Protein AF-A0A945ZVW5-F1 (afdb_monomer)

Mean predicted aligned error: 17.13 Å

Solvent-accessible surface area (backbone atoms only — not comparable to full-atom values): 20771 Å² total; per-residue (Å²): 112,49,81,42,56,35,65,80,87,50,100,85,59,76,54,34,31,29,66,42,74,70,56,63,60,74,37,79,44,47,60,67,38,66,34,36,33,28,43,47,102,85,53,77,44,82,42,55,32,89,52,58,23,28,32,40,56,88,79,50,74,70,38,76,47,37,61,72,39,80,54,38,33,39,20,84,60,88,68,72,94,78,59,63,71,77,76,65,68,86,79,74,95,82,82,81,87,65,72,79,81,42,80,86,48,48,64,34,72,62,22,56,54,48,36,64,74,72,65,56,65,65,69,66,57,41,72,79,42,78,88,56,62,59,45,44,42,67,56,53,51,48,50,64,72,71,51,86,73,96,75,85,88,62,91,90,55,86,76,61,41,28,33,30,31,39,26,70,53,73,42,24,58,58,50,47,59,53,38,73,73,37,94,46,42,39,84,51,37,25,23,24,77,87,52,64,60,78,38,66,57,96,87,33,39,22,78,23,46,80,46,69,69,59,54,50,50,40,43,75,72,59,67,29,67,27,36,35,74,27,46,76,85,47,51,66,62,35,45,52,50,50,52,52,42,46,75,69,70,47,50,53,42,64,49,65,30,90,62,42,46,74,42,57,74,63,44,72,51,48,33,25,38,36,34,47,57,22,39,39,32,34,51,22,37,37,37,32,41,28,37,41,30,34,52,17,34,39,31,36,49,20,36,37,40,30,33,24,37,40,22,43,36,27,36,36,35,43,39,24,36,38,34,39,44,26,37,41,27,39,43,25,38,32,41,61,64,29,39,38,27,32,54,17,38,39,36,48,66,32,76,43,84,61,67,41,60,55,69,34,74,50,79,67,85,78,94,80,83,86,76,88,78,76,78,79,84,129

Foldseek 3Di:
DDWDFAACPDPPWFKWFFADAPDDAQDWDAAFQFGTWTDTPPDIDTDGDNHTAGKHADDDHGDIGGHGATGIDGDNDRDDNPPCVVRDDDPDDDDQDDCVVPVQAAEDPLLVVVCSVLVPDPVVLCVVVVPHSYHYNVSVVVCVVPDPDPDPPDPPDLQAFEEEEEDLDPLVVQLVVLQVVDPRYDDQAYADAVDDAQDDRPNHG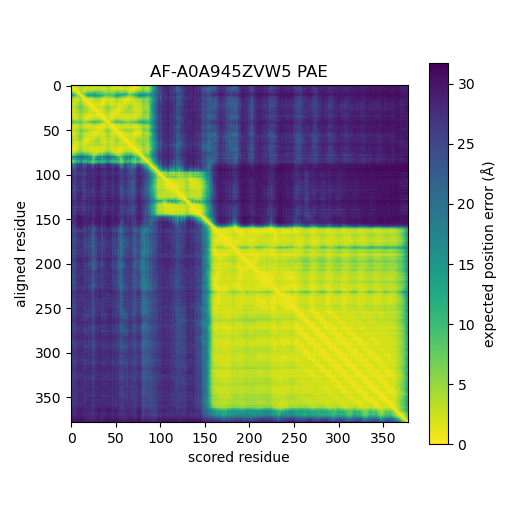HNYHLDLVVVLVCCVVCSGQAYAYSPQPDLVVSVVSVVSNVVSVRFHAARARPQEAEEPPEAAEGREYHDHQEYAEPLEYAEYNEYHDHLEYHYEQEYHYHSEYEAYNHYEDYNEYEDENEYEHANEYEYHNEYEAYNEYEYHNHYHDHHHYHVYYHDDDDPDDDDDDDDDDD

Radius of gyration: 26.74 Å; Cα contacts (8 Å, |Δi|>4): 803; chains: 1; bounding box: 68×68×66 Å

pLDDT: mean 82.96, std 17.01, range [29.33, 98.88]

Nearest PDB structures (foldseek):
  4eaa-assembly1_A  TM=9.383E-01  e=4.155E-13  Caulobacter vibrioides
  4eab-assembly1_A  TM=9.384E-01  e=1.188E-12  Caulobacter vibrioides
  4ea7-assembly1_A  TM=9.305E-01  e=1.451E-11  Caulobacter vibrioides
  4m99-assembly1_B  TM=9.074E-01  e=4.821E-11  Neisseria gonorrhoeae FA 1090
  4m98-assembly1_A  TM=9.008E-01  e=5.889E-11  Neisseria gonorrhoeae FA 1090

Secondary structure (DSSP, 8-state):
-EEEE-----TT-S-EEEEEESS-TT-EE-TT-EEEEEE-SS-EEEEE-SSSEEEE----TT-EE-TTSEEEEEESSPPPTT-GGGT--------PPPGGG-TTSEEPHHHHHHHHHHT--HHHHHHT-TT-SEE-HHHHHHHHHHSS-S--S-SSS--PEEEEEE--SHHHHHHHHHHHT-TTEEEEEEE-TTS-TT-EETTEEEEES--HHHHHHHHHTTS-SEEEE---S-HHHHHHHHHHHHHTTPPB--EE-TT-EE-SS-EE-SS-EE-TT-EE-TT-EE-SS-EE-TT-EE-TT-EE-SS-EE-TT-EE-TT-EE-TT-EE-SS-EE-TT-EE-TT-EE-TT-EE-SPBPTT-EE-----------PPPP-

Structure (mmCIF, N/CA/C/O backbone):
data_AF-A0A945ZVW5-F1
#
_entry.id   AF-A0A945ZVW5-F1
#
loop_
_atom_site.group_PDB
_atom_site.id
_atom_site.type_symbol
_atom_site.label_atom_id
_atom_site.label_alt_id
_atom_site.label_comp_id
_atom_site.label_asym_id
_atom_site.label_entity_id
_atom_site.label_seq_id
_atom_site.pdbx_PDB_ins_code
_atom_site.Cartn_x
_atom_site.Cartn_y
_atom_site.Cartn_z
_atom_site.occupancy
_atom_site.B_iso_or_equiv
_atom_site.auth_seq_id
_atom_site.auth_comp_id
_atom_site.auth_asym_id
_atom_site.auth_atom_id
_atom_site.pdbx_PDB_model_num
ATOM 1 N N . MET A 1 1 ? -30.347 12.608 23.889 1.00 75.56 1 MET A N 1
ATOM 2 C CA . MET A 1 1 ? -30.147 11.738 22.713 1.00 75.56 1 MET A CA 1
ATOM 3 C C . MET A 1 1 ? -31.119 10.576 22.804 1.00 75.56 1 MET A C 1
ATOM 5 O O . MET A 1 1 ? -31.282 10.041 23.896 1.00 75.56 1 MET A O 1
ATOM 9 N N . LYS A 1 2 ? -31.770 10.218 21.699 1.00 79.88 2 LYS A N 1
ATOM 10 C CA . LYS A 1 2 ? -32.742 9.122 21.603 1.00 79.88 2 LYS A CA 1
ATOM 11 C C . LYS A 1 2 ? -32.372 8.214 20.432 1.00 79.88 2 LYS A C 1
ATOM 13 O O . LYS A 1 2 ? -31.973 8.726 19.392 1.00 79.88 2 LYS A O 1
ATOM 18 N N . LYS A 1 3 ? -32.484 6.899 20.623 1.00 80.69 3 LYS A N 1
ATOM 19 C CA . LYS A 1 3 ? -32.223 5.867 19.610 1.00 80.69 3 LYS A CA 1
ATOM 20 C C . LYS A 1 3 ? -33.556 5.312 19.113 1.00 80.69 3 LYS A C 1
ATOM 22 O O . LYS A 1 3 ? -34.359 4.919 19.956 1.00 80.69 3 LYS A O 1
ATOM 27 N N . ILE A 1 4 ? -33.760 5.267 17.800 1.00 84.94 4 ILE A N 1
ATOM 28 C CA . ILE A 1 4 ? -34.985 4.762 17.173 1.00 84.94 4 ILE A CA 1
ATOM 29 C C . ILE A 1 4 ? -34.671 3.478 16.418 1.00 84.94 4 ILE A C 1
ATOM 31 O O . ILE A 1 4 ? -33.774 3.449 15.576 1.00 84.94 4 ILE A O 1
ATOM 35 N N . TYR A 1 5 ? -35.396 2.413 16.743 1.00 82.00 5 TYR A N 1
ATOM 36 C CA . TYR A 1 5 ? -35.213 1.091 16.155 1.00 82.00 5 TYR A CA 1
ATOM 37 C C . TYR A 1 5 ? -36.326 0.798 15.159 1.00 82.00 5 TYR A C 1
ATOM 39 O O . TYR A 1 5 ? -37.433 1.314 15.277 1.00 82.00 5 TYR A O 1
ATOM 47 N N . CYS A 1 6 ? -36.027 -0.053 14.189 1.00 81.81 6 CYS A N 1
ATOM 48 C CA . CYS A 1 6 ? -36.972 -0.499 13.192 1.00 81.81 6 CYS A CA 1
ATOM 49 C C . CYS A 1 6 ? -38.044 -1.354 13.865 1.00 81.81 6 CYS A C 1
ATOM 51 O O . CYS A 1 6 ? -37.748 -2.410 14.423 1.00 81.81 6 CYS A O 1
ATOM 53 N N . GLU A 1 7 ? -39.293 -0.906 13.849 1.00 81.00 7 GLU A N 1
ATOM 54 C CA . GLU A 1 7 ? -40.394 -1.705 14.374 1.00 81.00 7 GLU A CA 1
ATOM 55 C C . GLU A 1 7 ? -40.810 -2.797 13.381 1.00 81.00 7 GLU A C 1
ATOM 57 O O . GLU A 1 7 ? -40.471 -2.785 12.194 1.00 81.00 7 GLU A O 1
ATOM 62 N N . LYS A 1 8 ? -41.564 -3.790 13.864 1.00 81.00 8 LYS A N 1
ATOM 63 C CA . LYS A 1 8 ? -42.198 -4.751 12.963 1.00 81.00 8 LYS A CA 1
ATOM 64 C C . LYS A 1 8 ? -43.438 -4.103 12.345 1.00 81.00 8 LYS A C 1
ATOM 66 O O . LYS A 1 8 ? -44.497 -4.076 12.962 1.00 81.00 8 LYS A O 1
ATOM 71 N N . LEU A 1 9 ? -43.283 -3.598 11.128 1.00 72.19 9 LEU A N 1
ATOM 72 C CA . LEU A 1 9 ? -44.285 -2.851 10.376 1.00 72.19 9 LEU A CA 1
ATOM 73 C C . LEU A 1 9 ? -45.318 -3.772 9.701 1.00 72.19 9 LEU A C 1
ATOM 75 O O . LEU A 1 9 ? -46.475 -3.388 9.563 1.00 72.19 9 LEU A O 1
ATOM 79 N N . ASN A 1 10 ? -44.938 -5.010 9.351 1.00 68.25 10 ASN A N 1
ATOM 80 C CA . ASN A 1 10 ? -45.827 -6.018 8.759 1.00 68.25 10 ASN A CA 1
ATOM 81 C C . ASN A 1 10 ? -45.592 -7.422 9.339 1.00 68.25 10 ASN A C 1
ATOM 83 O O . ASN A 1 10 ? -44.478 -7.801 9.688 1.00 68.25 10 ASN A O 1
ATOM 87 N N . SER A 1 11 ? -46.641 -8.254 9.397 1.00 62.75 11 SER A N 1
ATOM 88 C CA . SER A 1 11 ? -46.545 -9.626 9.930 1.00 62.75 11 SER A CA 1
ATOM 89 C C . SER A 1 11 ? -45.658 -10.557 9.095 1.00 62.75 11 SER A C 1
ATOM 91 O O . SER A 1 11 ? -45.115 -11.512 9.652 1.00 62.75 11 SER A O 1
ATOM 93 N N . ASN A 1 12 ? -45.528 -10.276 7.793 1.00 64.38 12 ASN A N 1
ATOM 94 C CA . ASN A 1 12 ? -44.919 -11.162 6.796 1.00 64.38 12 ASN A CA 1
ATOM 95 C C . ASN A 1 12 ? -43.546 -10.691 6.296 1.00 64.38 12 ASN A C 1
ATOM 97 O O . ASN A 1 12 ? -42.942 -11.417 5.515 1.00 64.38 12 ASN A O 1
ATOM 101 N N . ASP A 1 13 ? -43.095 -9.498 6.686 1.00 68.31 13 ASP A N 1
ATOM 102 C CA . ASP A 1 13 ? -41.820 -8.947 6.227 1.00 68.31 13 ASP A CA 1
ATOM 103 C C . ASP A 1 13 ? -40.762 -9.163 7.314 1.00 68.31 13 ASP A C 1
ATOM 105 O O . ASP A 1 13 ? -40.946 -8.763 8.469 1.00 68.31 13 ASP A O 1
ATOM 109 N N . ASP A 1 14 ? -39.673 -9.834 6.938 1.00 75.62 14 ASP A N 1
ATOM 110 C CA . ASP A 1 14 ? -38.538 -10.124 7.822 1.00 75.62 14 ASP A CA 1
ATOM 111 C C . ASP A 1 14 ? -37.375 -9.129 7.626 1.00 75.62 14 ASP A C 1
ATOM 113 O O . ASP A 1 14 ? -36.463 -9.077 8.455 1.00 75.62 14 ASP A O 1
ATOM 117 N N . SER A 1 15 ? -37.429 -8.315 6.567 1.00 81.69 15 SER A N 1
ATOM 118 C CA . SER A 1 15 ? -36.554 -7.168 6.305 1.00 81.69 15 SER A CA 1
ATOM 119 C C . SER A 1 15 ? -37.261 -6.124 5.429 1.00 81.69 15 SER A C 1
ATOM 121 O O . SER A 1 15 ? -38.273 -6.414 4.786 1.00 81.69 15 SER A O 1
ATOM 123 N N . TYR A 1 16 ? -36.731 -4.903 5.430 1.00 84.06 16 TYR A N 1
ATOM 124 C CA . TYR A 1 16 ? -37.178 -3.771 4.617 1.00 84.06 16 TYR A CA 1
ATOM 125 C C . TYR A 1 16 ? -35.971 -3.155 3.911 1.00 84.06 16 TYR A C 1
ATOM 127 O O . TYR A 1 16 ? -34.902 -3.056 4.515 1.00 84.06 16 TYR A O 1
ATOM 135 N N . THR A 1 17 ? -36.120 -2.722 2.663 1.00 83.75 17 THR A N 1
ATOM 136 C CA . THR A 1 17 ? -35.013 -2.137 1.893 1.00 83.75 17 THR A CA 1
ATOM 137 C C . THR A 1 17 ? -35.116 -0.619 1.893 1.00 83.75 17 THR A C 1
ATOM 139 O O . THR A 1 17 ? -36.178 -0.074 1.620 1.00 83.75 17 THR A O 1
ATOM 142 N N . VAL A 1 18 ? -34.023 0.087 2.182 1.00 80.75 18 VAL A N 1
ATOM 143 C CA . VAL A 1 18 ? -33.994 1.558 2.135 1.00 80.75 18 VAL A CA 1
ATOM 144 C C . VAL A 1 18 ? -34.076 2.018 0.679 1.00 80.75 18 VAL A C 1
ATOM 146 O O . VAL A 1 18 ? -33.122 1.839 -0.073 1.00 80.75 18 VAL A O 1
ATOM 149 N N . GLU A 1 19 ? -35.182 2.628 0.272 1.00 78.06 19 GLU A N 1
ATOM 150 C CA . GLU A 1 19 ? -35.367 3.140 -1.089 1.00 78.06 19 GLU A CA 1
ATOM 151 C C . GLU A 1 19 ? -34.832 4.571 -1.211 1.00 78.06 19 GLU A C 1
ATOM 153 O O . GLU A 1 19 ? -34.075 4.885 -2.132 1.00 78.06 19 GLU A O 1
ATOM 158 N N . LEU A 1 20 ? -35.169 5.431 -0.244 1.00 70.12 20 LEU A N 1
ATOM 159 C CA . LEU A 1 20 ? -34.752 6.833 -0.225 1.00 70.12 20 LEU A CA 1
ATOM 160 C C . LEU A 1 20 ? -34.321 7.288 1.169 1.00 70.12 20 LEU A C 1
ATOM 162 O O . LEU A 1 20 ? -34.845 6.849 2.195 1.00 70.12 20 LEU A O 1
ATOM 166 N N . ILE A 1 21 ? -33.365 8.218 1.175 1.00 81.94 21 ILE A N 1
ATOM 167 C CA . ILE A 1 21 ? -32.909 8.964 2.349 1.00 81.94 21 ILE A CA 1
ATOM 168 C C . ILE A 1 21 ? -33.206 10.436 2.068 1.00 81.94 21 ILE A C 1
ATOM 170 O O . ILE A 1 21 ? -32.601 11.036 1.182 1.00 81.94 21 ILE A O 1
ATOM 174 N N . ASN A 1 22 ? -34.175 10.995 2.789 1.00 71.88 22 ASN A N 1
ATOM 175 C CA . ASN A 1 22 ? -34.639 12.370 2.608 1.00 71.88 22 ASN A CA 1
ATOM 176 C C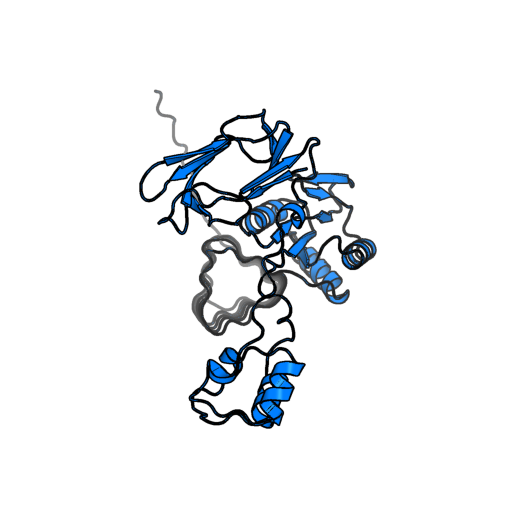 . ASN A 1 22 ? -33.823 13.376 3.437 1.00 71.88 22 ASN A C 1
ATOM 178 O O . ASN A 1 22 ? -33.742 14.550 3.073 1.00 71.88 22 ASN A O 1
ATOM 182 N N . VAL A 1 23 ? -33.192 12.924 4.526 1.00 71.81 23 VAL A N 1
ATOM 183 C CA . VAL A 1 23 ? -32.305 13.749 5.353 1.00 71.81 23 VAL A CA 1
ATOM 184 C C . VAL A 1 23 ? -31.039 12.976 5.698 1.00 71.81 23 VAL A C 1
ATOM 186 O O . VAL A 1 23 ? -31.107 11.924 6.328 1.00 71.81 23 VAL A O 1
ATOM 189 N N . ASP A 1 24 ? -29.891 13.529 5.310 1.00 73.31 24 ASP A N 1
ATOM 190 C CA . ASP A 1 24 ? -28.582 12.952 5.606 1.00 73.31 24 ASP A CA 1
ATOM 191 C C . ASP A 1 24 ? -28.216 13.061 7.097 1.00 73.31 24 ASP A C 1
ATOM 193 O O . ASP A 1 24 ? -28.657 13.951 7.836 1.00 73.31 24 ASP A O 1
ATOM 197 N N . SER A 1 25 ? -27.326 12.172 7.532 1.00 75.94 25 SER A N 1
ATOM 198 C CA . SER A 1 25 ? -26.699 12.210 8.854 1.00 75.94 25 SER A CA 1
ATOM 199 C C . SER A 1 25 ? -26.026 13.571 9.123 1.00 75.94 25 SER A C 1
ATOM 201 O O . SER A 1 25 ? -25.505 14.225 8.224 1.00 75.94 25 SER A O 1
ATOM 203 N N . GLU A 1 26 ? -26.026 13.994 10.386 1.00 76.31 26 GLU A N 1
ATOM 204 C CA . GLU A 1 26 ? -25.593 15.292 10.927 1.00 76.31 26 GLU A CA 1
ATOM 205 C C . GLU A 1 26 ? -26.469 16.519 10.632 1.00 76.31 26 GLU A C 1
ATOM 207 O O . GLU A 1 26 ? -26.180 17.605 11.160 1.00 76.31 26 GLU A O 1
ATOM 212 N N . PHE A 1 27 ? -27.526 16.387 9.831 1.00 73.62 27 PHE A N 1
ATOM 213 C CA . PHE A 1 27 ? -28.447 17.491 9.572 1.00 73.62 27 PHE A CA 1
ATOM 214 C C . PHE A 1 27 ? -29.504 17.624 10.671 1.00 73.62 27 PHE A C 1
ATOM 216 O O . PHE A 1 27 ? -29.813 16.686 11.409 1.00 73.62 27 PHE A O 1
ATOM 223 N N . ALA A 1 28 ? -30.025 18.841 10.823 1.00 74.44 28 ALA A N 1
ATOM 224 C CA . ALA A 1 28 ? -31.111 19.106 11.752 1.00 74.44 28 ALA A CA 1
ATOM 225 C C . ALA A 1 28 ? -32.445 18.650 11.146 1.00 74.44 28 ALA A C 1
ATOM 227 O O . ALA A 1 28 ? -32.732 18.966 9.995 1.00 74.44 28 ALA A O 1
ATOM 228 N N . VAL A 1 29 ? -33.253 17.970 11.952 1.00 82.12 29 VAL A N 1
ATOM 229 C CA . VAL A 1 29 ? -34.628 17.560 11.655 1.00 82.12 29 VAL A CA 1
ATOM 230 C C . VAL A 1 29 ? -35.584 18.180 12.668 1.00 82.12 29 VAL A C 1
ATOM 232 O O . VAL A 1 29 ? -35.227 18.408 13.830 1.00 82.12 29 VAL A O 1
ATOM 235 N N . SER A 1 30 ? -36.802 18.458 12.228 1.00 82.00 30 SER A N 1
ATOM 236 C CA . SER A 1 30 ? -37.950 18.796 13.063 1.00 82.00 30 SER A CA 1
ATOM 237 C C . SER A 1 30 ? -38.782 17.551 13.356 1.00 82.00 30 SER A C 1
ATOM 239 O O . SER A 1 30 ? -38.721 16.560 12.634 1.00 82.00 30 SER A O 1
ATOM 241 N N . ASP A 1 31 ? -39.568 17.605 14.429 1.00 87.62 31 ASP A N 1
ATOM 242 C CA . ASP A 1 31 ? -40.606 16.614 14.700 1.00 87.62 31 ASP A CA 1
ATOM 243 C C . ASP A 1 31 ? -41.483 16.383 13.457 1.00 87.62 31 ASP A C 1
ATOM 245 O O . ASP A 1 31 ? -41.950 17.339 12.833 1.00 87.62 31 ASP A O 1
ATOM 249 N N . ASN A 1 32 ? -41.683 15.110 13.121 1.00 89.12 32 ASN A N 1
ATOM 250 C CA . ASN A 1 32 ? -42.426 14.601 11.973 1.00 89.12 32 ASN A CA 1
ATOM 251 C C . ASN A 1 32 ? -41.802 14.838 10.575 1.00 89.12 32 ASN A C 1
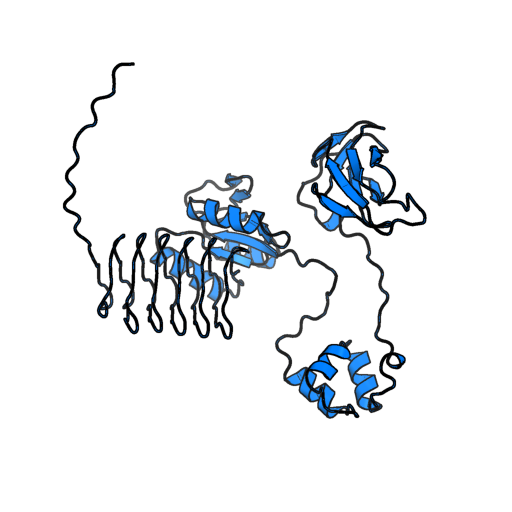ATOM 253 O O . ASN A 1 32 ? -42.447 14.537 9.565 1.00 89.12 32 ASN A O 1
ATOM 257 N N . ASP A 1 33 ? -40.556 15.317 10.478 1.00 84.50 33 ASP A N 1
ATOM 258 C CA . ASP A 1 33 ? -39.838 15.372 9.194 1.00 84.50 33 ASP A CA 1
ATOM 259 C C . ASP A 1 33 ? -39.641 13.957 8.624 1.00 84.50 33 ASP A C 1
ATOM 261 O O . ASP A 1 33 ? -39.276 13.033 9.348 1.00 84.50 33 ASP A O 1
ATOM 265 N N . LEU A 1 34 ? -39.872 13.774 7.322 1.00 88.44 34 LEU A N 1
ATOM 266 C CA . LEU A 1 34 ? -39.642 12.499 6.640 1.00 88.44 34 LEU A CA 1
ATOM 267 C C . LEU A 1 34 ? -38.135 12.221 6.540 1.00 88.44 34 LEU A C 1
ATOM 269 O O . LEU A 1 34 ? -37.401 13.019 5.960 1.00 88.44 34 LEU A O 1
ATOM 273 N N . ILE A 1 35 ? -37.678 11.091 7.083 1.00 88.12 35 ILE A N 1
ATOM 274 C CA . ILE A 1 35 ? -36.260 10.707 7.100 1.00 88.12 35 ILE A CA 1
ATOM 275 C C . ILE A 1 35 ? -35.963 9.659 6.026 1.00 88.12 35 ILE A C 1
ATOM 277 O O . ILE A 1 35 ? -35.049 9.850 5.223 1.00 88.12 35 ILE A O 1
ATOM 281 N N . PHE A 1 36 ? -36.722 8.561 6.001 1.00 86.25 36 PHE A N 1
ATOM 282 C CA . PHE A 1 36 ? -36.498 7.445 5.078 1.00 86.25 36 PHE A CA 1
ATOM 283 C C . PHE A 1 36 ? -37.786 7.000 4.399 1.00 86.25 36 PHE A C 1
ATOM 285 O O . PHE A 1 36 ? -38.866 7.111 4.976 1.00 86.25 36 PHE A O 1
ATOM 292 N N . GLU A 1 37 ? -37.644 6.412 3.216 1.00 86.56 37 GLU A N 1
ATOM 293 C CA . GLU A 1 37 ? -38.694 5.628 2.566 1.00 86.56 37 GLU A CA 1
ATOM 294 C C . GLU A 1 37 ? -38.166 4.217 2.345 1.00 86.56 37 GLU A C 1
ATOM 296 O O . GLU A 1 37 ? -37.074 4.031 1.801 1.00 86.56 37 GLU A O 1
ATOM 301 N N . PHE A 1 38 ? -38.901 3.227 2.838 1.00 86.38 38 PHE A N 1
ATOM 302 C CA . PHE A 1 38 ? -38.536 1.819 2.772 1.00 86.38 38 PHE A CA 1
ATOM 303 C C . PHE A 1 38 ? -39.442 1.084 1.795 1.00 86.38 38 PHE A C 1
ATOM 305 O O . PHE A 1 38 ? -40.664 1.181 1.894 1.00 86.38 38 PHE A O 1
ATOM 312 N N . GLU A 1 39 ? -38.854 0.281 0.919 1.00 83.56 39 GLU A N 1
ATOM 313 C CA . GLU A 1 39 ? -39.572 -0.678 0.093 1.00 83.56 39 GLU A CA 1
ATOM 314 C C . GLU A 1 39 ? -39.837 -1.956 0.907 1.00 83.56 39 GLU A C 1
ATOM 316 O O . GLU A 1 39 ? -38.952 -2.499 1.580 1.00 83.56 39 GLU A O 1
ATOM 321 N N . THR A 1 40 ? -41.077 -2.447 0.852 1.00 79.19 40 THR A N 1
ATOM 322 C CA . THR A 1 40 ? -41.482 -3.736 1.439 1.00 79.19 40 THR A CA 1
ATOM 323 C C . THR A 1 40 ? -42.143 -4.619 0.388 1.00 79.19 40 THR A C 1
ATOM 325 O O . THR A 1 40 ? -42.471 -4.161 -0.705 1.00 79.19 40 THR A O 1
ATOM 328 N N . SER A 1 41 ? -42.443 -5.879 0.726 1.00 73.44 41 SER A N 1
ATOM 329 C CA . SER A 1 41 ? -43.101 -6.803 -0.211 1.00 73.44 41 SER A CA 1
ATOM 330 C C . SER A 1 41 ? -44.505 -6.366 -0.666 1.00 73.44 41 SER A C 1
ATOM 332 O O . SER A 1 41 ? -45.064 -6.963 -1.590 1.00 73.44 41 SER A O 1
ATOM 334 N N . LYS A 1 42 ? -45.110 -5.361 -0.013 1.00 70.19 42 LYS A N 1
ATOM 335 C CA . LYS A 1 42 ? -46.507 -4.951 -0.243 1.00 70.19 42 LYS A CA 1
ATOM 336 C C . LYS A 1 42 ? -46.708 -3.460 -0.497 1.00 70.19 42 LYS A C 1
ATOM 338 O O . LYS A 1 42 ? -47.699 -3.115 -1.140 1.00 70.19 42 LYS A O 1
ATOM 343 N N . ALA A 1 43 ? -45.852 -2.596 0.042 1.00 76.62 43 ALA A N 1
ATOM 344 C CA . ALA A 1 43 ? -45.986 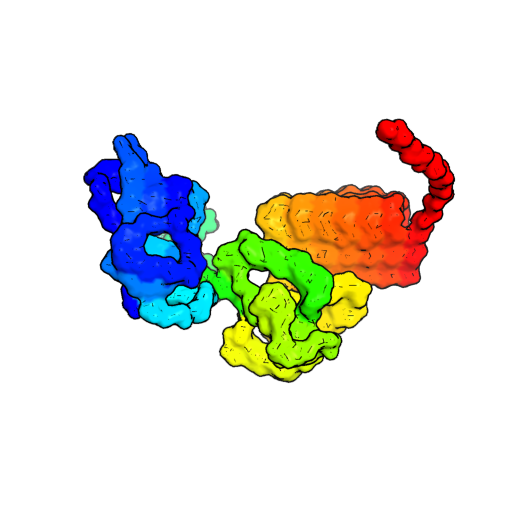-1.143 -0.056 1.00 76.62 43 ALA A CA 1
ATOM 345 C C . ALA A 1 43 ? -44.685 -0.424 0.325 1.00 76.62 43 ALA A C 1
ATOM 347 O O . ALA A 1 43 ? -43.837 -0.999 1.008 1.00 76.62 43 ALA A O 1
ATOM 348 N N . ASN A 1 44 ? -44.588 0.854 -0.028 1.00 83.62 44 ASN A N 1
ATOM 349 C CA . ASN A 1 44 ? -43.555 1.737 0.502 1.00 83.62 44 ASN A CA 1
ATOM 350 C C . ASN A 1 44 ? -43.986 2.268 1.873 1.00 83.62 44 ASN A C 1
ATOM 352 O O . ASN A 1 44 ? -45.163 2.576 2.080 1.00 83.62 44 ASN A O 1
ATOM 356 N N . ILE A 1 45 ? -43.045 2.340 2.812 1.00 85.38 45 ILE A N 1
ATOM 357 C CA . ILE A 1 45 ? -43.274 2.817 4.175 1.00 85.38 45 ILE A CA 1
ATOM 358 C C . ILE A 1 45 ? -42.401 4.035 4.442 1.00 85.38 45 ILE A C 1
ATOM 360 O O . ILE A 1 45 ? -41.189 4.000 4.255 1.00 85.38 45 ILE A O 1
ATOM 364 N N . GLU A 1 46 ? -43.029 5.095 4.930 1.00 89.81 46 GLU A N 1
ATOM 365 C CA . GLU A 1 46 ? -42.375 6.337 5.323 1.00 89.81 46 GLU A CA 1
ATOM 366 C C . GLU A 1 46 ? -41.958 6.285 6.800 1.00 89.81 46 GLU A C 1
ATOM 368 O O . GLU A 1 46 ? -42.751 5.935 7.678 1.00 89.81 46 GLU A O 1
ATOM 373 N N . ILE A 1 47 ? -40.704 6.642 7.081 1.00 90.00 47 ILE A N 1
ATOM 374 C CA . ILE A 1 47 ? -40.151 6.744 8.433 1.00 90.00 47 ILE A CA 1
ATOM 375 C C . ILE A 1 47 ? -39.900 8.215 8.749 1.00 90.00 47 ILE A C 1
ATOM 377 O O . ILE A 1 47 ? -39.073 8.864 8.105 1.00 90.00 47 ILE A O 1
ATOM 381 N N . HIS A 1 48 ? -40.583 8.725 9.773 1.00 89.94 48 HIS A N 1
ATOM 382 C CA . HIS A 1 48 ? -40.511 10.123 10.197 1.00 89.94 48 HIS A CA 1
ATOM 383 C C . HIS A 1 48 ? -39.700 10.302 11.480 1.00 89.94 48 HIS A C 1
ATOM 385 O O . HIS A 1 48 ? -39.669 9.427 12.343 1.00 89.94 48 HIS A O 1
ATOM 391 N N . ALA A 1 49 ? -39.095 11.477 11.637 1.00 84.56 49 ALA A N 1
ATOM 392 C CA . ALA A 1 49 ? -38.469 11.911 12.872 1.00 84.56 49 ALA A CA 1
ATOM 393 C C . ALA A 1 49 ? -39.510 11.985 13.997 1.00 84.56 49 ALA A C 1
ATOM 395 O O . ALA A 1 49 ? -40.498 12.699 13.885 1.00 84.56 49 ALA A O 1
ATOM 396 N N . GLU A 1 50 ? -39.267 11.306 15.118 1.00 83.81 50 GLU A N 1
ATOM 397 C CA . GLU A 1 50 ? -40.177 11.365 16.274 1.00 83.81 50 GLU A CA 1
ATOM 398 C C . GLU A 1 50 ? -39.993 12.627 17.135 1.00 83.81 50 GLU A C 1
ATOM 400 O O . GLU A 1 50 ? -40.797 12.893 18.024 1.00 83.81 50 GLU A O 1
ATOM 405 N N . PHE A 1 51 ? -38.877 13.350 16.966 1.00 84.00 51 PHE A N 1
ATOM 406 C CA . PHE A 1 51 ? -38.539 14.551 17.736 1.00 84.00 51 PHE A CA 1
ATOM 407 C C . PHE A 1 51 ? -37.573 15.442 16.947 1.00 84.00 51 PHE A C 1
ATOM 409 O O . PHE A 1 51 ? -36.769 14.939 16.165 1.00 84.00 51 PHE A O 1
ATOM 416 N N . SER A 1 52 ? -37.549 16.746 17.235 1.00 82.31 52 SER A N 1
ATOM 417 C CA . SER A 1 52 ? -36.559 17.660 16.651 1.00 82.31 52 SER A CA 1
ATOM 418 C C . SER A 1 52 ? -35.146 17.466 17.226 1.00 82.31 52 SER A C 1
ATOM 420 O O . SER A 1 52 ? -34.974 17.260 18.431 1.00 82.31 52 SER A O 1
ATOM 422 N N . GLY A 1 53 ? -34.115 17.614 16.391 1.00 84.38 53 GLY A N 1
ATOM 423 C CA . GLY A 1 53 ? -32.705 17.562 16.797 1.00 84.38 53 GLY A CA 1
ATOM 424 C C . GLY A 1 53 ? -31.750 17.338 15.622 1.00 84.38 53 GLY A C 1
ATOM 425 O O . GLY A 1 53 ? -32.125 17.522 14.475 1.00 84.38 53 GLY A O 1
ATOM 426 N N . PHE A 1 54 ? -30.508 16.947 15.899 1.00 78.62 54 PHE A N 1
ATOM 427 C CA . PHE A 1 54 ? -29.533 16.508 14.898 1.00 78.62 54 PHE A CA 1
ATOM 428 C C . PHE A 1 54 ? -29.672 15.003 14.670 1.00 78.62 54 PHE A C 1
ATOM 430 O O . PHE A 1 54 ? -29.592 14.233 15.635 1.00 78.62 54 PHE A O 1
ATOM 437 N N . LEU A 1 55 ? -29.895 14.614 13.416 1.00 80.69 55 LEU A N 1
ATOM 438 C CA . LEU A 1 55 ? -30.081 13.238 12.973 1.00 80.69 55 LEU A CA 1
ATOM 439 C C . LEU A 1 55 ? -28.733 12.540 12.782 1.00 80.69 55 LEU A C 1
ATOM 441 O O . LEU A 1 55 ? -27.801 13.132 12.253 1.00 80.69 55 LEU A O 1
ATOM 445 N N . TYR A 1 56 ? -28.639 11.270 13.163 1.00 80.06 56 TYR A N 1
ATOM 446 C CA . TYR A 1 56 ? -27.494 10.413 12.871 1.00 80.06 56 TYR A CA 1
ATOM 447 C C . TYR A 1 56 ? -27.971 9.024 12.453 1.00 80.06 56 TYR A C 1
ATOM 449 O O . TYR A 1 56 ? -28.691 8.372 13.206 1.00 80.06 56 TYR A O 1
ATOM 457 N N . HIS A 1 57 ? -27.541 8.541 11.292 1.00 81.00 57 HIS A N 1
ATOM 458 C CA . HIS A 1 57 ? -27.801 7.180 10.813 1.00 81.00 57 HIS A CA 1
ATOM 459 C C . HIS A 1 57 ? -26.582 6.634 10.064 1.00 81.00 57 HIS A C 1
ATOM 461 O O . HIS A 1 57 ? -25.710 7.399 9.657 1.00 81.00 57 HIS A O 1
ATOM 467 N N . ASN A 1 58 ? -26.540 5.313 9.874 1.00 71.38 58 ASN A N 1
ATOM 468 C CA . ASN A 1 58 ? -25.517 4.632 9.066 1.00 71.38 58 ASN A CA 1
ATOM 469 C C . ASN A 1 58 ? -26.135 3.805 7.919 1.00 71.38 58 ASN A C 1
ATOM 471 O O . ASN A 1 58 ? -25.548 2.844 7.428 1.00 71.38 58 ASN A O 1
ATOM 475 N N . LEU A 1 59 ? -27.372 4.140 7.546 1.00 72.81 59 LEU A N 1
ATOM 476 C CA . LEU A 1 59 ? -28.098 3.506 6.448 1.00 72.81 59 LEU A CA 1
ATOM 477 C C . LEU A 1 59 ? -27.696 4.109 5.100 1.00 72.81 59 LEU A C 1
ATOM 479 O O . LEU A 1 59 ? -27.541 5.324 4.997 1.00 72.81 59 LEU A O 1
ATOM 483 N N . ASN A 1 60 ? -27.596 3.256 4.080 1.00 68.12 60 ASN A N 1
ATOM 484 C CA . ASN A 1 60 ? -27.426 3.640 2.677 1.00 68.12 60 ASN A CA 1
ATOM 485 C C . ASN A 1 60 ? -28.644 3.196 1.862 1.00 68.12 60 ASN A C 1
ATOM 487 O O . ASN A 1 60 ? -29.259 2.179 2.195 1.00 68.12 60 ASN A O 1
ATOM 491 N N . ILE A 1 61 ? -28.936 3.886 0.758 1.00 66.19 61 ILE A N 1
ATOM 492 C CA . ILE A 1 61 ? -29.932 3.426 -0.222 1.00 66.19 61 ILE A CA 1
ATOM 493 C C . ILE A 1 61 ? -29.561 2.007 -0.684 1.00 66.19 61 ILE A C 1
ATOM 495 O O . ILE A 1 61 ? -28.402 1.727 -0.996 1.00 66.19 61 ILE A O 1
ATOM 499 N N . GLY A 1 62 ? -30.540 1.106 -0.684 1.00 64.88 62 GLY A N 1
ATOM 500 C CA . GLY A 1 62 ? -30.394 -0.319 -0.975 1.00 64.88 62 GLY A CA 1
ATOM 501 C C . GLY A 1 62 ? -30.001 -1.195 0.220 1.00 64.88 62 GLY A C 1
ATOM 502 O O . GLY A 1 62 ? -29.929 -2.411 0.061 1.00 64.88 62 GLY A O 1
ATOM 503 N N . SER A 1 63 ? -29.750 -0.629 1.408 1.00 74.06 63 SER A N 1
ATOM 504 C CA . SER A 1 63 ? -29.490 -1.440 2.611 1.00 74.06 63 SER A CA 1
ATOM 505 C C . SER A 1 63 ? -30.756 -2.178 3.038 1.00 74.06 63 SER A C 1
ATOM 507 O O . SER A 1 63 ? -31.840 -1.600 3.008 1.00 74.06 63 SER A O 1
ATOM 509 N N . GLU A 1 64 ? -30.624 -3.426 3.485 1.00 80.19 64 GLU A N 1
ATOM 510 C CA . GLU A 1 64 ? -31.706 -4.126 4.180 1.00 80.19 64 GLU A CA 1
ATOM 511 C C . GLU A 1 64 ? -31.645 -3.849 5.683 1.00 80.19 64 GLU A C 1
ATOM 513 O O . GLU A 1 64 ? -30.574 -3.915 6.286 1.00 80.19 64 GLU A O 1
ATOM 518 N N . VAL A 1 65 ? -32.802 -3.582 6.283 1.00 76.50 65 VAL A N 1
ATOM 519 C CA . VAL A 1 65 ? -32.981 -3.361 7.719 1.00 76.50 65 VAL A CA 1
ATOM 520 C C . VAL A 1 65 ? -34.008 -4.343 8.264 1.00 76.50 65 VAL A C 1
ATOM 522 O O . VAL A 1 65 ? -35.074 -4.525 7.677 1.00 76.50 65 VAL A O 1
ATOM 525 N N . LYS A 1 66 ? -33.724 -4.956 9.413 1.00 82.69 66 LYS A N 1
ATOM 526 C CA . LYS A 1 66 ? -34.632 -5.900 10.079 1.00 82.69 66 LYS A CA 1
ATOM 527 C C . LYS A 1 66 ? -35.346 -5.276 11.279 1.00 82.69 66 LYS A C 1
ATOM 529 O O . LYS A 1 66 ? -34.776 -4.416 11.956 1.00 82.69 66 LYS A O 1
ATOM 534 N N . PRO A 1 67 ? -36.560 -5.748 11.625 1.00 81.31 67 PRO A N 1
ATOM 535 C CA . PRO A 1 67 ? -37.201 -5.372 12.879 1.00 81.31 67 PRO A CA 1
ATOM 536 C C . PRO A 1 67 ? -36.271 -5.592 14.084 1.00 81.31 67 PRO A C 1
ATOM 538 O O . PRO A 1 67 ? -35.728 -6.680 14.276 1.00 81.31 67 PRO A O 1
ATOM 541 N N . GLY A 1 68 ? -36.108 -4.562 14.911 1.00 75.50 68 GLY A N 1
ATOM 542 C CA . GLY A 1 68 ? -35.218 -4.528 16.071 1.00 75.50 68 GLY A CA 1
ATOM 543 C C . GLY A 1 68 ? -33.845 -3.902 15.812 1.00 75.50 68 GLY A C 1
ATOM 544 O O . GLY A 1 68 ? -33.126 -3.638 16.776 1.00 75.50 68 GLY A O 1
ATOM 545 N N . GLU A 1 69 ? -33.474 -3.622 14.559 1.00 75.12 69 GLU A N 1
ATOM 546 C CA . GLU A 1 69 ? -32.219 -2.935 14.232 1.00 75.12 69 GLU A CA 1
ATOM 547 C C . GLU A 1 69 ? -32.325 -1.420 14.421 1.00 75.12 69 GLU A C 1
ATOM 549 O O . GLU A 1 69 ? -33.393 -0.827 14.300 1.00 75.12 69 GLU A O 1
ATOM 554 N N . LEU A 1 70 ? -31.211 -0.774 14.760 1.00 76.69 70 LEU A N 1
ATOM 555 C CA . LEU A 1 70 ? -31.167 0.668 14.990 1.00 76.69 70 LEU A CA 1
ATOM 556 C C . LEU A 1 70 ? -31.248 1.420 13.655 1.00 76.69 70 LEU A C 1
ATOM 558 O O . LEU A 1 70 ? -30.362 1.273 12.819 1.00 76.69 70 LEU A O 1
ATOM 562 N N . LEU A 1 71 ? -32.269 2.260 13.487 1.00 82.31 71 LEU A N 1
ATOM 563 C CA . LEU A 1 71 ? -32.455 3.072 12.285 1.00 82.31 71 LEU A CA 1
ATOM 564 C C . LEU A 1 71 ? -31.640 4.358 12.344 1.00 82.31 71 LEU A C 1
ATOM 566 O O . LEU A 1 71 ? -30.817 4.636 11.473 1.00 82.31 71 LEU A O 1
ATOM 570 N N . TYR A 1 72 ? -31.884 5.153 13.383 1.00 83.94 72 TYR A N 1
ATOM 571 C CA . TYR A 1 72 ? -31.263 6.458 13.546 1.00 83.94 72 TYR A CA 1
ATOM 572 C C . TYR A 1 72 ? -31.261 6.908 15.007 1.00 83.94 72 TYR A C 1
ATOM 574 O O . TYR A 1 72 ? -31.899 6.331 15.893 1.00 83.94 72 TYR A O 1
ATOM 582 N N . ILE A 1 73 ? -30.512 7.971 15.261 1.00 84.69 73 ILE A N 1
ATOM 583 C CA . ILE A 1 73 ? -30.346 8.608 16.557 1.00 84.69 73 ILE A CA 1
ATOM 584 C C . ILE A 1 73 ? -30.640 10.094 16.386 1.00 84.69 73 ILE A C 1
ATOM 586 O O . ILE A 1 73 ? -30.137 10.716 15.457 1.00 84.69 73 ILE A O 1
ATOM 590 N N . ILE A 1 74 ? -31.416 10.678 17.298 1.00 81.56 74 ILE A N 1
ATOM 591 C CA . ILE A 1 74 ? -31.642 12.129 17.346 1.00 81.56 74 ILE A CA 1
ATOM 592 C C . ILE A 1 74 ? -31.045 12.701 18.627 1.00 81.56 74 ILE A C 1
ATOM 594 O O . ILE A 1 74 ? -31.261 12.194 19.737 1.00 81.56 74 ILE A O 1
ATOM 598 N N . SER A 1 75 ? -30.283 13.783 18.488 1.00 81.00 75 SER A N 1
ATOM 599 C CA . SER A 1 75 ? -29.674 14.495 19.609 1.00 81.00 75 SER A CA 1
ATOM 600 C C . SER A 1 75 ? -30.006 15.978 19.616 1.00 81.00 75 SER A C 1
ATOM 602 O O . SER A 1 75 ? -29.945 16.646 18.596 1.00 81.00 75 SER A O 1
ATOM 604 N N . GLU A 1 76 ? -30.262 16.529 20.799 1.00 78.31 76 GLU A N 1
ATOM 605 C CA . GLU A 1 76 ? -30.503 17.966 20.993 1.00 78.31 76 GLU A CA 1
ATOM 606 C C . GLU A 1 76 ? -29.256 18.829 20.726 1.00 78.31 76 GLU A C 1
ATOM 608 O O . GLU A 1 76 ? -29.365 20.024 20.466 1.00 78.31 76 GLU A O 1
ATOM 613 N N . LYS A 1 77 ? -28.057 18.238 20.798 1.00 76.12 77 LYS A N 1
ATOM 614 C CA . LYS A 1 77 ? -26.779 18.901 20.506 1.00 76.12 77 LYS A CA 1
ATOM 615 C C . LYS A 1 77 ? -26.019 18.116 19.448 1.00 76.12 77 LYS A C 1
ATOM 617 O O . LYS A 1 77 ? -26.041 16.884 19.486 1.00 76.12 77 LYS A O 1
ATOM 622 N N . LYS A 1 78 ? -25.309 18.825 18.566 1.00 67.81 78 LYS A N 1
ATOM 623 C CA . LYS A 1 78 ? -24.404 18.204 17.597 1.00 67.81 78 LYS A CA 1
ATOM 624 C C . LYS A 1 78 ? -23.299 17.458 18.357 1.00 67.81 78 LYS A C 1
ATOM 626 O O . LYS A 1 78 ? -22.611 18.048 19.189 1.00 67.81 78 LYS A O 1
ATOM 631 N N . ILE A 1 79 ? -23.204 16.159 18.121 1.00 63.84 79 ILE A N 1
ATOM 632 C CA . ILE A 1 79 ? -22.173 15.260 18.644 1.00 63.84 79 ILE A CA 1
ATOM 633 C C . ILE A 1 79 ? -21.078 15.107 17.594 1.00 63.84 79 ILE A C 1
ATOM 635 O O . ILE A 1 79 ? -21.309 15.365 16.409 1.00 63.84 79 ILE A O 1
ATOM 639 N N . ASP A 1 80 ? -19.900 14.700 18.055 1.00 52.97 80 ASP A N 1
ATOM 640 C CA . ASP A 1 80 ? -18.811 14.258 17.196 1.00 52.97 80 ASP A CA 1
ATOM 641 C C . ASP A 1 80 ? -19.304 13.122 16.271 1.00 52.97 80 ASP A C 1
ATOM 643 O O . ASP A 1 80 ? -19.771 12.094 16.774 1.00 52.97 80 ASP A O 1
ATOM 647 N N . PRO A 1 81 ? -19.253 13.294 14.939 1.00 44.00 81 PRO A N 1
ATOM 648 C CA . PRO A 1 81 ? -19.774 12.318 13.983 1.00 44.00 81 PRO A CA 1
ATOM 649 C C . PRO A 1 81 ? -19.072 10.950 14.007 1.00 44.00 81 PRO A C 1
ATOM 651 O O . PRO A 1 81 ? -19.547 10.019 13.361 1.00 44.00 81 PRO A O 1
ATOM 654 N N . PHE A 1 82 ? -17.989 10.793 14.778 1.00 43.53 82 PHE A N 1
ATOM 655 C CA . PHE A 1 82 ? -17.217 9.550 14.882 1.00 43.53 82 PHE A CA 1
ATOM 656 C C . PHE A 1 82 ? -17.438 8.751 16.179 1.00 43.53 82 PHE A C 1
ATOM 658 O O . PHE A 1 82 ? -16.697 7.802 16.450 1.00 43.53 82 PHE A O 1
ATOM 665 N N . ASP A 1 83 ? -18.449 9.080 16.990 1.00 52.38 83 ASP A N 1
ATOM 666 C CA . ASP A 1 83 ? -18.800 8.274 18.166 1.00 52.38 83 ASP A CA 1
ATOM 667 C C . ASP A 1 83 ? -19.619 7.025 17.772 1.00 52.38 83 ASP A C 1
ATOM 669 O O . ASP A 1 83 ? -20.843 6.964 17.882 1.00 52.38 83 ASP A O 1
ATOM 673 N N . TYR A 1 84 ? -18.931 5.984 17.298 1.00 44.12 84 TYR A N 1
ATOM 674 C CA . TYR A 1 84 ? -19.547 4.707 16.906 1.00 44.12 84 TYR A CA 1
ATOM 675 C C . TYR A 1 84 ? -20.189 3.940 18.078 1.00 44.12 84 TYR A C 1
ATOM 677 O O . TYR A 1 84 ? -21.003 3.040 17.848 1.00 44.12 84 TYR A O 1
ATOM 685 N N . SER A 1 85 ? -19.898 4.312 19.335 1.00 50.94 85 SER A N 1
ATOM 686 C CA . SER A 1 85 ? -20.565 3.727 20.512 1.00 50.94 85 SER A CA 1
ATOM 687 C C . SER A 1 85 ? -22.075 4.016 20.532 1.00 50.94 85 SER A C 1
ATOM 689 O O . SER A 1 85 ? -22.872 3.311 21.162 1.00 50.94 85 SER A O 1
ATOM 691 N N . LEU A 1 86 ? -22.493 5.030 19.772 1.00 52.28 86 LEU A N 1
ATOM 692 C CA . LEU A 1 86 ? -23.882 5.423 19.621 1.00 52.28 86 LEU A CA 1
ATOM 693 C C . LEU A 1 86 ? -24.701 4.379 18.856 1.00 52.28 86 LEU A C 1
ATOM 695 O O . LEU A 1 86 ? -25.872 4.186 19.186 1.00 52.28 86 LEU A O 1
ATOM 699 N N . PHE A 1 87 ? -24.093 3.635 17.928 1.00 53.09 87 PHE A N 1
ATOM 700 C CA . PHE A 1 87 ? -24.775 2.597 17.146 1.00 53.09 87 PHE A CA 1
ATOM 701 C C . PHE A 1 87 ? -24.582 1.177 17.691 1.00 53.09 87 PHE A C 1
ATOM 703 O O . PHE A 1 87 ? -25.302 0.260 17.302 1.00 53.09 87 PHE A O 1
ATOM 710 N N . SER A 1 88 ? -23.683 0.984 18.660 1.00 45.91 88 SER A N 1
ATOM 711 C CA . SER A 1 88 ? -23.555 -0.283 19.379 1.00 45.91 88 SER A CA 1
ATOM 712 C C . SER A 1 88 ? -24.638 -0.398 20.459 1.00 45.91 88 SER A C 1
ATOM 714 O O . SER A 1 88 ? -24.452 0.030 21.599 1.00 45.91 88 SER A O 1
ATOM 716 N N . SER A 1 89 ? -25.798 -0.950 20.116 1.00 35.44 89 SER A N 1
ATOM 717 C CA . SER A 1 89 ? -26.784 -1.403 21.104 1.00 35.44 89 SER A CA 1
ATOM 718 C C . SER A 1 89 ? -26.814 -2.926 21.127 1.00 35.44 89 SER A C 1
ATOM 720 O O . SER A 1 89 ? -27.239 -3.528 20.152 1.00 35.44 89 SER A O 1
ATOM 722 N N . ASN A 1 90 ? -26.367 -3.522 22.237 1.00 35.25 90 ASN A N 1
ATOM 723 C CA . ASN A 1 90 ? -26.716 -4.854 22.755 1.00 35.25 90 ASN A CA 1
ATOM 724 C C . ASN A 1 90 ? -27.465 -5.797 21.787 1.00 35.25 90 ASN A C 1
ATOM 726 O O . ASN A 1 90 ? -28.662 -6.037 21.953 1.00 35.25 90 ASN A O 1
ATOM 730 N N . LEU A 1 91 ? -26.745 -6.404 20.839 1.00 31.48 91 LEU A N 1
ATOM 731 C CA . LEU A 1 91 ? -27.174 -7.671 20.251 1.00 31.48 91 LEU A CA 1
ATOM 732 C C . LEU A 1 91 ? -26.937 -8.754 21.307 1.00 31.48 91 LEU A C 1
ATOM 734 O O . LEU A 1 91 ? -25.822 -8.986 21.765 1.00 31.48 91 LEU A O 1
ATOM 738 N N . SER A 1 92 ? -28.046 -9.324 21.755 1.00 29.33 92 SER A N 1
ATOM 739 C CA . SER A 1 92 ? -28.197 -10.250 22.870 1.00 29.33 92 SER A CA 1
ATOM 740 C C . SER A 1 92 ? -27.105 -11.318 23.003 1.00 29.33 92 SER A C 1
ATOM 742 O O . SER A 1 92 ? -26.871 -12.110 22.091 1.00 29.33 92 SER A O 1
ATOM 744 N N . GLU A 1 93 ? -26.567 -11.434 24.218 1.00 31.61 93 GLU A N 1
ATOM 745 C CA . GLU A 1 93 ? -25.986 -12.657 24.770 1.00 31.61 93 GLU A CA 1
ATOM 746 C C . GLU A 1 93 ? -27.001 -13.814 24.672 1.00 31.61 93 GLU A C 1
ATOM 748 O O . GLU A 1 93 ? -27.870 -13.946 25.533 1.00 31.61 93 GLU A O 1
ATOM 753 N N . LYS A 1 94 ? -26.936 -14.651 23.628 1.00 32.28 94 LYS A N 1
ATOM 754 C CA . LYS A 1 94 ? -27.595 -15.973 23.603 1.00 32.28 94 LYS A CA 1
ATOM 755 C C . LYS A 1 94 ? -27.058 -16.861 22.473 1.00 32.28 94 LYS A C 1
ATOM 757 O O . LYS A 1 94 ? -27.669 -16.977 21.422 1.00 32.28 94 LYS A O 1
ATOM 762 N N . ALA A 1 95 ? -25.923 -17.507 22.728 1.00 32.09 95 ALA A N 1
ATOM 763 C CA . ALA A 1 95 ? -25.591 -18.853 22.248 1.00 32.09 95 ALA A CA 1
ATOM 764 C C . ALA A 1 95 ? -24.285 -19.289 22.933 1.00 32.09 95 ALA A C 1
ATOM 766 O O . ALA A 1 95 ? -23.191 -18.904 22.536 1.00 32.09 95 ALA A O 1
ATOM 767 N N . VAL A 1 96 ? -24.405 -20.041 24.025 1.00 36.91 96 VAL A N 1
ATOM 768 C CA . VAL A 1 96 ? -23.333 -20.933 24.478 1.00 36.91 96 VAL A CA 1
ATOM 769 C C . VAL A 1 96 ? -23.724 -22.294 23.918 1.00 36.91 96 VAL A C 1
ATOM 771 O O . VAL A 1 96 ? -24.818 -22.759 24.230 1.00 36.91 96 VAL A O 1
ATOM 774 N N . ASP A 1 97 ? -22.877 -22.858 23.055 1.00 46.22 97 ASP A N 1
ATOM 775 C CA . ASP A 1 97 ? -23.158 -24.045 22.240 1.00 46.22 97 ASP A CA 1
ATOM 776 C C . ASP A 1 97 ? -23.780 -25.203 23.043 1.00 46.22 97 ASP A C 1
ATOM 778 O O . ASP A 1 97 ? -23.239 -25.662 24.058 1.00 46.22 97 ASP A O 1
ATOM 782 N N . ASP A 1 98 ? -24.928 -25.680 22.558 1.00 55.44 98 ASP A N 1
ATOM 783 C CA . ASP A 1 98 ? -25.604 -26.876 23.045 1.00 55.44 98 ASP A CA 1
ATOM 784 C C . ASP A 1 98 ? -25.007 -28.114 22.361 1.00 55.44 98 ASP A C 1
ATOM 786 O O . ASP A 1 98 ? -25.040 -28.248 21.138 1.00 55.44 98 ASP A O 1
ATOM 790 N N . PHE A 1 99 ? -24.449 -29.037 23.148 1.00 61.94 99 PHE A N 1
ATOM 791 C CA . PHE A 1 99 ? -23.879 -30.281 22.620 1.00 61.94 99 PHE A CA 1
ATOM 792 C C . PHE A 1 99 ? -24.953 -31.209 22.036 1.00 61.94 99 PHE A C 1
ATOM 794 O O . PHE A 1 99 ? -24.599 -32.122 21.297 1.00 61.94 99 PHE A O 1
ATOM 801 N N . SER A 1 100 ? -26.237 -30.998 22.353 1.00 57.59 100 SER A N 1
ATOM 802 C CA . SER A 1 100 ? -27.340 -31.774 21.771 1.00 57.59 100 SER A CA 1
ATOM 803 C C . SER A 1 100 ? -27.608 -31.447 20.300 1.00 57.59 100 SER A C 1
ATOM 805 O O . SER A 1 100 ? -28.427 -32.101 19.674 1.00 57.59 100 SER A O 1
ATOM 807 N N . ALA A 1 101 ? -26.961 -30.425 19.734 1.00 55.66 101 ALA A N 1
ATOM 808 C CA . ALA A 1 101 ? -27.013 -30.169 18.295 1.00 55.66 101 ALA A CA 1
ATOM 809 C C . ALA A 1 101 ? -26.114 -31.130 17.485 1.00 55.66 101 ALA A C 1
ATOM 811 O O . ALA A 1 101 ? -26.155 -31.109 16.258 1.00 55.66 101 ALA A O 1
ATOM 812 N N . TYR A 1 102 ? -25.310 -31.964 18.159 1.00 67.75 102 TYR A N 1
ATOM 813 C CA . TYR A 1 102 ? -24.297 -32.842 17.564 1.00 67.75 102 TYR A CA 1
ATOM 814 C C . TYR A 1 102 ? -24.511 -34.307 17.981 1.00 67.75 102 TYR A C 1
ATOM 816 O O . TYR A 1 102 ? -23.584 -34.969 18.447 1.00 67.75 102 TYR A O 1
ATOM 824 N N . ASP A 1 103 ? -25.743 -34.806 17.849 1.00 63.12 103 ASP A N 1
ATOM 825 C CA . ASP A 1 103 ? -26.152 -36.137 18.331 1.00 63.12 103 ASP A CA 1
ATOM 826 C C . ASP A 1 103 ? -25.373 -37.309 17.698 1.00 63.12 103 ASP A C 1
ATOM 828 O O . ASP A 1 103 ? -25.276 -38.380 18.298 1.00 63.12 103 ASP A O 1
ATOM 832 N N . GLU A 1 104 ? -24.778 -37.111 16.519 1.00 70.00 104 GLU A N 1
ATOM 833 C CA . GLU A 1 104 ? -23.988 -38.129 15.808 1.00 70.00 104 GLU A CA 1
ATOM 834 C C . GLU A 1 104 ? -22.522 -38.209 16.275 1.00 70.00 104 GLU A C 1
ATOM 836 O O . GLU A 1 104 ? -21.811 -39.140 15.908 1.00 70.00 104 GLU A O 1
ATOM 841 N N . ILE A 1 105 ? -22.064 -37.276 17.123 1.00 75.56 105 ILE A N 1
ATOM 842 C CA . ILE A 1 105 ? -20.654 -37.153 17.517 1.00 75.56 105 ILE A CA 1
ATOM 843 C C . ILE A 1 105 ? -20.508 -37.324 19.026 1.00 75.56 105 ILE A C 1
ATOM 845 O O . ILE A 1 105 ? -21.079 -36.594 19.842 1.00 75.56 105 ILE A O 1
ATOM 849 N N . THR A 1 106 ? -19.675 -38.279 19.437 1.00 81.25 106 THR A N 1
ATOM 850 C CA . THR A 1 106 ? -19.478 -38.559 20.861 1.00 81.25 106 THR A CA 1
ATOM 851 C C . THR A 1 106 ? -18.297 -37.768 21.421 1.00 81.25 106 THR A C 1
ATOM 853 O O . THR A 1 106 ? -17.144 -38.005 21.080 1.00 81.25 106 THR A O 1
ATOM 856 N N . PHE A 1 107 ? -18.554 -36.865 22.370 1.00 81.88 107 PHE A N 1
ATOM 857 C CA . PHE A 1 107 ? -17.493 -36.127 23.069 1.00 81.88 107 PHE A CA 1
ATOM 858 C C . PHE A 1 107 ? -17.159 -36.767 24.418 1.00 81.88 107 PHE A C 1
ATOM 860 O O . PHE A 1 107 ? -18.044 -36.987 25.255 1.00 81.88 107 PHE A O 1
ATOM 867 N N . SER A 1 108 ? -15.868 -36.972 24.686 1.00 86.06 108 SER A N 1
ATOM 868 C CA . SER A 1 108 ? -15.397 -37.375 26.016 1.00 86.06 108 SER A CA 1
ATOM 869 C C . SER A 1 108 ? -15.757 -36.329 27.085 1.00 86.06 108 SER A C 1
ATOM 871 O O . SER A 1 108 ? -15.847 -35.131 26.807 1.00 86.06 108 SER A O 1
ATOM 873 N N . LYS A 1 109 ? -15.911 -36.753 28.348 1.00 82.50 109 LYS A N 1
ATOM 874 C CA . LYS A 1 109 ? -16.207 -35.833 29.465 1.00 82.50 109 LYS A CA 1
ATOM 875 C C . LYS A 1 109 ? -15.168 -34.706 29.577 1.00 82.50 109 LYS A C 1
ATOM 877 O O . LYS A 1 109 ? -15.539 -33.547 29.735 1.00 82.50 109 LYS A O 1
ATOM 882 N N . GLY A 1 110 ? -13.886 -35.044 29.417 1.00 78.25 110 GLY A N 1
ATOM 883 C C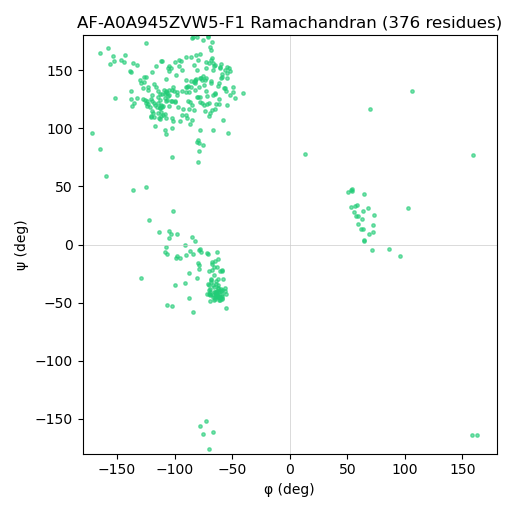A . GLY A 1 110 ? -12.786 -34.079 29.441 1.00 78.25 110 GLY A CA 1
ATOM 884 C C . GLY A 1 110 ? -12.801 -33.096 28.266 1.00 78.25 110 GLY A C 1
ATOM 885 O O . GLY A 1 110 ? -12.489 -31.927 28.466 1.00 78.25 110 GLY A O 1
ATOM 886 N N . ALA A 1 111 ? -13.221 -33.530 27.071 1.00 80.50 111 ALA A N 1
ATOM 887 C CA . ALA A 1 111 ? -13.416 -32.640 25.925 1.00 80.50 111 ALA A CA 1
ATOM 888 C C . ALA A 1 111 ? -14.562 -31.649 26.173 1.00 80.50 111 ALA A C 1
ATOM 890 O O . ALA A 1 111 ? -14.371 -30.448 26.005 1.00 80.50 111 ALA A O 1
ATOM 891 N N . LYS A 1 112 ? -15.724 -32.122 26.654 1.00 77.62 112 LYS A N 1
ATOM 892 C CA . LYS A 1 112 ? -16.878 -31.255 26.968 1.00 77.62 112 LYS A CA 1
ATOM 893 C C . LYS A 1 112 ? -16.532 -30.191 28.011 1.00 77.62 112 LYS A C 1
ATOM 895 O O . LYS A 1 112 ? -16.908 -29.031 27.859 1.00 77.62 112 LYS A O 1
ATOM 900 N N . GLU A 1 113 ? -15.822 -30.577 29.071 1.00 78.38 113 GLU A N 1
ATOM 901 C CA . GLU A 1 113 ? -15.375 -29.648 30.116 1.00 78.38 113 GLU A CA 1
ATOM 902 C C . GLU A 1 113 ? -14.386 -28.611 29.570 1.00 78.38 113 GLU A C 1
ATOM 904 O O . GLU A 1 113 ? -14.517 -27.426 29.875 1.00 78.38 113 GLU A O 1
ATOM 909 N N . LEU A 1 114 ? -13.436 -29.031 28.730 1.00 75.50 114 LEU A N 1
ATOM 910 C CA . LEU A 1 114 ? -12.422 -28.146 28.160 1.00 75.50 114 LEU A CA 1
ATOM 911 C C . LEU A 1 114 ? -13.009 -27.162 27.136 1.00 75.50 114 LEU A C 1
ATOM 913 O O . LEU A 1 114 ? -12.711 -25.973 27.210 1.00 75.50 114 LEU A O 1
ATOM 917 N N . ILE A 1 115 ? -13.902 -27.623 26.254 1.00 72.00 115 ILE A N 1
ATOM 918 C CA . ILE A 1 115 ? -14.626 -26.784 25.282 1.00 72.00 115 ILE A CA 1
ATOM 919 C C . ILE A 1 115 ? -15.442 -25.707 26.005 1.00 72.00 115 ILE A C 1
ATOM 921 O O . ILE A 1 115 ? -15.349 -24.530 25.663 1.00 72.00 115 ILE A O 1
ATOM 925 N N . LYS A 1 116 ? -16.183 -26.083 27.061 1.00 72.00 116 LYS A N 1
ATOM 926 C CA . LYS A 1 116 ? -16.949 -25.126 27.878 1.00 72.00 116 LYS A CA 1
ATOM 927 C C . LYS A 1 116 ? -16.048 -24.131 28.604 1.00 72.00 116 LYS A C 1
ATOM 929 O O . LYS A 1 116 ? -16.370 -22.947 28.663 1.00 72.00 116 LYS A O 1
ATOM 934 N N . LYS A 1 117 ? -14.933 -24.605 29.169 1.00 73.38 117 LYS A N 1
ATOM 935 C CA . LYS A 1 117 ? -13.984 -23.776 29.922 1.00 73.38 117 LYS A CA 1
ATOM 936 C C . LYS A 1 117 ? -13.310 -22.729 29.034 1.00 73.38 117 LYS A C 1
ATOM 938 O O . LYS A 1 117 ? -13.212 -21.573 29.437 1.00 73.38 117 LYS A O 1
ATOM 943 N N . GLU A 1 118 ? -12.864 -23.129 27.847 1.00 66.94 118 GLU A N 1
ATOM 944 C CA . GLU A 1 118 ? -12.137 -22.264 26.910 1.00 66.94 118 GLU A CA 1
ATOM 945 C C . GLU A 1 118 ? -13.069 -21.537 25.916 1.00 66.94 118 GLU A C 1
ATOM 947 O O . GLU A 1 118 ? -12.595 -20.727 25.126 1.00 66.94 118 GLU A O 1
ATOM 952 N N . LYS A 1 119 ? -14.393 -21.768 25.993 1.00 61.66 119 LYS A N 1
ATOM 953 C CA . LYS A 1 119 ? -15.434 -21.204 25.108 1.00 61.66 119 LYS A CA 1
ATOM 954 C C . LYS A 1 119 ? -15.161 -21.449 23.614 1.00 61.66 119 LYS A C 1
ATOM 956 O O . LYS A 1 119 ? -15.251 -20.528 22.809 1.00 61.66 119 LYS A O 1
ATOM 961 N N . LEU A 1 120 ? -14.797 -22.679 23.258 1.00 64.62 120 LEU A N 1
ATOM 962 C CA . LEU A 1 120 ? -14.451 -23.047 21.879 1.00 64.62 120 LEU A CA 1
ATOM 963 C C . LEU A 1 120 ? -15.703 -23.322 21.038 1.00 64.62 120 LEU A C 1
ATOM 965 O O . LEU A 1 120 ? -16.637 -23.949 21.532 1.00 64.62 120 LEU A O 1
ATOM 969 N N . ASN A 1 121 ? -15.682 -22.921 19.765 1.00 65.38 121 ASN A N 1
ATOM 970 C CA . ASN A 1 121 ? -16.728 -23.249 18.795 1.00 65.38 121 ASN A CA 1
ATOM 971 C C . ASN A 1 121 ? -16.591 -24.710 18.330 1.00 65.38 121 ASN A C 1
ATOM 973 O O . ASN A 1 121 ? -15.550 -25.096 17.792 1.00 65.38 121 ASN A O 1
ATOM 977 N N . ILE A 1 122 ? -17.641 -25.513 18.524 1.00 68.88 122 ILE A N 1
ATOM 978 C CA . ILE A 1 122 ? -17.619 -26.952 18.217 1.00 68.88 122 ILE A CA 1
ATOM 979 C C . ILE A 1 122 ? -17.434 -27.211 16.713 1.00 68.88 122 ILE A C 1
ATOM 981 O O . ILE A 1 122 ? -16.615 -28.055 16.354 1.00 68.88 122 ILE A O 1
ATOM 985 N N . ASN A 1 123 ? -18.094 -26.452 15.830 1.00 67.44 123 ASN A N 1
ATOM 986 C CA . ASN A 1 123 ? -18.005 -26.651 14.376 1.00 67.44 123 ASN A CA 1
ATOM 987 C C . ASN A 1 123 ? -16.566 -26.535 13.856 1.00 67.44 123 ASN A C 1
ATOM 989 O O . ASN A 1 123 ? -16.140 -27.349 13.045 1.00 67.44 123 ASN A O 1
ATOM 993 N N . LYS A 1 124 ? -15.775 -25.595 14.387 1.00 65.94 124 LYS A N 1
ATOM 994 C CA . LYS A 1 124 ? -14.368 -25.417 13.978 1.00 65.94 124 LYS A CA 1
ATOM 995 C C . LYS A 1 124 ? -13.457 -26.569 14.398 1.00 65.94 124 LYS A C 1
ATOM 997 O O . LYS A 1 124 ? -12.455 -26.841 13.736 1.00 65.94 124 LYS A O 1
ATOM 1002 N N . ILE A 1 125 ? -13.783 -27.235 15.507 1.00 70.31 125 ILE A N 1
ATOM 1003 C CA . ILE A 1 125 ? -13.069 -28.440 15.943 1.00 70.31 125 ILE A CA 1
ATOM 1004 C C . ILE A 1 125 ? -13.383 -29.581 14.970 1.00 70.31 125 ILE A C 1
ATOM 1006 O O . ILE A 1 125 ? -12.471 -30.286 14.547 1.00 70.31 125 ILE A O 1
ATOM 1010 N N . LEU A 1 126 ? -14.649 -29.714 14.567 1.00 71.75 126 LEU A N 1
ATOM 1011 C CA . LEU A 1 126 ? -15.109 -30.754 13.645 1.00 71.75 126 LEU A CA 1
ATOM 1012 C C . LEU A 1 126 ? -14.595 -30.550 12.211 1.00 71.75 126 LEU A C 1
ATOM 1014 O O . LEU A 1 126 ? -14.171 -31.511 11.585 1.00 71.75 126 LEU A O 1
ATOM 1018 N N . GLU A 1 127 ? -14.519 -29.313 11.709 1.00 67.38 127 GLU A N 1
ATOM 1019 C CA . GLU A 1 127 ? -13.960 -28.993 10.380 1.00 67.38 127 GLU A CA 1
ATOM 1020 C C . GLU A 1 127 ? -12.507 -29.458 10.191 1.00 67.38 127 GLU A C 1
ATOM 1022 O O . GLU A 1 127 ? -12.086 -29.756 9.075 1.00 67.38 127 GLU A O 1
ATOM 1027 N N . LYS A 1 128 ? -11.716 -29.515 11.269 1.00 62.56 128 LYS A N 1
ATOM 1028 C CA . LYS A 1 128 ? -10.329 -30.013 11.226 1.00 62.56 128 LYS A CA 1
ATOM 1029 C C . LYS A 1 128 ? -10.212 -31.517 11.476 1.00 62.56 128 LYS A C 1
ATOM 1031 O O . LYS A 1 128 ? -9.129 -32.068 11.295 1.00 62.56 128 LYS A O 1
ATOM 1036 N N . HIS A 1 129 ? -11.305 -32.157 11.880 1.00 65.50 129 HIS A N 1
ATOM 1037 C CA . HIS A 1 129 ? -11.389 -33.565 12.265 1.00 65.50 129 HIS A CA 1
ATOM 1038 C C . HIS A 1 129 ? -12.643 -34.205 11.650 1.00 65.50 129 HIS A C 1
ATOM 1040 O O . HIS A 1 129 ? -13.409 -34.877 12.334 1.00 65.50 129 HIS A O 1
ATOM 1046 N N . VAL A 1 130 ? -12.851 -33.962 10.349 1.00 54.72 130 VAL A N 1
ATOM 1047 C CA . VAL A 1 130 ? -14.079 -34.298 9.597 1.00 54.72 130 VAL A CA 1
ATOM 1048 C C . VAL A 1 130 ? -14.409 -35.798 9.624 1.00 54.72 130 VAL A C 1
ATOM 1050 O O . VAL A 1 130 ? -15.567 -36.166 9.469 1.00 54.72 130 VAL A O 1
ATOM 1053 N N . ASP A 1 131 ? -13.411 -36.649 9.877 1.00 59.78 131 ASP A N 1
ATOM 1054 C CA . ASP A 1 131 ? -13.531 -38.111 9.836 1.00 59.78 131 ASP A CA 1
ATOM 1055 C C . ASP A 1 131 ? -13.613 -38.777 11.230 1.00 59.78 131 ASP A C 1
ATOM 1057 O O . ASP A 1 131 ? -13.501 -40.000 11.332 1.00 59.78 131 ASP A O 1
ATOM 1061 N N . GLU A 1 132 ? -13.749 -38.011 12.321 1.00 66.75 132 GLU A N 1
ATOM 1062 C CA . GLU A 1 132 ? -13.758 -38.564 13.684 1.00 66.75 132 GLU A CA 1
ATOM 1063 C C . GLU A 1 132 ? -15.147 -38.539 14.346 1.00 66.75 132 GLU A C 1
ATOM 1065 O O . GLU A 1 132 ? -15.614 -37.507 14.824 1.00 66.75 132 GLU A O 1
ATOM 1070 N N . ASP A 1 133 ? -15.753 -39.719 14.511 1.00 74.81 133 ASP A N 1
ATOM 1071 C CA . ASP A 1 133 ? -17.029 -39.906 15.231 1.00 74.81 133 ASP A CA 1
ATOM 1072 C C . ASP A 1 133 ? -16.898 -39.714 16.765 1.00 74.81 133 ASP A C 1
ATOM 1074 O O . ASP A 1 133 ? -17.884 -39.721 17.516 1.00 74.81 133 ASP A O 1
ATOM 1078 N N . PHE A 1 134 ? -15.663 -39.569 17.265 1.00 82.44 134 PHE A N 1
ATOM 1079 C CA . PHE A 1 134 ? -15.354 -39.422 18.686 1.00 82.44 134 PHE A CA 1
ATOM 1080 C C . PHE A 1 134 ? -14.305 -38.340 18.961 1.00 82.44 134 PHE A C 1
ATOM 1082 O O . PHE A 1 134 ? -13.139 -38.477 18.608 1.00 82.44 134 PHE A O 1
ATOM 1089 N N . ILE A 1 135 ? -14.685 -37.317 19.731 1.00 83.00 135 ILE A N 1
ATOM 1090 C CA . ILE A 1 135 ? -13.795 -36.213 20.110 1.00 83.00 135 ILE A CA 1
ATOM 1091 C C . ILE A 1 135 ? -13.280 -36.398 21.547 1.00 83.00 135 ILE A C 1
ATOM 1093 O O . ILE A 1 135 ? -13.980 -36.205 22.555 1.00 83.00 135 ILE A O 1
ATOM 1097 N N . SER A 1 136 ? -12.006 -36.773 21.649 1.00 86.88 136 SER A N 1
ATOM 1098 C CA . SER A 1 136 ? -11.255 -36.911 22.899 1.00 86.88 136 SER A CA 1
ATOM 1099 C C . SER A 1 136 ? -10.718 -35.566 23.419 1.00 86.88 136 SER A C 1
ATOM 1101 O O . SER A 1 136 ? -10.650 -34.571 22.700 1.00 86.88 136 SER A O 1
ATOM 1103 N N . LYS A 1 137 ? -10.322 -35.521 24.699 1.00 86.00 137 LYS A N 1
ATOM 1104 C CA . LYS A 1 137 ? -9.694 -34.333 25.307 1.00 86.00 137 LYS A CA 1
ATOM 1105 C C . LYS A 1 137 ? -8.400 -33.937 24.583 1.00 86.00 137 LYS A C 1
ATOM 1107 O O . LYS A 1 137 ? -8.169 -32.749 24.388 1.00 86.00 137 LYS A O 1
ATOM 1112 N N . ASP A 1 138 ? -7.612 -34.917 24.146 1.00 83.69 138 ASP A N 1
ATOM 1113 C CA . ASP A 1 138 ? -6.315 -34.697 23.497 1.00 83.69 138 ASP A CA 1
ATOM 1114 C C . ASP A 1 138 ? -6.467 -34.042 22.115 1.00 83.69 138 ASP A C 1
ATOM 1116 O O . ASP A 1 138 ? -5.642 -33.219 21.724 1.00 83.69 138 ASP A O 1
ATOM 1120 N N . ILE A 1 139 ? -7.559 -34.339 21.400 1.00 79.62 139 ILE A N 1
ATOM 1121 C CA . ILE A 1 139 ? -7.909 -33.679 20.131 1.00 79.62 139 ILE A CA 1
ATOM 1122 C C . ILE A 1 139 ? -8.200 -32.199 20.367 1.00 79.62 139 ILE A C 1
ATOM 1124 O O . ILE A 1 139 ? -7.649 -31.340 19.681 1.00 79.62 139 ILE A O 1
ATOM 1128 N N . VAL A 1 140 ? -8.998 -31.888 21.391 1.00 76.69 140 VAL A N 1
ATOM 1129 C CA . VAL A 1 140 ? -9.291 -30.498 21.770 1.00 76.69 140 VAL A CA 1
ATOM 1130 C C . VAL A 1 140 ? -8.011 -29.773 22.206 1.00 76.69 140 VAL A C 1
ATOM 1132 O O . VAL A 1 140 ? -7.794 -28.625 21.828 1.00 76.69 140 VAL A O 1
ATOM 1135 N N . GLU A 1 141 ? -7.115 -30.432 22.944 1.00 82.25 141 GLU A N 1
ATOM 1136 C CA . GLU A 1 141 ? -5.815 -29.859 23.325 1.00 82.25 141 GLU A CA 1
ATOM 1137 C C . GLU A 1 141 ? -4.895 -29.620 22.117 1.00 82.25 141 GLU A C 1
ATOM 1139 O O . GLU A 1 141 ? -4.253 -28.571 22.030 1.00 82.25 141 GLU A O 1
ATOM 1144 N N . SER A 1 142 ? -4.863 -30.550 21.160 1.00 76.31 142 SER A N 1
ATOM 1145 C CA . SER A 1 142 ? -4.136 -30.400 19.895 1.00 76.31 142 SER A CA 1
ATOM 1146 C C . SER A 1 142 ? -4.690 -29.240 19.064 1.00 76.31 142 SER A C 1
ATOM 1148 O O . SER A 1 142 ? -3.920 -28.416 18.564 1.00 76.31 142 SER A O 1
ATOM 1150 N N . TYR A 1 143 ? -6.019 -29.108 18.988 1.00 73.56 143 TYR A N 1
ATOM 1151 C CA . TYR A 1 143 ? -6.693 -27.989 18.332 1.00 73.56 143 TYR A CA 1
ATOM 1152 C C . TYR A 1 143 ? -6.306 -26.647 18.963 1.00 73.56 143 TYR A C 1
ATOM 1154 O O . TYR A 1 143 ? -5.928 -25.718 18.249 1.00 73.56 143 TYR A O 1
ATOM 1162 N N . ILE A 1 144 ? -6.325 -26.547 20.297 1.00 70.12 144 ILE A N 1
ATOM 1163 C CA . ILE A 1 144 ? -5.908 -25.333 21.016 1.00 70.12 144 ILE A CA 1
ATOM 1164 C C . ILE A 1 144 ? -4.430 -25.016 20.737 1.00 70.12 144 ILE A C 1
ATOM 1166 O O . ILE A 1 144 ? -4.073 -23.854 20.549 1.00 70.12 144 ILE A O 1
ATOM 1170 N N . LYS A 1 145 ? -3.562 -26.034 20.703 1.00 72.50 145 LYS A N 1
ATOM 1171 C CA . LYS A 1 145 ? -2.112 -25.869 20.521 1.00 72.50 145 LYS A CA 1
ATOM 1172 C C . LYS A 1 145 ? -1.724 -25.444 19.101 1.00 72.50 145 LYS A C 1
ATOM 1174 O O . LYS A 1 145 ? -0.757 -24.705 18.943 1.00 72.50 145 LYS A O 1
ATOM 1179 N N . ASN A 1 146 ? -2.466 -25.907 18.097 1.00 57.94 146 ASN A N 1
ATOM 1180 C CA . ASN A 1 146 ? -2.167 -25.703 16.677 1.00 57.94 146 ASN A CA 1
ATOM 1181 C C . ASN A 1 146 ? -3.067 -24.650 16.004 1.00 57.94 146 ASN A C 1
ATOM 1183 O O . ASN A 1 146 ? -3.001 -24.472 14.787 1.00 57.94 146 ASN A O 1
ATOM 1187 N N . SER A 1 147 ? -3.925 -23.958 16.759 1.00 53.03 147 SER A N 1
ATOM 1188 C CA . SER A 1 147 ? -4.732 -22.863 16.214 1.00 53.03 147 SER A CA 1
ATOM 1189 C C . SER A 1 147 ? -3.905 -21.576 16.107 1.00 53.03 147 SER A C 1
ATOM 1191 O O . SER A 1 147 ? -3.304 -21.154 17.101 1.00 53.03 147 SER A O 1
ATOM 1193 N N . PRO A 1 148 ? -3.853 -20.932 14.926 1.00 37.66 148 PRO A N 1
ATOM 1194 C CA . PRO A 1 148 ? -3.193 -19.648 14.776 1.00 37.66 148 PRO A CA 1
ATOM 1195 C C . PRO A 1 148 ? -4.013 -18.584 15.515 1.00 37.66 148 PRO A C 1
ATOM 1197 O O . PRO A 1 148 ? -5.122 -18.262 15.114 1.00 37.66 148 PRO A O 1
ATOM 1200 N N . ILE A 1 149 ? -3.420 -18.040 16.580 1.00 36.56 149 ILE A N 1
ATOM 1201 C CA . ILE A 1 149 ? -3.831 -16.824 17.300 1.00 36.56 149 ILE A CA 1
ATOM 1202 C C . ILE A 1 149 ? -5.139 -16.953 18.112 1.00 36.56 149 ILE A C 1
ATOM 1204 O O . ILE A 1 149 ? -6.245 -17.106 17.606 1.00 36.56 149 ILE A O 1
ATOM 1208 N N . LYS A 1 150 ? -4.981 -16.806 19.435 1.00 37.44 150 LYS A N 1
ATOM 1209 C CA . LYS A 1 150 ? -6.048 -16.508 20.394 1.00 37.44 150 LYS A CA 1
ATOM 1210 C C . LYS A 1 150 ? -6.580 -15.098 20.129 1.00 37.44 150 LYS A C 1
ATOM 1212 O O . LYS A 1 150 ? -5.978 -14.156 20.618 1.00 37.44 150 LYS A O 1
ATOM 1217 N N . ASP A 1 151 ? -7.687 -14.974 19.410 1.00 35.31 151 ASP A N 1
ATOM 1218 C CA . ASP A 1 151 ? -8.580 -13.808 19.487 1.00 35.31 151 ASP A CA 1
ATOM 1219 C C . ASP A 1 151 ? -9.983 -14.178 18.960 1.00 35.31 151 ASP A C 1
ATOM 1221 O O . ASP A 1 151 ? -10.512 -13.591 18.027 1.00 35.31 151 ASP A O 1
ATOM 1225 N N . GLU A 1 152 ? -10.620 -15.178 19.580 1.00 35.53 152 GLU A N 1
ATOM 1226 C CA . GLU A 1 152 ? -12.052 -15.485 19.375 1.00 35.53 152 GLU A CA 1
ATOM 1227 C C . GLU A 1 152 ? -12.935 -14.964 20.522 1.00 35.53 152 GLU A C 1
ATOM 1229 O O . GLU A 1 152 ? -14.004 -15.494 20.817 1.00 35.53 152 GLU A O 1
ATOM 1234 N N . LYS A 1 153 ? -12.516 -13.881 21.184 1.00 32.88 153 LYS A N 1
ATOM 1235 C CA . LYS A 1 153 ? -13.415 -13.074 22.019 1.00 32.88 153 LYS A CA 1
ATOM 1236 C C . LYS A 1 153 ? -13.793 -11.808 21.262 1.00 32.88 153 LYS A C 1
ATOM 1238 O O . LYS A 1 153 ? -13.226 -10.762 21.546 1.00 32.88 153 LYS A O 1
ATOM 1243 N N . ASN A 1 154 ? -14.688 -11.946 20.283 1.00 30.77 154 ASN A N 1
ATOM 1244 C CA . ASN A 1 154 ? -15.623 -10.932 19.760 1.00 30.77 154 ASN A CA 1
ATOM 1245 C C . ASN A 1 154 ? -16.068 -11.344 18.351 1.00 30.77 154 ASN A C 1
ATOM 1247 O O . ASN A 1 154 ? -15.605 -10.803 17.354 1.00 30.77 154 ASN A O 1
ATOM 1251 N N . ILE A 1 155 ? -16.984 -12.305 18.264 1.00 33.72 155 ILE A N 1
ATOM 1252 C CA . ILE A 1 155 ? -17.843 -12.406 17.084 1.00 33.72 155 ILE A CA 1
ATOM 1253 C C . ILE A 1 155 ? -19.095 -11.609 17.465 1.00 33.72 155 ILE A C 1
ATOM 1255 O O . ILE A 1 155 ? -19.801 -12.000 18.393 1.00 33.72 155 ILE A O 1
ATOM 1259 N N . ASN A 1 156 ? -19.278 -10.460 16.803 1.00 30.47 156 ASN A N 1
ATOM 1260 C CA . ASN A 1 156 ? -20.328 -9.431 16.958 1.00 30.47 156 ASN A CA 1
ATOM 1261 C C . ASN A 1 156 ? -19.974 -8.129 17.705 1.00 30.47 156 ASN A C 1
ATOM 1263 O O . ASN A 1 156 ? -20.850 -7.450 18.236 1.00 30.47 156 ASN A O 1
ATOM 1267 N N . SER A 1 157 ? -18.721 -7.685 17.617 1.00 33.78 157 SER A N 1
ATOM 1268 C CA . SER A 1 157 ? -18.440 -6.254 17.460 1.00 33.78 157 SER A CA 1
ATOM 1269 C C . SER A 1 157 ? -17.586 -6.093 16.207 1.00 33.78 157 SER A C 1
ATOM 1271 O O . SER A 1 157 ? -16.551 -6.744 16.085 1.00 33.78 157 SER A O 1
ATOM 1273 N N . PHE A 1 158 ? -18.019 -5.285 15.236 1.00 37.72 158 PHE A N 1
ATOM 1274 C CA . PHE A 1 158 ? -17.111 -4.861 14.171 1.00 37.72 158 PHE A CA 1
ATOM 1275 C C . PHE A 1 158 ? -15.939 -4.160 14.866 1.00 37.72 158 PHE A C 1
ATOM 1277 O O . PHE A 1 158 ? -16.116 -3.089 15.450 1.00 37.72 158 PHE A O 1
ATOM 1284 N N . LYS A 1 159 ? -14.764 -4.800 14.916 1.00 49.56 159 LYS A N 1
ATOM 1285 C CA . LYS A 1 159 ? -13.574 -4.205 15.528 1.00 49.56 159 LYS A CA 1
ATOM 1286 C C . LYS A 1 159 ? -13.038 -3.169 14.555 1.00 49.56 159 LYS A C 1
ATOM 1288 O O . LYS A 1 159 ? -12.169 -3.453 13.737 1.00 49.56 159 LYS A O 1
ATOM 1293 N N . VAL A 1 160 ? -13.593 -1.969 14.645 1.00 63.41 160 VAL A N 1
ATOM 1294 C CA . VAL A 1 160 ? -13.112 -0.844 13.861 1.00 63.41 160 VAL A CA 1
ATOM 1295 C C . VAL A 1 160 ? -11.702 -0.495 14.333 1.00 63.41 160 VAL A C 1
ATOM 1297 O O . VAL A 1 160 ? -11.455 -0.362 15.531 1.00 63.41 160 VAL A O 1
ATOM 1300 N N . SER A 1 161 ? -10.769 -0.401 13.395 1.00 80.19 161 SER A N 1
ATOM 1301 C CA . SER A 1 161 ? -9.356 -0.151 13.652 1.00 80.19 161 SER A CA 1
ATOM 1302 C C . SER A 1 161 ? -9.019 1.303 13.352 1.00 80.19 161 SER A C 1
ATOM 1304 O O . SER A 1 161 ? -9.227 1.795 12.243 1.00 80.19 161 SER A O 1
ATOM 1306 N N . LYS A 1 162 ? -8.479 2.006 14.344 1.00 87.50 162 LYS A N 1
ATOM 1307 C CA . LYS A 1 162 ? -8.051 3.401 14.216 1.00 87.50 162 LYS A CA 1
ATOM 1308 C C . LYS A 1 162 ? -6.682 3.486 13.554 1.00 87.50 162 LYS A C 1
ATOM 1310 O O . LYS A 1 162 ? -5.718 2.886 14.031 1.00 87.50 162 LYS A O 1
ATOM 1315 N N . ILE A 1 163 ? -6.588 4.273 12.492 1.00 95.12 163 ILE A N 1
ATOM 1316 C CA . ILE A 1 163 ? -5.416 4.384 11.630 1.00 95.12 163 ILE A CA 1
ATOM 1317 C C . ILE A 1 163 ? -4.786 5.769 11.770 1.00 95.12 163 ILE A C 1
ATOM 1319 O O . ILE A 1 163 ? -5.388 6.782 11.407 1.00 95.12 163 ILE A O 1
ATOM 1323 N N . ALA A 1 164 ? -3.538 5.797 12.238 1.00 97.94 164 ALA A N 1
ATOM 1324 C CA . ALA A 1 164 ? -2.678 6.970 12.154 1.00 97.94 164 ALA A CA 1
ATOM 1325 C C . ALA A 1 164 ? -1.868 6.974 10.852 1.00 97.94 164 ALA A C 1
ATOM 1327 O O . ALA A 1 164 ? -1.339 5.948 10.415 1.00 97.94 164 ALA A O 1
ATOM 1328 N N . PHE A 1 165 ? -1.706 8.156 10.265 1.00 98.31 165 PHE A N 1
ATOM 1329 C CA . PHE A 1 165 ? -0.938 8.360 9.043 1.00 98.31 165 PHE A CA 1
ATOM 1330 C C . PHE A 1 165 ? 0.365 9.092 9.340 1.00 98.31 165 PHE A C 1
ATOM 1332 O O . PHE A 1 165 ? 0.384 10.146 9.975 1.00 98.31 165 PHE A O 1
ATOM 1339 N N . ILE A 1 166 ? 1.468 8.544 8.842 1.00 98.38 166 ILE A N 1
ATOM 1340 C CA . ILE A 1 166 ? 2.789 9.157 8.936 1.00 98.38 166 ILE A CA 1
ATOM 1341 C C . ILE A 1 166 ? 3.113 9.777 7.578 1.00 98.38 166 ILE A C 1
ATOM 1343 O O . ILE A 1 166 ? 3.474 9.070 6.633 1.00 98.38 166 ILE A O 1
ATOM 1347 N N . GLY A 1 167 ? 2.927 11.094 7.496 1.00 97.56 167 GLY A N 1
ATOM 1348 C CA . GLY A 1 167 ? 2.852 11.896 6.278 1.00 97.56 167 GLY A CA 1
ATOM 1349 C C . GLY A 1 167 ? 1.416 12.347 5.973 1.00 97.56 167 GLY A C 1
ATOM 1350 O O . GLY A 1 167 ? 0.487 11.544 5.984 1.00 97.56 167 GLY A O 1
ATOM 1351 N N . GLY A 1 168 ? 1.236 13.632 5.668 1.00 95.38 168 GLY A N 1
ATOM 1352 C CA . GLY A 1 168 ? -0.036 14.275 5.306 1.00 95.38 168 GLY A CA 1
ATOM 1353 C C . GLY A 1 168 ? -0.091 14.769 3.855 1.00 95.38 168 GLY A C 1
ATOM 1354 O O . GLY A 1 168 ? -0.993 15.515 3.483 1.00 95.38 168 GLY A O 1
ATOM 1355 N N . GLY A 1 169 ? 0.886 14.388 3.027 1.00 94.19 169 GLY A N 1
ATOM 1356 C CA . GLY A 1 169 ? 0.990 14.810 1.627 1.00 94.19 169 GLY A CA 1
ATOM 1357 C C . GLY A 1 169 ? 0.051 14.076 0.653 1.00 94.19 169 GLY A C 1
ATOM 1358 O O . GLY A 1 169 ? -0.973 13.497 1.008 1.00 94.19 169 GLY A O 1
ATOM 1359 N N . LYS A 1 170 ? 0.424 14.050 -0.635 1.00 93.94 170 LYS A N 1
ATOM 1360 C CA . LYS A 1 170 ? -0.397 13.415 -1.689 1.00 93.94 170 LYS A CA 1
ATOM 1361 C C . LYS A 1 170 ? -0.593 11.909 -1.485 1.00 93.94 170 LYS A C 1
ATOM 1363 O O . LYS A 1 170 ? -1.682 11.409 -1.740 1.00 93.94 170 LYS A O 1
ATOM 1368 N N . GLY A 1 171 ? 0.429 11.200 -0.998 1.00 94.56 171 GLY A N 1
ATOM 1369 C CA . GLY A 1 171 ? 0.310 9.772 -0.685 1.00 94.56 171 GLY A CA 1
ATOM 1370 C C . GLY A 1 171 ? -0.722 9.496 0.414 1.00 94.56 171 GLY A C 1
ATOM 1371 O O . GLY A 1 171 ? -1.464 8.523 0.316 1.00 94.56 171 GLY A O 1
ATOM 1372 N N . PHE A 1 172 ? -0.854 10.400 1.392 1.00 96.50 172 PHE A N 1
ATOM 1373 C CA . PHE A 1 172 ? -1.919 10.335 2.395 1.00 96.50 172 PHE A CA 1
ATOM 1374 C C . PHE A 1 172 ? -3.301 10.469 1.767 1.00 96.50 172 PHE A C 1
ATOM 1376 O O . PHE A 1 172 ? -4.163 9.660 2.073 1.00 96.50 172 PHE A O 1
ATOM 1383 N N . THR A 1 173 ? -3.499 11.408 0.838 1.00 94.00 173 THR A N 1
ATOM 1384 C CA . THR A 1 173 ? -4.798 11.567 0.154 1.00 94.00 173 THR A CA 1
ATOM 1385 C C . THR A 1 173 ? -5.242 10.266 -0.525 1.00 94.00 173 THR A C 1
ATOM 1387 O O . THR A 1 173 ? -6.405 9.890 -0.440 1.00 94.00 173 THR A O 1
ATOM 1390 N N . GLN A 1 174 ? -4.308 9.544 -1.149 1.00 94.31 174 GLN A N 1
ATOM 1391 C CA . GLN A 1 174 ? -4.606 8.255 -1.778 1.00 94.31 174 GLN A CA 1
ATOM 1392 C C . GLN A 1 174 ? -4.924 7.163 -0.744 1.00 94.31 174 GLN A C 1
ATOM 1394 O O . GLN A 1 174 ? -5.829 6.366 -0.958 1.00 94.31 174 GLN A O 1
ATOM 1399 N N . CYS A 1 175 ? -4.194 7.113 0.374 1.00 95.25 175 CYS A N 1
ATOM 1400 C CA . CYS A 1 175 ? -4.453 6.134 1.435 1.00 95.25 175 CYS A CA 1
ATOM 1401 C C . CYS A 1 175 ? -5.767 6.423 2.175 1.00 95.25 175 CYS A C 1
ATOM 1403 O O . CYS A 1 175 ? -6.466 5.490 2.555 1.00 95.25 175 CYS A O 1
ATOM 1405 N N . LEU A 1 176 ? -6.117 7.700 2.348 1.00 91.12 176 LEU A N 1
ATOM 1406 C CA . LEU A 1 176 ? -7.374 8.125 2.952 1.00 91.12 176 LEU A CA 1
ATOM 1407 C C . LEU A 1 176 ? -8.569 7.644 2.123 1.00 91.12 176 LEU A C 1
ATOM 1409 O O . LEU A 1 176 ? -9.493 7.088 2.696 1.00 91.12 176 LEU A O 1
ATOM 1413 N N . ASP A 1 177 ? -8.524 7.774 0.792 1.00 86.25 177 ASP A N 1
ATOM 1414 C CA . ASP A 1 177 ? -9.568 7.235 -0.097 1.00 86.25 177 ASP A CA 1
ATOM 1415 C C . ASP A 1 177 ? -9.786 5.722 0.101 1.00 86.25 177 ASP A C 1
ATOM 1417 O O . ASP A 1 177 ? -10.919 5.251 0.090 1.00 86.25 177 ASP A O 1
ATOM 1421 N N . LEU A 1 178 ? -8.717 4.953 0.339 1.00 86.88 178 LEU A N 1
ATOM 1422 C CA . LEU A 1 178 ? -8.813 3.518 0.639 1.00 86.88 178 LEU A CA 1
ATOM 1423 C C . LEU A 1 178 ? -9.432 3.254 2.012 1.00 86.88 178 LEU A C 1
ATOM 1425 O O . LEU A 1 178 ? -10.271 2.367 2.141 1.00 86.88 178 LEU A O 1
ATOM 1429 N N . VAL A 1 179 ? -9.018 4.015 3.026 1.00 84.75 179 VAL A N 1
ATOM 1430 C CA . VAL A 1 179 ? -9.546 3.889 4.390 1.00 84.75 179 VAL A CA 1
ATOM 1431 C C . VAL A 1 179 ? -11.037 4.218 4.425 1.00 84.75 179 VAL A C 1
ATOM 1433 O O . VAL A 1 179 ? -11.800 3.448 4.993 1.00 84.75 179 VAL A O 1
ATOM 1436 N N . LEU A 1 180 ? -11.467 5.289 3.752 1.00 80.12 180 LEU A N 1
ATOM 1437 C CA . LEU A 1 180 ? -12.870 5.722 3.706 1.00 80.12 180 LEU A CA 1
ATOM 1438 C C . LEU A 1 180 ? -13.799 4.752 2.959 1.00 80.12 180 LEU A C 1
ATOM 1440 O O . LEU A 1 180 ? -15.013 4.850 3.088 1.00 80.12 180 LEU A O 1
ATOM 1444 N N . LYS A 1 181 ? -13.248 3.813 2.184 1.00 75.38 181 LYS A N 1
ATOM 1445 C CA . LYS A 1 181 ? -14.010 2.735 1.532 1.00 75.38 181 LYS A CA 1
ATOM 1446 C C . LYS A 1 181 ? -14.207 1.510 2.424 1.00 75.38 181 LYS A C 1
ATOM 1448 O O . LYS A 1 181 ? -14.871 0.566 2.002 1.00 75.38 181 LYS A O 1
ATOM 1453 N N . SER A 1 182 ? -13.602 1.490 3.610 1.00 70.12 182 SER A N 1
ATOM 1454 C CA . SER A 1 182 ? -13.757 0.414 4.580 1.00 70.12 182 SER A CA 1
ATOM 1455 C C . SER A 1 182 ? -14.657 0.856 5.726 1.00 70.12 182 SER A C 1
ATOM 1457 O O . SER A 1 182 ? -14.430 1.895 6.335 1.00 70.12 182 SER A O 1
ATOM 1459 N N . ASN A 1 183 ? -15.618 0.008 6.084 1.00 62.59 183 ASN A N 1
ATOM 1460 C CA . ASN A 1 183 ? -16.440 0.202 7.282 1.00 62.59 183 ASN A CA 1
ATOM 1461 C C . ASN A 1 183 ? -15.703 -0.216 8.570 1.00 62.59 183 ASN A C 1
ATOM 1463 O O . ASN A 1 183 ? -16.220 -0.051 9.671 1.00 62.59 183 ASN A O 1
ATOM 1467 N N . GLU A 1 184 ? -14.499 -0.778 8.439 1.00 75.69 184 GLU A N 1
ATOM 1468 C CA . GLU A 1 184 ? -13.708 -1.326 9.542 1.00 75.69 184 GLU A CA 1
ATOM 1469 C C . GLU A 1 184 ? -12.501 -0.453 9.896 1.00 75.69 184 GLU A C 1
ATOM 1471 O O . GLU A 1 184 ? -11.774 -0.776 10.833 1.00 75.69 184 GLU A O 1
ATOM 1476 N N . LEU A 1 185 ? -12.263 0.650 9.179 1.00 8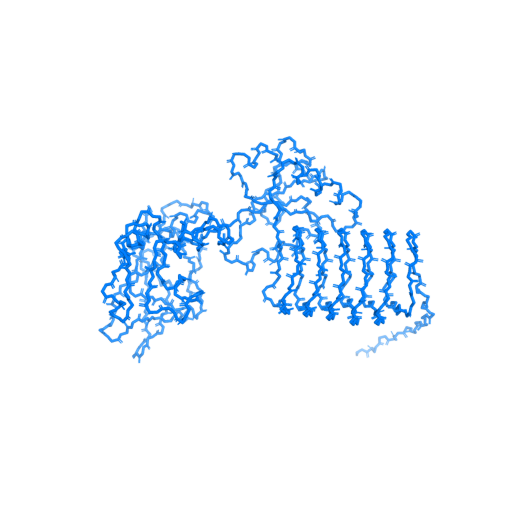0.44 185 LEU A N 1
ATOM 1477 C CA . LEU A 1 185 ? -11.102 1.515 9.388 1.00 80.44 185 LEU A CA 1
ATOM 1478 C C . LEU A 1 185 ? -11.534 2.952 9.670 1.00 80.44 185 LEU A C 1
ATOM 1480 O O . LEU A 1 185 ? -12.332 3.522 8.935 1.00 80.44 185 LEU A O 1
ATOM 1484 N N . ILE A 1 186 ? -10.953 3.565 10.702 1.00 81.94 186 ILE A N 1
ATOM 1485 C CA . ILE A 1 186 ? -11.181 4.978 11.028 1.00 81.94 186 ILE A CA 1
ATOM 1486 C C . ILE A 1 186 ? -9.876 5.750 10.841 1.00 81.94 186 ILE A C 1
ATOM 1488 O O . ILE A 1 186 ? -8.898 5.447 11.527 1.00 81.94 186 ILE A O 1
ATOM 1492 N N . PRO A 1 187 ? -9.833 6.778 9.980 1.00 84.75 187 PRO A N 1
ATOM 1493 C CA . PRO A 1 187 ? -8.697 7.685 9.925 1.00 84.75 187 PRO A CA 1
ATOM 1494 C C . PRO A 1 187 ? -8.706 8.587 11.169 1.00 84.75 187 PRO A C 1
ATOM 1496 O O . PRO A 1 187 ? -9.671 9.312 11.386 1.00 84.75 187 PRO A O 1
ATOM 1499 N N . THR A 1 188 ? -7.655 8.565 11.995 1.00 85.44 188 THR A N 1
ATOM 1500 C CA . THR A 1 188 ? -7.657 9.331 13.259 1.00 85.44 188 THR A CA 1
ATOM 1501 C C . THR A 1 188 ? -6.768 10.559 13.239 1.00 85.44 188 THR A C 1
ATOM 1503 O O . THR A 1 188 ? -7.205 11.651 13.598 1.00 85.44 188 THR A O 1
ATOM 1506 N N . THR A 1 189 ? -5.502 10.406 12.858 1.00 90.69 189 THR A N 1
ATOM 1507 C CA . THR A 1 189 ? -4.530 11.492 12.992 1.00 90.69 189 THR A CA 1
ATOM 1508 C C . THR A 1 189 ? -3.399 11.410 11.978 1.00 90.69 189 THR A C 1
ATOM 1510 O O . THR A 1 189 ? -3.107 10.345 11.434 1.00 90.69 189 THR A O 1
ATOM 1513 N N . ILE A 1 190 ? -2.761 12.553 11.731 1.00 96.25 190 ILE A N 1
ATOM 1514 C CA . ILE A 1 190 ? -1.604 12.713 10.856 1.00 96.25 190 ILE A CA 1
ATOM 1515 C C . ILE A 1 190 ? -0.409 13.208 11.675 1.00 96.25 190 ILE A C 1
ATOM 1517 O O . ILE A 1 190 ? -0.535 14.139 12.476 1.00 96.25 190 ILE A O 1
ATOM 1521 N N . TYR A 1 191 ? 0.763 12.645 11.391 1.00 98.44 191 TYR A N 1
ATOM 1522 C CA . TYR A 1 191 ? 2.058 13.168 11.822 1.00 98.44 191 TYR A CA 1
ATOM 1523 C C . TYR A 1 191 ? 2.869 13.591 10.597 1.00 98.44 191 TYR A C 1
ATOM 1525 O O . TYR A 1 191 ? 3.163 12.759 9.738 1.00 98.44 191 TYR A O 1
ATOM 1533 N N . ASP A 1 192 ? 3.216 14.873 10.491 1.00 97.62 192 ASP A N 1
ATOM 1534 C CA . ASP A 1 192 ? 3.949 15.435 9.353 1.00 97.62 192 ASP A CA 1
ATOM 1535 C C . ASP A 1 192 ? 4.775 16.656 9.787 1.00 97.62 192 ASP A C 1
ATOM 1537 O O . ASP A 1 192 ? 4.248 17.592 10.383 1.00 97.62 192 ASP A O 1
ATOM 1541 N N . ASP A 1 193 ? 6.078 16.648 9.495 1.00 96.25 193 ASP A N 1
ATOM 1542 C CA . ASP A 1 193 ? 7.008 17.712 9.900 1.00 96.25 193 ASP A CA 1
ATOM 1543 C C . ASP A 1 193 ? 6.789 19.037 9.151 1.00 96.25 193 ASP A C 1
ATOM 1545 O O . ASP A 1 193 ? 7.192 20.097 9.632 1.00 96.25 193 ASP A O 1
ATOM 1549 N N . ALA A 1 194 ? 6.179 18.993 7.964 1.00 94.88 194 ALA A N 1
ATOM 1550 C CA . ALA A 1 194 ? 5.985 20.155 7.102 1.00 94.88 194 ALA A CA 1
ATOM 1551 C C . ALA A 1 194 ? 4.612 20.818 7.280 1.00 94.88 194 ALA A C 1
ATOM 1553 O O . ALA A 1 194 ? 4.400 21.924 6.773 1.00 94.88 194 ALA A O 1
ATOM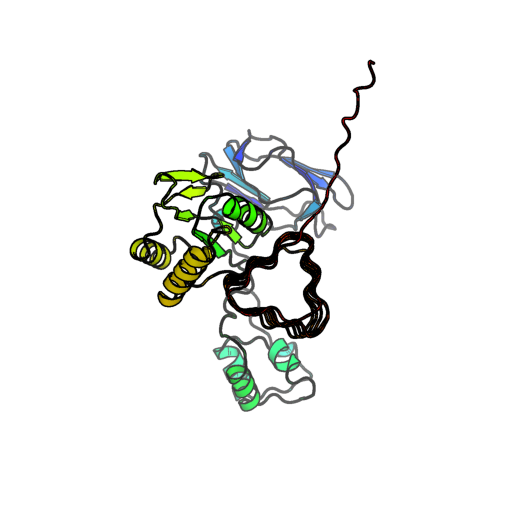 1554 N N . ILE A 1 195 ? 3.676 20.168 7.978 1.00 90.00 195 ILE A N 1
ATOM 1555 C CA . ILE A 1 195 ? 2.309 20.660 8.156 1.00 90.00 195 ILE A CA 1
ATOM 1556 C C . ILE A 1 195 ? 2.127 21.164 9.597 1.00 90.00 195 ILE A C 1
ATOM 1558 O O . ILE A 1 195 ? 2.477 20.457 10.542 1.00 90.00 195 ILE A O 1
ATOM 1562 N N . PRO A 1 196 ? 1.583 22.379 9.815 1.00 89.06 196 PRO A N 1
ATOM 1563 C CA . PRO A 1 196 ? 1.437 22.928 11.159 1.00 89.06 196 PRO A CA 1
ATOM 1564 C C . PRO A 1 196 ? 0.620 22.025 12.090 1.00 89.06 196 PRO A C 1
ATOM 1566 O O . PRO A 1 196 ? -0.471 21.568 11.742 1.00 89.06 196 PRO A O 1
ATOM 1569 N N . LYS A 1 197 ? 1.116 21.834 13.315 1.00 88.44 197 LYS A N 1
ATOM 1570 C CA . LYS A 1 197 ? 0.384 21.154 14.389 1.00 88.44 197 LYS A CA 1
ATOM 1571 C C . LYS A 1 197 ? -0.982 21.811 14.632 1.00 88.44 197 LYS A C 1
ATOM 1573 O O . LYS A 1 197 ? -1.101 23.034 14.598 1.00 88.44 197 LYS A O 1
ATOM 1578 N N . ASN A 1 198 ? -1.984 20.991 14.938 1.00 82.62 198 ASN A N 1
ATOM 1579 C CA . ASN A 1 198 ? -3.389 21.348 15.150 1.00 82.62 198 ASN A CA 1
ATOM 1580 C C . ASN A 1 198 ? -4.103 21.920 13.912 1.00 82.62 198 ASN A C 1
ATOM 1582 O O . ASN A 1 198 ? -5.196 22.470 14.040 1.00 82.62 198 ASN A O 1
ATOM 1586 N N . SER A 1 199 ? -3.510 21.797 12.724 1.00 79.88 199 SER A N 1
ATOM 1587 C CA . SER A 1 199 ? -4.226 22.005 11.463 1.00 79.88 199 SER A CA 1
ATOM 1588 C C . SER A 1 199 ? -4.941 20.721 11.027 1.00 79.88 199 SER A C 1
ATOM 1590 O O . SER A 1 199 ? -4.834 19.689 11.692 1.00 79.88 199 SER A O 1
ATOM 1592 N N . ASN A 1 200 ? -5.671 20.781 9.912 1.00 76.94 200 ASN A N 1
ATOM 1593 C CA . ASN A 1 200 ? -6.368 19.630 9.347 1.00 76.94 200 ASN A CA 1
ATOM 1594 C C . ASN A 1 200 ? -5.992 19.435 7.873 1.00 76.94 200 ASN A C 1
ATOM 1596 O O . ASN A 1 200 ? -5.869 20.410 7.129 1.00 76.94 200 ASN A O 1
ATOM 1600 N N . VAL A 1 201 ? -5.900 18.178 7.439 1.00 72.50 201 VAL A N 1
ATOM 1601 C CA . VAL A 1 201 ? -5.844 17.789 6.022 1.00 72.50 201 VAL A CA 1
ATOM 1602 C C . VAL A 1 201 ? -6.996 16.825 5.770 1.00 72.50 201 VAL A C 1
ATOM 1604 O O . VAL A 1 201 ? -7.077 15.795 6.429 1.00 72.50 201 VAL A O 1
ATOM 1607 N N . HIS A 1 202 ? -7.905 17.164 4.849 1.00 80.62 202 HIS A N 1
ATOM 1608 C CA . HIS A 1 202 ? -9.125 16.378 4.581 1.00 80.62 202 HIS A CA 1
ATOM 1609 C C . HIS A 1 202 ? -9.920 16.047 5.855 1.00 80.62 202 HIS A C 1
ATOM 1611 O O . HIS A 1 202 ? -10.309 14.908 6.074 1.00 80.62 202 HIS A O 1
ATOM 1617 N N . ALA A 1 203 ? -10.104 17.050 6.719 1.00 79.00 203 ALA A N 1
ATOM 1618 C CA . ALA A 1 203 ? -10.746 16.936 8.035 1.00 79.00 203 ALA A CA 1
ATOM 1619 C C . ALA A 1 203 ? -10.027 16.049 9.077 1.00 79.00 203 ALA A C 1
ATOM 1621 O O . ALA A 1 203 ? -10.510 15.939 10.199 1.00 79.00 203 ALA A O 1
ATOM 1622 N N . ILE A 1 204 ? -8.846 15.501 8.772 1.00 77.25 204 ILE A N 1
ATOM 1623 C CA . ILE A 1 204 ? -8.043 14.735 9.733 1.00 77.25 204 ILE A CA 1
ATOM 1624 C C . ILE A 1 204 ? -7.027 15.649 10.418 1.00 77.25 204 ILE A C 1
ATOM 1626 O O . ILE A 1 204 ? -6.308 16.404 9.756 1.00 77.25 204 ILE A O 1
ATOM 1630 N N . ASN A 1 205 ? -6.954 15.570 11.748 1.00 80.88 205 ASN A N 1
ATOM 1631 C CA . ASN A 1 205 ? -6.094 16.429 12.552 1.00 80.88 205 ASN A CA 1
ATOM 1632 C C . ASN A 1 205 ? -4.609 16.068 12.425 1.00 80.88 205 ASN A C 1
ATOM 1634 O O . ASN A 1 205 ? -4.212 14.912 12.607 1.00 80.88 205 ASN A O 1
ATOM 1638 N N . VAL A 1 206 ? -3.784 17.089 12.198 1.00 88.88 206 VAL A N 1
ATOM 1639 C CA . VAL A 1 206 ? -2.323 17.002 12.241 1.00 88.88 206 VAL A CA 1
ATOM 1640 C C . VAL A 1 206 ? -1.864 17.212 13.677 1.00 88.88 206 VAL A C 1
ATOM 1642 O O . VAL A 1 206 ? -1.824 18.338 14.179 1.00 88.88 206 VAL A O 1
ATOM 1645 N N . ARG A 1 207 ? -1.492 16.129 14.356 1.00 91.69 207 ARG A N 1
ATOM 1646 C CA . ARG A 1 207 ? -1.159 16.152 15.789 1.00 91.69 207 ARG A CA 1
ATOM 1647 C C . ARG A 1 207 ? 0.245 16.686 16.073 1.00 91.69 207 ARG A C 1
ATOM 1649 O O . ARG A 1 207 ? 0.532 17.137 17.186 1.00 91.69 207 ARG A O 1
ATOM 1656 N N . GLY A 1 208 ? 1.102 16.712 15.056 1.00 93.12 208 GLY A N 1
ATOM 1657 C CA . GLY A 1 208 ? 2.431 17.310 15.100 1.00 93.12 208 GLY A CA 1
ATOM 1658 C C . GLY A 1 208 ? 3.352 16.751 14.023 1.00 93.12 208 GLY A C 1
ATOM 1659 O O . GLY A 1 208 ? 2.892 16.113 13.080 1.00 93.12 208 GLY A O 1
ATOM 1660 N N . GLY A 1 209 ? 4.652 16.985 14.199 1.00 96.81 209 GLY A N 1
ATOM 1661 C CA . GLY A 1 209 ? 5.695 16.356 13.390 1.00 96.81 209 GLY A CA 1
ATOM 1662 C C . GLY A 1 209 ? 5.863 14.86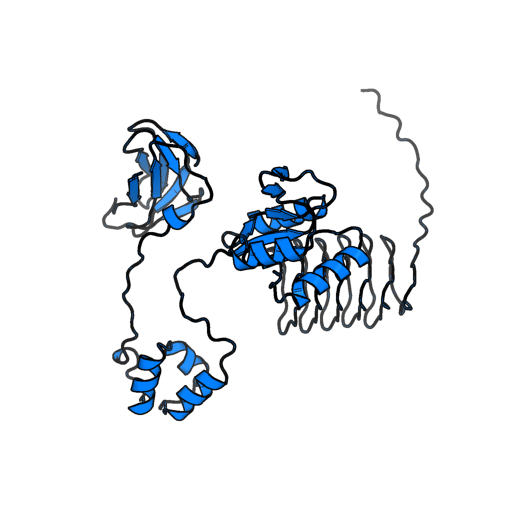4 13.684 1.00 96.81 209 GLY A C 1
ATOM 1663 O O . GLY A 1 209 ? 5.203 14.301 14.563 1.00 96.81 209 GLY A O 1
ATOM 1664 N N . ILE A 1 210 ? 6.781 14.227 12.964 1.00 97.81 210 ILE A N 1
ATOM 1665 C CA . ILE A 1 210 ? 7.136 12.812 13.107 1.00 97.81 210 ILE A CA 1
ATOM 1666 C C . ILE A 1 210 ? 8.086 12.656 14.306 1.00 97.81 210 ILE A C 1
ATOM 1668 O O . ILE A 1 210 ? 9.282 12.383 14.182 1.00 97.81 210 ILE A O 1
ATOM 1672 N N . ASP A 1 211 ? 7.525 12.838 15.500 1.00 97.75 211 ASP A N 1
ATOM 1673 C CA . ASP A 1 211 ? 8.173 12.574 16.783 1.00 97.75 211 ASP A CA 1
ATOM 1674 C C . ASP A 1 211 ? 7.800 11.167 17.267 1.00 97.75 211 ASP A C 1
ATOM 1676 O O . ASP A 1 211 ? 6.679 10.913 17.709 1.00 97.75 211 ASP A O 1
ATOM 1680 N N . TYR A 1 212 ? 8.753 10.237 17.186 1.00 98.25 212 TYR A N 1
ATOM 1681 C CA . TYR A 1 212 ? 8.527 8.832 17.527 1.00 98.25 212 TYR A CA 1
ATOM 1682 C C . TYR A 1 212 ? 8.145 8.605 18.997 1.00 98.25 212 TYR A C 1
ATOM 1684 O O . TYR A 1 212 ? 7.413 7.658 19.281 1.00 98.25 212 TYR A O 1
ATOM 1692 N N . GLU A 1 213 ? 8.605 9.449 19.926 1.00 97.75 213 GLU A N 1
ATOM 1693 C CA . GLU A 1 213 ? 8.227 9.325 21.336 1.00 97.75 213 GLU A CA 1
ATOM 1694 C C . GLU A 1 213 ? 6.777 9.751 21.546 1.00 97.75 213 GLU A C 1
ATOM 1696 O O . GLU A 1 213 ? 6.031 9.079 22.260 1.00 97.75 213 GLU A O 1
ATOM 1701 N N . GLN A 1 214 ? 6.363 10.848 20.907 1.00 96.69 214 GLN A N 1
ATOM 1702 C CA . GLN A 1 214 ? 4.977 11.301 20.972 1.00 96.69 214 GLN A CA 1
ATOM 1703 C C . GLN A 1 214 ? 4.033 10.316 20.276 1.00 96.69 214 GLN A C 1
ATOM 1705 O O . GLN A 1 214 ? 3.007 9.966 20.851 1.00 96.69 214 GLN A O 1
ATOM 1710 N N . ILE A 1 215 ? 4.398 9.811 19.093 1.00 98.31 215 ILE A N 1
ATOM 1711 C CA . ILE A 1 215 ? 3.613 8.799 18.370 1.00 98.31 215 ILE A CA 1
ATOM 1712 C C . ILE A 1 215 ? 3.435 7.539 19.228 1.00 98.31 215 ILE A C 1
ATOM 1714 O O . ILE A 1 215 ? 2.337 6.992 19.304 1.00 98.31 215 ILE A O 1
ATOM 1718 N N . TYR A 1 216 ? 4.490 7.088 19.914 1.00 98.19 216 TYR A N 1
ATOM 1719 C CA . TYR A 1 216 ? 4.399 5.939 20.816 1.00 98.19 216 TYR A CA 1
ATOM 1720 C C . TYR A 1 216 ? 3.488 6.209 22.020 1.00 98.19 216 TYR A C 1
ATOM 1722 O O . TYR A 1 216 ? 2.691 5.346 22.380 1.00 98.19 216 TYR A O 1
ATOM 1730 N N . LYS A 1 217 ? 3.554 7.403 22.624 1.00 97.31 217 LYS A N 1
ATOM 1731 C CA . LYS A 1 217 ? 2.626 7.798 23.700 1.00 97.31 217 LYS A CA 1
ATOM 1732 C C . LYS A 1 217 ? 1.180 7.799 23.219 1.00 97.31 217 LYS A C 1
ATOM 1734 O O . LYS A 1 217 ? 0.331 7.212 23.874 1.00 97.31 217 LYS A O 1
ATOM 1739 N N . ASP A 1 218 ? 0.921 8.378 22.052 1.00 95.19 218 ASP A N 1
ATOM 1740 C CA . ASP A 1 218 ? -0.417 8.428 21.462 1.00 95.19 218 ASP A CA 1
ATOM 1741 C C . ASP A 1 218 ? -0.965 7.019 21.168 1.00 95.19 218 ASP A C 1
ATOM 1743 O O . ASP A 1 218 ? -2.143 6.751 21.401 1.00 95.19 218 ASP A O 1
ATOM 1747 N N . PHE A 1 219 ? -0.109 6.094 20.722 1.00 96.50 219 PHE A N 1
ATOM 1748 C CA . PHE A 1 219 ? -0.460 4.678 20.593 1.00 96.50 219 PHE A CA 1
ATOM 1749 C C . PHE A 1 219 ? -0.825 4.050 21.948 1.00 96.50 219 PHE A C 1
ATOM 1751 O O . PHE A 1 219 ? -1.866 3.410 22.070 1.00 96.50 219 PHE A O 1
ATOM 1758 N N . GLN A 1 220 ? -0.009 4.261 22.988 1.00 96.19 220 GLN A N 1
ATOM 1759 C CA . GLN A 1 220 ? -0.273 3.737 24.338 1.00 96.19 220 GLN A CA 1
ATOM 1760 C C . GLN A 1 220 ? -1.549 4.320 24.968 1.00 96.19 220 GLN A C 1
ATOM 1762 O O . GLN A 1 220 ? -2.233 3.636 25.725 1.00 96.19 220 GLN A O 1
ATOM 1767 N N . GLU A 1 221 ? -1.887 5.566 24.639 1.00 92.88 221 GLU A N 1
ATOM 1768 C CA . GLU A 1 221 ? -3.127 6.236 25.048 1.00 92.88 221 GLU A CA 1
ATOM 1769 C C . GLU A 1 221 ? -4.348 5.797 24.220 1.00 92.88 221 GLU A C 1
ATOM 1771 O O . GLU A 1 221 ? -5.471 6.215 24.501 1.00 92.88 221 GLU A O 1
ATOM 1776 N N . GLY A 1 222 ? -4.158 4.947 23.205 1.00 86.12 222 GLY A N 1
ATOM 1777 C CA . GLY A 1 222 ? -5.234 4.444 22.360 1.00 86.12 222 GLY A CA 1
ATOM 1778 C C . GLY A 1 222 ? -5.787 5.486 21.388 1.00 86.12 222 GLY A C 1
ATOM 1779 O O . GLY A 1 222 ? -6.937 5.368 20.965 1.00 86.12 222 GLY A O 1
ATOM 1780 N N . ILE A 1 223 ? -5.006 6.502 21.006 1.00 88.81 223 ILE A N 1
ATOM 1781 C CA . ILE A 1 223 ? -5.395 7.471 19.963 1.00 88.81 223 ILE A CA 1
ATOM 1782 C C . ILE A 1 223 ? -5.548 6.775 18.605 1.00 88.81 223 ILE A C 1
ATOM 1784 O O . ILE A 1 223 ? -6.411 7.128 17.801 1.00 88.81 223 ILE A O 1
ATOM 1788 N N . PHE A 1 224 ? -4.731 5.757 18.353 1.00 94.75 224 PHE A N 1
ATOM 1789 C CA . PHE A 1 224 ? -4.824 4.902 17.181 1.00 94.75 224 PHE A CA 1
ATOM 1790 C C . PHE A 1 224 ? -4.408 3.474 17.528 1.00 94.75 224 PHE A C 1
ATOM 1792 O O . PHE A 1 224 ? -3.695 3.259 18.506 1.00 94.75 224 PHE A O 1
ATOM 1799 N N . ASP A 1 225 ? -4.848 2.515 16.718 1.00 91.62 225 ASP A N 1
ATOM 1800 C CA . ASP A 1 225 ? -4.539 1.097 16.899 1.00 91.62 225 ASP A CA 1
ATOM 1801 C C . ASP A 1 225 ? -3.408 0.661 15.965 1.00 91.62 225 ASP A C 1
ATOM 1803 O O . ASP A 1 225 ? -2.572 -0.143 16.361 1.00 91.62 225 ASP A O 1
ATOM 1807 N N . TYR A 1 226 ? -3.348 1.223 14.750 1.00 96.44 226 TYR A N 1
ATOM 1808 C CA . TYR A 1 226 ? -2.320 0.923 13.754 1.00 96.44 226 TYR A CA 1
ATOM 1809 C C . TYR A 1 226 ? -1.787 2.183 13.076 1.00 96.44 226 TYR A C 1
ATOM 1811 O O . TYR A 1 226 ? -2.482 3.196 12.974 1.00 96.44 226 TYR A O 1
ATOM 1819 N N . PHE A 1 227 ? -0.565 2.105 12.549 1.00 98.12 227 PHE A N 1
ATOM 1820 C CA . PHE A 1 227 ? 0.012 3.165 11.721 1.00 98.12 227 PHE A CA 1
ATOM 1821 C C . PHE A 1 227 ? 0.197 2.747 10.261 1.00 98.12 227 PHE A C 1
ATOM 1823 O O . PHE A 1 227 ? 0.350 1.567 9.933 1.00 98.12 227 PHE A O 1
ATOM 1830 N N . ILE A 1 228 ? 0.262 3.749 9.384 1.00 98.00 228 ILE A N 1
ATOM 1831 C CA . ILE A 1 228 ? 0.635 3.600 7.976 1.00 98.00 228 ILE A CA 1
ATOM 1832 C C . ILE A 1 228 ? 1.559 4.742 7.581 1.00 98.00 228 ILE A C 1
ATOM 1834 O O . ILE A 1 228 ? 1.260 5.909 7.829 1.00 98.00 228 ILE A O 1
ATOM 1838 N N . VAL A 1 229 ? 2.673 4.425 6.918 1.00 98.31 229 VAL A N 1
ATOM 1839 C CA . VAL A 1 229 ? 3.583 5.447 6.383 1.00 98.31 229 VAL A CA 1
ATOM 1840 C C . VAL A 1 229 ? 3.171 5.808 4.962 1.00 98.31 229 VAL A C 1
ATOM 1842 O O . VAL A 1 229 ? 3.327 5.009 4.044 1.00 98.31 229 VAL A O 1
ATOM 1845 N N . THR A 1 230 ? 2.674 7.024 4.760 1.00 97.62 230 THR A N 1
ATOM 1846 C CA . THR A 1 230 ? 2.073 7.484 3.495 1.00 97.62 230 THR A CA 1
ATOM 1847 C C . THR A 1 230 ? 3.041 8.284 2.611 1.00 97.62 230 THR A C 1
ATOM 1849 O O . THR A 1 230 ? 2.651 8.873 1.599 1.00 97.62 230 THR A O 1
ATOM 1852 N N . ILE A 1 231 ? 4.328 8.308 2.970 1.00 95.06 231 ILE A N 1
ATOM 1853 C CA . ILE A 1 231 ? 5.383 9.073 2.288 1.00 95.06 231 ILE A CA 1
ATOM 1854 C C . ILE A 1 231 ? 5.847 8.349 1.014 1.00 95.06 231 ILE A C 1
ATOM 1856 O O . ILE A 1 231 ? 6.805 7.582 1.011 1.00 95.06 231 ILE A O 1
ATOM 1860 N N . SER A 1 232 ? 5.174 8.589 -0.109 1.00 85.50 232 SER A N 1
ATOM 1861 C CA . SER A 1 232 ? 5.405 7.826 -1.346 1.00 85.50 232 SER A CA 1
ATOM 1862 C C . SER A 1 232 ? 6.649 8.233 -2.153 1.00 85.50 232 SER A C 1
ATOM 1864 O O . SER A 1 232 ? 7.141 7.446 -2.963 1.00 85.50 232 SER A O 1
ATOM 1866 N N . THR A 1 233 ? 7.175 9.448 -1.976 1.00 85.12 233 THR A N 1
ATOM 1867 C CA . THR A 1 233 ? 8.242 9.992 -2.840 1.00 85.12 233 THR A CA 1
ATOM 1868 C C . THR A 1 233 ? 9.656 9.706 -2.349 1.00 85.12 233 THR A C 1
ATOM 1870 O O . THR A 1 233 ? 10.544 9.517 -3.183 1.00 85.12 233 THR A O 1
ATOM 1873 N N . ASP A 1 234 ? 9.854 9.664 -1.031 1.00 93.25 234 ASP A N 1
ATOM 1874 C CA . ASP A 1 234 ? 11.140 9.418 -0.376 1.00 93.25 234 ASP A CA 1
ATOM 1875 C C . ASP A 1 234 ? 11.149 8.009 0.232 1.00 93.25 234 ASP A C 1
ATOM 1877 O O . ASP A 1 234 ? 10.638 7.770 1.328 1.00 93.25 234 ASP A O 1
ATOM 1881 N N . LEU A 1 235 ? 11.692 7.049 -0.524 1.00 92.88 235 LEU A N 1
ATOM 1882 C CA . LEU A 1 235 ? 11.733 5.644 -0.115 1.00 92.88 235 LEU A CA 1
ATOM 1883 C C . LEU A 1 235 ? 12.626 5.431 1.108 1.00 92.88 235 LEU A C 1
ATOM 1885 O O . LEU A 1 235 ? 12.295 4.599 1.949 1.00 92.88 235 LEU A O 1
ATOM 1889 N N . GLU A 1 236 ? 13.737 6.162 1.212 1.00 94.88 236 GLU A N 1
ATOM 1890 C CA . GLU A 1 236 ? 14.676 6.001 2.320 1.00 94.88 236 GLU A CA 1
ATOM 1891 C C . GLU A 1 236 ? 14.043 6.497 3.619 1.00 94.88 236 GLU A C 1
ATOM 1893 O O . GLU A 1 236 ? 14.017 5.770 4.618 1.00 94.88 236 GLU A O 1
ATOM 1898 N N . PHE A 1 237 ? 13.459 7.696 3.597 1.00 96.38 237 PHE A N 1
ATOM 1899 C CA . PHE A 1 237 ? 12.772 8.243 4.758 1.00 96.38 237 PHE A CA 1
ATOM 1900 C C . PHE A 1 237 ? 11.550 7.404 5.147 1.00 96.38 237 PHE A C 1
ATOM 1902 O O . PHE A 1 237 ? 11.356 7.122 6.333 1.00 96.38 237 PHE A O 1
ATOM 1909 N N . ARG A 1 238 ? 10.768 6.921 4.170 1.00 97.12 238 ARG A N 1
ATOM 1910 C CA . ARG A 1 238 ? 9.644 6.010 4.426 1.00 97.12 238 ARG A CA 1
ATOM 1911 C C . ARG A 1 238 ? 10.102 4.703 5.076 1.00 97.12 238 ARG A C 1
ATOM 1913 O O . ARG A 1 238 ? 9.515 4.295 6.076 1.00 97.12 238 ARG A O 1
ATOM 1920 N N . ALA A 1 239 ? 11.148 4.064 4.551 1.00 97.44 239 ALA A N 1
ATOM 1921 C CA . ALA A 1 239 ? 11.695 2.821 5.099 1.00 97.44 239 ALA A CA 1
ATOM 1922 C C . ALA A 1 239 ? 12.237 3.015 6.523 1.00 97.44 239 ALA A C 1
ATOM 1924 O O . ALA A 1 239 ? 11.948 2.226 7.423 1.00 97.44 239 ALA A O 1
ATOM 1925 N N . LYS A 1 240 ? 12.988 4.098 6.752 1.00 98.00 240 LYS A N 1
ATOM 1926 C CA . LYS A 1 240 ? 13.521 4.460 8.071 1.00 98.00 240 LYS A CA 1
ATOM 1927 C C . LYS A 1 240 ? 12.405 4.684 9.089 1.00 98.00 240 LYS A C 1
ATOM 1929 O O . LYS A 1 240 ? 12.504 4.200 10.214 1.00 98.00 240 LYS A O 1
ATOM 1934 N N . THR A 1 241 ? 11.363 5.408 8.699 1.00 98.38 241 THR A N 1
ATOM 1935 C CA . THR A 1 241 ? 10.217 5.716 9.559 1.00 98.38 241 THR A CA 1
ATOM 1936 C C . THR A 1 241 ? 9.412 4.467 9.889 1.00 98.38 241 THR A C 1
ATOM 1938 O O . THR A 1 241 ? 9.136 4.237 11.063 1.00 98.38 241 THR A O 1
ATOM 1941 N N . PHE A 1 242 ? 9.130 3.620 8.896 1.00 98.50 242 PHE A N 1
ATOM 1942 C CA . PHE A 1 242 ? 8.479 2.329 9.111 1.00 98.50 242 PHE A CA 1
ATOM 1943 C C . PHE A 1 242 ? 9.256 1.474 10.120 1.00 98.50 242 PHE A C 1
ATOM 1945 O O . PHE A 1 242 ? 8.718 1.117 11.162 1.00 98.50 242 PHE A O 1
ATOM 1952 N N . ASN A 1 243 ? 10.553 1.254 9.881 1.00 98.06 243 ASN A N 1
ATOM 1953 C CA . ASN A 1 243 ? 11.391 0.438 10.762 1.00 98.06 243 ASN A CA 1
ATOM 1954 C C . ASN A 1 243 ? 11.457 0.990 12.192 1.00 98.06 243 ASN A C 1
ATOM 1956 O O . ASN A 1 243 ? 11.436 0.221 13.149 1.00 98.06 243 ASN A O 1
ATOM 1960 N N . LYS A 1 244 ? 11.537 2.316 12.361 1.00 98.44 244 LYS A N 1
ATOM 1961 C CA . LYS A 1 244 ? 11.537 2.933 13.693 1.00 98.44 244 LYS A CA 1
ATOM 1962 C C . LYS A 1 244 ? 10.241 2.666 14.455 1.00 98.44 244 LYS A C 1
ATOM 1964 O O . LYS A 1 244 ? 10.312 2.321 15.627 1.00 98.44 244 LYS A O 1
ATOM 1969 N N . LEU A 1 245 ? 9.089 2.807 13.803 1.00 98.31 245 LEU A N 1
ATOM 1970 C CA . LEU A 1 245 ? 7.787 2.576 14.432 1.00 98.31 245 LEU A CA 1
ATOM 1971 C C . LEU A 1 245 ? 7.552 1.087 14.722 1.00 98.31 245 LEU A C 1
ATOM 1973 O O . LEU A 1 245 ? 7.104 0.742 15.812 1.00 98.31 245 LEU A O 1
ATOM 1977 N N . THR A 1 246 ? 7.959 0.197 13.813 1.00 96.75 246 THR A N 1
ATOM 1978 C CA . THR A 1 246 ? 7.934 -1.254 14.046 1.00 96.75 246 THR A CA 1
ATOM 1979 C C . THR A 1 246 ? 8.836 -1.661 15.214 1.00 96.75 246 THR A C 1
ATOM 1981 O O . THR A 1 246 ? 8.427 -2.466 16.044 1.00 96.75 246 THR A O 1
ATOM 1984 N N . ASN A 1 247 ? 10.031 -1.072 15.346 1.00 97.69 247 ASN A N 1
ATOM 1985 C CA . ASN A 1 247 ? 10.935 -1.334 16.476 1.00 97.69 247 ASN A CA 1
ATOM 1986 C C . ASN A 1 247 ? 10.378 -0.849 17.826 1.00 97.69 247 ASN A C 1
ATOM 1988 O O . ASN A 1 247 ? 10.833 -1.304 18.873 1.00 97.69 247 ASN A O 1
ATOM 1992 N N . LEU A 1 248 ? 9.399 0.058 17.809 1.00 96.75 248 LEU A N 1
ATOM 1993 C CA . LEU A 1 248 ? 8.636 0.468 18.989 1.00 96.75 248 LEU A CA 1
ATOM 1994 C C . LEU A 1 248 ? 7.447 -0.467 19.271 1.00 96.75 248 LEU A C 1
ATOM 1996 O O . LEU A 1 248 ? 6.654 -0.185 20.162 1.00 96.75 248 LEU A O 1
ATOM 2000 N N . ASN A 1 249 ? 7.317 -1.580 18.540 1.00 96.12 249 ASN A N 1
ATOM 2001 C CA . ASN A 1 249 ? 6.199 -2.528 18.609 1.00 96.12 249 ASN A CA 1
ATOM 2002 C C . ASN A 1 249 ? 4.827 -1.890 18.347 1.00 96.12 249 ASN A C 1
ATOM 2004 O O . ASN A 1 249 ? 3.803 -2.412 18.786 1.00 96.12 249 ASN A O 1
ATOM 2008 N N . ILE A 1 250 ? 4.797 -0.770 17.623 1.00 97.12 250 ILE A N 1
ATOM 2009 C CA . ILE A 1 250 ? 3.547 -0.211 17.118 1.00 97.12 250 ILE A CA 1
ATOM 2010 C C . ILE A 1 250 ? 3.165 -1.059 15.896 1.00 97.12 250 ILE A C 1
ATOM 2012 O O . ILE A 1 250 ? 4.006 -1.245 15.012 1.00 97.12 250 ILE A O 1
ATOM 2016 N N . PRO A 1 251 ? 1.951 -1.622 15.822 1.00 94.44 251 PRO A N 1
ATOM 2017 C CA . PRO A 1 251 ? 1.558 -2.440 14.688 1.00 94.44 251 PRO A CA 1
ATOM 2018 C C . PRO A 1 251 ? 1.232 -1.552 13.480 1.00 94.44 251 PRO A C 1
ATOM 2020 O O . PRO A 1 251 ? 0.643 -0.476 13.601 1.00 94.44 251 PRO A O 1
ATOM 2023 N N . SER A 1 252 ? 1.619 -2.008 12.291 1.00 95.62 252 SER A N 1
ATOM 2024 C CA . SER A 1 252 ? 1.250 -1.353 11.031 1.00 95.62 252 SER A CA 1
ATOM 2025 C C . SER A 1 252 ? 0.071 -2.062 10.373 1.00 95.62 252 SER A C 1
ATOM 2027 O O . SER A 1 252 ? -0.167 -3.240 10.640 1.00 95.62 252 SER A O 1
ATOM 2029 N N . PHE A 1 253 ? -0.660 -1.353 9.514 1.00 93.06 253 PHE A N 1
ATOM 2030 C CA . PHE A 1 253 ? -1.816 -1.906 8.807 1.00 93.06 253 PHE A CA 1
ATOM 2031 C C . PHE A 1 253 ? -1.519 -2.146 7.321 1.00 93.06 253 PHE A C 1
ATOM 2033 O O . PHE A 1 253 ? -0.839 -1.340 6.686 1.00 93.06 253 PHE A O 1
ATOM 2040 N N . ASN A 1 254 ? -2.054 -3.232 6.754 1.00 94.50 254 ASN A N 1
ATOM 2041 C CA . ASN A 1 254 ? -2.060 -3.451 5.307 1.00 94.50 254 ASN A CA 1
ATOM 2042 C C . ASN A 1 254 ? -3.328 -2.838 4.703 1.00 94.50 254 ASN A C 1
ATOM 2044 O O . ASN A 1 254 ? -4.414 -3.381 4.879 1.00 94.50 254 ASN A O 1
ATOM 2048 N N . LEU A 1 255 ? -3.205 -1.733 3.966 1.00 93.31 255 LEU A N 1
ATOM 2049 C CA . LEU A 1 255 ? -4.329 -1.189 3.202 1.00 93.31 255 LEU A CA 1
ATOM 2050 C C . LEU A 1 255 ? -4.419 -1.880 1.859 1.00 93.31 255 LEU A C 1
ATOM 2052 O O . LEU A 1 255 ? -3.623 -1.609 0.964 1.00 93.31 255 LEU A O 1
ATOM 2056 N N . ILE A 1 256 ? -5.414 -2.739 1.711 1.00 91.94 256 ILE A N 1
ATOM 2057 C CA . ILE A 1 256 ? -5.676 -3.459 0.473 1.00 91.94 256 ILE A CA 1
ATOM 2058 C C . ILE A 1 256 ? -7.045 -3.017 -0.020 1.00 91.94 256 ILE A C 1
ATOM 2060 O O . ILE A 1 256 ? -8.042 -3.160 0.684 1.00 91.94 256 ILE A O 1
ATOM 2064 N N . HIS A 1 257 ? -7.095 -2.435 -1.217 1.00 90.19 257 HIS A N 1
ATOM 2065 C CA . HIS A 1 257 ? -8.363 -2.034 -1.810 1.00 90.19 257 HIS A CA 1
ATOM 2066 C C . HIS A 1 257 ? -9.266 -3.274 -2.010 1.00 90.19 257 HIS A C 1
ATOM 2068 O O . HIS A 1 257 ? -8.773 -4.294 -2.491 1.00 90.19 257 HIS A O 1
ATOM 2074 N N . PRO A 1 258 ? -10.586 -3.206 -1.742 1.00 83.69 258 PRO A N 1
ATOM 2075 C CA . PRO A 1 258 ? -11.475 -4.375 -1.840 1.00 83.69 258 PRO A CA 1
ATOM 2076 C C . PRO A 1 258 ? -11.527 -5.038 -3.223 1.00 83.69 258 PRO A C 1
ATOM 2078 O O . PRO A 1 258 ? -11.866 -6.205 -3.353 1.00 83.69 258 PRO A O 1
ATOM 2081 N N . SER A 1 259 ? -11.184 -4.295 -4.276 1.00 88.56 259 SER A N 1
ATOM 2082 C CA . SER A 1 259 ? -11.150 -4.811 -5.649 1.00 88.56 259 SER A CA 1
ATOM 2083 C C . SER A 1 259 ? -9.862 -5.570 -6.011 1.00 88.56 259 SER A C 1
ATOM 2085 O O . SER A 1 259 ? -9.648 -5.829 -7.195 1.00 88.56 259 SER A O 1
ATOM 2087 N N . VAL A 1 260 ? -8.922 -5.755 -5.082 1.00 89.56 260 VAL A N 1
ATOM 2088 C CA . VAL A 1 260 ? -7.672 -6.470 -5.368 1.00 89.56 260 VAL A CA 1
ATOM 2089 C C . VAL A 1 260 ? -7.989 -7.952 -5.523 1.00 89.56 260 VAL A C 1
ATOM 2091 O O . VAL A 1 260 ? -8.606 -8.549 -4.646 1.00 89.56 260 VAL A O 1
ATOM 2094 N N . ASN A 1 261 ? -7.552 -8.549 -6.630 1.00 86.19 261 ASN A N 1
ATOM 2095 C CA . ASN A 1 261 ? -7.667 -9.988 -6.824 1.00 86.19 261 ASN A CA 1
ATOM 2096 C C . ASN A 1 261 ? -6.449 -10.685 -6.208 1.00 86.19 261 ASN A C 1
ATOM 2098 O O . ASN A 1 261 ? -5.312 -10.376 -6.574 1.00 86.19 261 ASN A O 1
ATOM 2102 N N . LEU A 1 262 ? -6.692 -11.606 -5.276 1.00 87.06 262 LEU A N 1
ATOM 2103 C CA . LEU A 1 262 ? -5.662 -12.318 -4.523 1.00 87.06 262 LEU A CA 1
ATOM 2104 C C . LEU A 1 262 ? -5.685 -13.810 -4.875 1.00 87.06 262 LEU A C 1
ATOM 2106 O O . LEU A 1 262 ? -6.722 -14.463 -4.784 1.00 87.06 262 LEU A O 1
ATOM 2110 N N . GLY A 1 263 ? -4.530 -14.348 -5.264 1.00 79.38 263 GLY A N 1
ATOM 2111 C CA . GLY A 1 263 ? -4.304 -15.779 -5.436 1.00 79.38 263 GLY A CA 1
ATOM 2112 C C . GLY A 1 263 ? -4.257 -16.537 -4.106 1.00 79.38 263 GLY A C 1
ATOM 2113 O O . GLY A 1 263 ? -4.375 -15.960 -3.027 1.00 79.38 263 GLY A O 1
ATOM 2114 N N . PHE A 1 264 ? -4.067 -17.854 -4.178 1.00 78.38 264 PHE A N 1
ATOM 2115 C CA . PHE A 1 264 ? -3.889 -18.700 -2.995 1.00 78.38 264 PHE A CA 1
ATOM 2116 C C . PHE A 1 264 ? -2.416 -18.739 -2.542 1.00 78.38 264 PHE A C 1
ATOM 2118 O O . PHE A 1 264 ? -1.514 -18.433 -3.324 1.00 78.38 264 PHE A O 1
ATOM 2125 N N . ASN A 1 265 ? -2.181 -19.149 -1.289 1.00 84.62 265 ASN A N 1
ATOM 2126 C CA . ASN A 1 265 ? -0.846 -19.290 -0.682 1.00 84.62 265 ASN A CA 1
ATOM 2127 C C . ASN A 1 265 ? 0.020 -18.026 -0.790 1.00 84.62 265 ASN A C 1
ATOM 2129 O O . ASN A 1 265 ? 1.187 -18.075 -1.173 1.00 84.62 265 ASN A O 1
ATOM 2133 N N . LEU A 1 266 ? -0.569 -16.876 -0.465 1.00 80.62 266 LEU A N 1
ATOM 2134 C CA . LEU A 1 266 ? 0.162 -15.615 -0.405 1.00 80.62 266 LEU A CA 1
ATOM 2135 C C . LEU A 1 266 ? 0.873 -15.466 0.938 1.00 80.62 266 LEU A C 1
ATOM 2137 O O . LEU A 1 266 ? 0.295 -15.744 1.988 1.00 80.62 266 LEU A O 1
ATOM 2141 N N . ASP A 1 267 ? 2.093 -14.942 0.892 1.00 89.12 267 ASP A N 1
ATOM 2142 C CA . ASP A 1 267 ? 2.817 -14.461 2.067 1.00 89.12 267 ASP A CA 1
ATOM 2143 C C . ASP A 1 267 ? 2.951 -12.941 1.959 1.00 89.12 267 ASP A C 1
ATOM 2145 O O . ASP A 1 267 ? 3.663 -12.441 1.092 1.00 89.12 267 ASP A O 1
ATOM 2149 N N . ILE A 1 268 ? 2.216 -12.193 2.784 1.00 94.00 268 ILE A N 1
ATOM 2150 C CA . ILE A 1 268 ? 2.190 -10.728 2.736 1.00 94.00 268 ILE A CA 1
ATOM 2151 C C . ILE A 1 268 ? 2.627 -10.183 4.092 1.00 94.00 268 ILE A C 1
ATOM 2153 O O . ILE A 1 268 ? 1.966 -10.392 5.109 1.00 94.00 268 ILE A O 1
ATOM 2157 N N . GLY A 1 269 ? 3.728 -9.434 4.082 1.00 95.19 269 GLY A N 1
ATOM 2158 C CA . GLY A 1 269 ? 4.247 -8.692 5.221 1.00 95.19 269 GLY A CA 1
ATOM 2159 C C . GLY A 1 269 ? 3.329 -7.546 5.650 1.00 95.19 269 GLY A C 1
ATOM 2160 O O . GLY A 1 269 ? 2.153 -7.487 5.306 1.00 95.19 269 GLY A O 1
ATOM 2161 N N . GLN A 1 270 ? 3.860 -6.596 6.409 1.00 95.44 270 GLN A N 1
ATOM 2162 C CA . GLN A 1 270 ? 3.074 -5.556 7.076 1.00 95.44 270 GLN A CA 1
ATOM 2163 C C . GLN A 1 270 ? 3.306 -4.159 6.486 1.00 95.44 270 GLN A C 1
ATOM 2165 O O . GLN A 1 270 ? 4.356 -3.882 5.901 1.00 95.44 270 GLN A O 1
ATOM 2170 N N . GLY A 1 271 ? 2.346 -3.253 6.684 1.00 96.00 271 GLY A N 1
ATOM 2171 C CA . GLY A 1 271 ? 2.435 -1.854 6.255 1.00 96.00 271 GLY A CA 1
ATOM 2172 C C . GLY A 1 271 ? 2.319 -1.648 4.746 1.00 96.00 271 GLY A C 1
ATOM 2173 O O . GLY A 1 271 ? 2.747 -0.614 4.236 1.00 96.00 271 GLY A O 1
ATOM 2174 N N . ASN A 1 272 ? 1.818 -2.642 4.014 1.00 98.19 272 ASN A N 1
ATOM 2175 C CA . ASN A 1 272 ? 1.653 -2.574 2.569 1.00 98.19 272 ASN A CA 1
ATOM 2176 C C . ASN A 1 272 ? 0.422 -1.739 2.192 1.00 98.19 272 ASN A C 1
ATOM 2178 O O . ASN A 1 272 ? -0.612 -1.805 2.850 1.00 98.19 272 ASN A O 1
ATOM 2182 N N . VAL A 1 273 ? 0.523 -0.986 1.099 1.00 97.56 273 VAL A N 1
ATOM 2183 C CA . VAL A 1 273 ? -0.590 -0.261 0.480 1.00 97.56 273 VAL A CA 1
ATOM 2184 C C . VAL A 1 273 ? -0.771 -0.787 -0.938 1.00 97.56 273 VAL A C 1
ATOM 2186 O O . VAL A 1 273 ? 0.111 -0.628 -1.782 1.00 97.56 273 VAL A O 1
ATOM 2189 N N . ILE A 1 274 ? -1.905 -1.427 -1.200 1.00 97.44 274 ILE A N 1
ATOM 2190 C CA . ILE A 1 274 ? -2.248 -2.071 -2.467 1.00 97.44 274 ILE A CA 1
ATOM 2191 C C . ILE A 1 274 ? -3.521 -1.416 -2.995 1.00 97.44 274 ILE A C 1
ATOM 2193 O O . ILE A 1 274 ? -4.602 -1.548 -2.421 1.00 97.44 274 ILE A O 1
ATOM 2197 N N . PHE A 1 275 ? -3.370 -0.657 -4.076 1.00 96.12 275 PHE A N 1
ATOM 2198 C CA . PHE A 1 275 ? -4.439 0.147 -4.653 1.00 96.12 275 PHE A CA 1
ATOM 2199 C C . PHE A 1 275 ? -5.389 -0.681 -5.535 1.00 96.12 275 PHE A C 1
ATOM 2201 O O . PHE A 1 275 ? -5.243 -1.889 -5.705 1.00 96.12 275 PHE A O 1
ATOM 2208 N N . SER A 1 276 ? -6.410 -0.018 -6.075 1.00 93.62 276 SER A N 1
ATOM 2209 C CA . SER A 1 276 ? -7.490 -0.644 -6.839 1.00 93.62 276 SER A CA 1
ATOM 2210 C C . SER A 1 276 ? -7.028 -1.382 -8.099 1.00 93.62 276 SER A C 1
ATOM 2212 O O . SER A 1 276 ? -6.052 -1.016 -8.748 1.00 93.62 276 SER A O 1
ATOM 2214 N N . ALA A 1 277 ? -7.796 -2.400 -8.484 1.00 95.56 277 ALA A N 1
ATOM 2215 C CA . ALA A 1 277 ? -7.588 -3.211 -9.685 1.00 95.56 277 ALA A CA 1
ATOM 2216 C C . ALA A 1 277 ? -6.172 -3.811 -9.811 1.00 95.56 277 ALA A C 1
ATOM 2218 O O . ALA A 1 277 ? -5.651 -3.944 -10.917 1.00 95.56 277 ALA A O 1
ATOM 2219 N N . VAL A 1 278 ? -5.534 -4.142 -8.686 1.00 97.75 278 VAL A N 1
ATOM 2220 C CA . VAL A 1 278 ? -4.294 -4.927 -8.673 1.00 97.75 278 VAL A CA 1
ATOM 2221 C C . VAL A 1 278 ? -4.637 -6.415 -8.692 1.00 97.75 278 VAL A C 1
ATOM 2223 O O . VAL A 1 278 ? -5.576 -6.844 -8.021 1.00 97.75 278 VAL A O 1
ATOM 2226 N N . ASN A 1 279 ? -3.862 -7.199 -9.438 1.00 97.44 279 ASN A N 1
ATOM 2227 C CA . ASN A 1 279 ? -3.913 -8.659 -9.408 1.00 97.44 279 ASN A CA 1
ATOM 2228 C C . ASN A 1 279 ? -2.613 -9.215 -8.816 1.00 97.44 279 ASN A C 1
ATOM 2230 O O . ASN A 1 279 ? -1.521 -8.834 -9.244 1.00 97.44 279 ASN A O 1
ATOM 2234 N N . ILE A 1 280 ? -2.742 -10.106 -7.835 1.00 96.62 280 ILE A N 1
ATOM 2235 C CA . ILE A 1 280 ? -1.636 -10.819 -7.193 1.00 96.62 280 ILE A CA 1
ATOM 2236 C C . ILE A 1 280 ? -1.882 -12.311 -7.400 1.00 96.62 280 ILE A C 1
ATOM 2238 O O . ILE A 1 280 ? -2.821 -12.869 -6.842 1.00 96.62 280 ILE A O 1
ATOM 2242 N N . GLY A 1 281 ? -1.056 -12.945 -8.227 1.00 85.44 281 GLY A N 1
ATOM 2243 C CA . GLY A 1 281 ? -1.134 -14.363 -8.557 1.00 85.44 281 GLY A CA 1
ATOM 2244 C C . GLY A 1 281 ? -0.773 -15.280 -7.381 1.00 85.44 281 GLY A C 1
ATOM 2245 O O . GLY A 1 281 ? -0.288 -14.813 -6.353 1.00 85.44 281 GLY A O 1
ATOM 2246 N N . PRO A 1 282 ? -1.003 -16.597 -7.513 1.00 80.44 282 PRO A N 1
ATOM 2247 C CA . PRO A 1 282 ? -0.747 -17.559 -6.443 1.00 80.44 282 PRO A CA 1
ATOM 2248 C C . PRO A 1 282 ? 0.746 -17.709 -6.125 1.00 80.44 282 PRO A C 1
ATOM 2250 O O . PRO A 1 282 ? 1.601 -17.479 -6.988 1.00 80.44 282 PRO A O 1
ATOM 2253 N N . GLU A 1 283 ? 1.049 -18.156 -4.903 1.00 91.50 283 GLU A N 1
ATOM 2254 C CA . GLU A 1 283 ? 2.422 -18.406 -4.424 1.00 91.50 283 GLU A CA 1
ATOM 2255 C C . GLU A 1 283 ? 3.319 -17.149 -4.462 1.00 91.50 283 GLU A C 1
ATOM 2257 O O . GLU A 1 283 ? 4.542 -17.236 -4.590 1.00 91.50 283 GLU A O 1
ATOM 2262 N N . VAL A 1 284 ? 2.722 -15.953 -4.413 1.00 94.88 284 VAL A N 1
ATOM 2263 C CA . VAL A 1 284 ? 3.461 -14.686 -4.372 1.00 94.88 284 VAL A CA 1
ATOM 2264 C C . VAL A 1 284 ? 3.825 -14.333 -2.931 1.00 94.88 284 VAL A C 1
ATOM 2266 O O . VAL A 1 284 ? 2.986 -14.376 -2.031 1.00 94.88 284 VAL A O 1
ATOM 2269 N N . SER A 1 285 ? 5.075 -13.909 -2.736 1.00 96.44 285 SER A N 1
ATOM 2270 C CA . SER A 1 285 ? 5.558 -13.331 -1.479 1.00 96.44 285 SER A CA 1
ATOM 2271 C C . SER A 1 285 ? 5.765 -11.823 -1.629 1.00 96.44 285 SER A C 1
ATOM 2273 O O . SER A 1 285 ? 6.394 -11.364 -2.585 1.00 96.44 285 SER A O 1
ATOM 2275 N N . ILE A 1 286 ? 5.238 -11.047 -0.684 1.00 98.50 286 ILE A N 1
ATOM 2276 C CA . ILE A 1 286 ? 5.363 -9.594 -0.579 1.00 98.50 286 ILE A CA 1
ATOM 2277 C C . ILE A 1 286 ? 5.908 -9.269 0.809 1.00 98.50 286 ILE A C 1
ATOM 2279 O O . ILE A 1 286 ? 5.319 -9.630 1.819 1.00 98.50 286 ILE A O 1
ATOM 2283 N N . GLY A 1 287 ? 7.017 -8.541 0.868 1.00 98.44 287 GLY A N 1
ATOM 2284 C CA . GLY A 1 287 ? 7.627 -8.067 2.101 1.00 98.44 287 GLY A CA 1
ATOM 2285 C C . GLY A 1 287 ? 6.840 -6.927 2.745 1.00 98.44 287 GLY A C 1
ATOM 2286 O O . GLY A 1 287 ? 5.629 -6.787 2.585 1.00 98.44 287 GLY A O 1
ATOM 2287 N N . ASN A 1 288 ? 7.545 -6.077 3.481 1.00 98.38 288 ASN A N 1
ATOM 2288 C CA . ASN A 1 288 ? 6.924 -5.014 4.260 1.00 98.38 288 ASN A CA 1
ATOM 2289 C C . ASN A 1 288 ? 6.919 -3.679 3.514 1.00 98.38 288 ASN A C 1
ATOM 2291 O O . ASN A 1 288 ? 7.834 -3.377 2.743 1.00 98.38 288 ASN A O 1
ATOM 2295 N N . ASN A 1 289 ? 5.957 -2.822 3.850 1.00 98.25 289 ASN A N 1
ATOM 2296 C CA . ASN A 1 289 ? 5.959 -1.414 3.476 1.00 98.25 289 ASN A CA 1
ATOM 2297 C C . ASN A 1 289 ? 6.109 -1.214 1.960 1.00 98.25 289 ASN A C 1
ATOM 2299 O O . ASN A 1 289 ? 6.949 -0.446 1.498 1.00 98.25 289 ASN A O 1
ATOM 2303 N N . ASN A 1 290 ? 5.340 -1.929 1.147 1.00 98.50 290 ASN A N 1
ATOM 2304 C CA . ASN A 1 290 ? 5.304 -1.748 -0.302 1.00 98.50 290 ASN A CA 1
ATOM 2305 C C . ASN A 1 290 ? 4.111 -0.890 -0.718 1.00 98.50 290 ASN A C 1
ATOM 2307 O O . ASN A 1 290 ? 3.053 -0.959 -0.106 1.00 98.50 290 ASN A O 1
ATOM 2311 N N . PHE A 1 291 ? 4.284 -0.085 -1.767 1.00 97.81 291 PHE A N 1
ATOM 2312 C CA . PHE A 1 291 ? 3.188 0.648 -2.409 1.00 97.81 291 PHE A CA 1
ATOM 2313 C C . PHE A 1 291 ? 2.965 0.058 -3.793 1.00 97.81 291 PHE A C 1
ATOM 2315 O O . PHE A 1 291 ? 3.814 0.230 -4.668 1.00 97.81 291 PHE A O 1
ATOM 2322 N N . ILE A 1 292 ? 1.843 -0.627 -3.989 1.00 98.38 292 ILE A N 1
ATOM 2323 C CA . ILE A 1 292 ? 1.480 -1.271 -5.249 1.00 98.38 292 ILE A CA 1
ATOM 2324 C C . ILE A 1 292 ? 0.342 -0.474 -5.886 1.00 98.38 292 ILE A C 1
ATOM 2326 O O . ILE A 1 292 ? -0.811 -0.593 -5.474 1.00 98.38 292 ILE A O 1
ATOM 2330 N N . SER A 1 293 ? 0.676 0.395 -6.846 1.00 97.88 293 SER A N 1
ATOM 2331 C CA . SER A 1 293 ? -0.303 1.271 -7.507 1.00 97.88 293 SER A CA 1
ATOM 2332 C C . SER A 1 293 ? -1.301 0.504 -8.362 1.00 97.88 293 SER A C 1
ATOM 2334 O O . SER A 1 293 ? -1.038 -0.614 -8.811 1.00 97.88 293 SER A O 1
ATOM 2336 N N . SER A 1 294 ? -2.426 1.166 -8.637 1.00 97.19 294 SER A N 1
ATOM 2337 C CA . SER A 1 294 ? -3.542 0.596 -9.378 1.00 97.19 294 SER A CA 1
ATOM 2338 C C . SER A 1 294 ? -3.145 -0.005 -10.721 1.00 97.19 294 SER A C 1
ATOM 2340 O O . SER A 1 294 ? -2.206 0.460 -11.376 1.00 97.19 294 SER A O 1
ATOM 2342 N N . PHE A 1 295 ? -3.914 -1.006 -11.146 1.00 98.12 295 PHE A N 1
ATOM 2343 C CA . PHE A 1 295 ? -3.722 -1.726 -12.410 1.00 98.12 295 PHE A CA 1
ATOM 2344 C C . PHE A 1 295 ? -2.390 -2.478 -12.528 1.00 98.12 295 PHE A C 1
ATOM 2346 O O . PHE A 1 295 ? -2.016 -2.877 -13.628 1.00 98.12 295 PHE A O 1
ATOM 2353 N N . SER A 1 296 ? -1.656 -2.660 -11.428 1.00 98.75 296 SER A N 1
ATOM 2354 C CA . SER A 1 296 ? -0.468 -3.515 -11.433 1.00 98.75 296 SER A CA 1
ATOM 2355 C C . SER A 1 296 ? -0.865 -4.993 -11.436 1.00 98.75 296 SER A C 1
ATOM 2357 O O . SER A 1 296 ? -1.841 -5.382 -10.796 1.00 98.75 296 SER A O 1
ATOM 2359 N N . ASN A 1 297 ? -0.086 -5.821 -12.124 1.00 98.62 297 ASN A N 1
ATOM 2360 C CA . ASN A 1 297 ? -0.273 -7.266 -12.195 1.00 98.62 297 ASN A CA 1
ATOM 2361 C C . ASN A 1 297 ? 1.014 -7.961 -11.764 1.00 98.62 297 ASN A C 1
ATOM 2363 O O . ASN A 1 297 ? 2.067 -7.738 -12.362 1.00 98.62 297 ASN A O 1
ATOM 2367 N N . ILE A 1 298 ? 0.929 -8.798 -10.739 1.00 98.69 298 ILE A N 1
ATOM 2368 C CA . ILE A 1 298 ? 2.042 -9.599 -10.241 1.00 98.69 298 ILE A CA 1
ATOM 2369 C C . ILE A 1 298 ? 1.653 -11.056 -10.446 1.00 98.69 298 ILE A C 1
ATOM 2371 O O . ILE A 1 298 ? 0.837 -11.578 -9.694 1.00 98.69 298 ILE A O 1
ATOM 2375 N N . GLU A 1 299 ? 2.193 -11.701 -11.478 1.00 98.25 299 GLU A N 1
ATOM 2376 C CA . GLU A 1 299 ? 1.899 -13.108 -11.763 1.00 98.25 299 GLU A CA 1
ATOM 2377 C C . GLU A 1 299 ? 2.463 -14.065 -10.699 1.00 98.25 299 GLU A C 1
ATOM 2379 O O . GLU A 1 299 ? 3.184 -13.687 -9.773 1.00 98.25 299 GLU A O 1
ATOM 2384 N N . HIS A 1 300 ? 2.127 -15.342 -10.849 1.00 98.19 300 HIS A N 1
ATOM 2385 C CA . HIS A 1 300 ? 2.463 -16.413 -9.918 1.00 98.19 300 HIS A CA 1
ATOM 2386 C C . HIS A 1 300 ? 3.957 -16.500 -9.542 1.00 98.19 300 HIS A C 1
ATOM 2388 O O . HIS A 1 300 ? 4.850 -16.251 -10.358 1.00 98.19 300 HIS A O 1
ATOM 2394 N N . HIS A 1 301 ? 4.238 -16.964 -8.321 1.00 97.44 301 HIS A N 1
ATOM 2395 C CA . HIS A 1 301 ? 5.595 -17.244 -7.817 1.00 97.44 301 HIS A CA 1
ATOM 2396 C C . HIS A 1 301 ? 6.557 -16.042 -7.812 1.00 97.44 301 HIS A C 1
ATOM 2398 O O . HIS A 1 301 ? 7.777 -16.222 -7.764 1.00 97.44 301 HIS A O 1
ATOM 2404 N N . CYS A 1 302 ? 6.049 -14.812 -7.902 1.00 98.56 302 CYS A N 1
ATOM 2405 C CA . CYS A 1 302 ? 6.883 -13.627 -7.742 1.00 98.56 302 CYS A CA 1
ATOM 2406 C C . CYS A 1 302 ? 7.288 -13.426 -6.276 1.00 98.56 302 CYS A C 1
ATOM 2408 O O . CYS A 1 302 ? 6.569 -13.778 -5.343 1.00 98.56 302 CYS A O 1
ATOM 2410 N N . THR A 1 303 ? 8.436 -12.790 -6.070 1.00 98.81 303 THR A N 1
ATOM 2411 C CA . THR A 1 303 ? 8.892 -12.356 -4.747 1.00 98.81 303 THR A CA 1
ATOM 2412 C C . THR A 1 303 ? 9.165 -10.865 -4.786 1.00 98.81 303 THR A C 1
ATOM 2414 O O . THR A 1 303 ? 10.026 -10.413 -5.537 1.00 98.81 303 THR A O 1
ATOM 2417 N N . ILE A 1 304 ? 8.454 -10.094 -3.974 1.00 98.88 304 ILE A N 1
ATOM 2418 C CA . ILE A 1 304 ? 8.632 -8.653 -3.829 1.00 98.88 304 ILE A CA 1
ATOM 2419 C C . ILE A 1 304 ? 9.132 -8.400 -2.417 1.00 98.88 304 ILE A C 1
ATOM 2421 O O . ILE A 1 304 ? 8.402 -8.601 -1.461 1.00 98.88 304 ILE A O 1
ATOM 2425 N N . ASN A 1 305 ? 10.370 -7.940 -2.266 1.00 98.81 305 ASN A N 1
ATOM 2426 C CA . ASN A 1 305 ? 10.914 -7.591 -0.956 1.00 98.81 305 ASN A CA 1
ATOM 2427 C C . ASN A 1 305 ? 10.339 -6.248 -0.453 1.00 98.81 305 ASN A C 1
ATOM 2429 O O . ASN A 1 305 ? 9.291 -5.795 -0.900 1.00 98.81 305 ASN A O 1
ATOM 2433 N N . SER A 1 306 ? 10.965 -5.616 0.538 1.00 98.62 306 SER A N 1
ATOM 2434 C CA . SER A 1 306 ? 10.354 -4.505 1.279 1.00 98.62 306 SER A CA 1
ATOM 2435 C C . SER A 1 306 ? 10.640 -3.125 0.676 1.00 98.62 306 SER A C 1
ATOM 2437 O O . SER A 1 306 ? 11.635 -2.924 -0.027 1.00 98.62 306 SER A O 1
ATOM 2439 N N . ASN A 1 307 ? 9.822 -2.136 1.047 1.00 98.19 307 ASN A N 1
ATOM 2440 C CA . ASN A 1 307 ? 10.017 -0.710 0.751 1.00 98.19 307 ASN A CA 1
ATOM 2441 C C . ASN A 1 307 ? 9.999 -0.348 -0.743 1.00 98.19 307 ASN A C 1
ATOM 2443 O O . ASN A 1 307 ? 10.522 0.696 -1.144 1.00 98.19 307 ASN A O 1
ATOM 2447 N N . CYS A 1 308 ? 9.394 -1.181 -1.583 1.00 98.38 308 CYS A N 1
ATOM 2448 C CA . CYS A 1 308 ? 9.258 -0.906 -3.005 1.00 98.38 308 CYS A CA 1
ATOM 2449 C C . CYS A 1 308 ? 8.097 0.062 -3.276 1.00 98.38 308 CYS A C 1
ATOM 2451 O O . CYS A 1 308 ? 7.181 0.229 -2.464 1.00 98.38 308 CYS A O 1
ATOM 2453 N N . THR A 1 309 ? 8.145 0.722 -4.431 1.00 97.94 309 THR A N 1
ATOM 2454 C CA . THR A 1 309 ? 7.049 1.552 -4.950 1.00 97.94 309 THR A CA 1
ATOM 2455 C C . THR A 1 309 ? 6.804 1.197 -6.404 1.00 97.94 309 THR A C 1
ATOM 2457 O O . THR A 1 309 ? 7.729 1.225 -7.214 1.00 97.94 309 THR A O 1
ATOM 2460 N N . PHE A 1 310 ? 5.567 0.859 -6.729 1.00 98.44 310 PHE A N 1
ATOM 2461 C CA . PHE A 1 310 ? 5.131 0.512 -8.068 1.00 98.44 310 PHE A CA 1
ATOM 2462 C C . PHE A 1 310 ? 4.331 1.682 -8.616 1.00 98.44 310 PHE A C 1
ATOM 2464 O O . PHE A 1 310 ? 3.399 2.150 -7.957 1.00 98.44 310 PHE A O 1
ATOM 2471 N N . GLY A 1 311 ? 4.685 2.164 -9.805 1.00 97.81 311 GLY A N 1
ATOM 2472 C CA . GLY A 1 311 ? 3.818 3.054 -10.565 1.00 97.81 311 GLY A CA 1
ATOM 2473 C C . GLY A 1 311 ? 2.569 2.314 -11.060 1.00 97.81 311 GLY A C 1
ATOM 2474 O O . GLY A 1 311 ? 2.508 1.088 -10.988 1.00 97.81 311 GLY A O 1
ATOM 2475 N N . PRO A 1 312 ? 1.547 3.031 -11.549 1.00 98.00 312 PRO A N 1
ATOM 2476 C CA . PRO A 1 312 ? 0.370 2.382 -12.115 1.00 98.00 312 PRO A CA 1
ATOM 2477 C C . PRO A 1 312 ? 0.733 1.485 -13.303 1.00 98.00 312 PRO A C 1
ATOM 2479 O O . PRO A 1 312 ? 1.603 1.843 -14.103 1.00 98.00 312 PRO A O 1
ATOM 2482 N N . GLY A 1 313 ? 0.053 0.349 -13.443 1.00 98.25 313 GLY A N 1
ATOM 2483 C CA . GLY A 1 313 ? 0.242 -0.538 -14.594 1.00 98.25 313 GLY A CA 1
ATOM 2484 C C . GLY A 1 313 ? 1.605 -1.230 -14.654 1.00 98.25 313 GLY A C 1
ATOM 2485 O O . GLY A 1 313 ? 2.118 -1.441 -15.750 1.00 98.25 313 GLY A O 1
ATOM 2486 N N . VAL A 1 314 ? 2.236 -1.529 -13.515 1.00 98.81 314 VAL A N 1
ATOM 2487 C CA . VAL A 1 314 ? 3.446 -2.368 -13.498 1.00 98.81 314 VAL A CA 1
ATOM 2488 C C . VAL A 1 314 ? 3.035 -3.833 -13.640 1.00 98.81 314 VAL A C 1
ATOM 2490 O O . VAL A 1 314 ? 2.257 -4.337 -12.836 1.00 98.81 314 VAL A O 1
ATOM 2493 N N . MET A 1 315 ? 3.560 -4.509 -14.658 1.00 98.75 315 MET A N 1
ATOM 2494 C CA . MET A 1 315 ? 3.177 -5.860 -15.062 1.00 98.75 315 MET A CA 1
ATOM 2495 C C . MET A 1 315 ? 4.373 -6.806 -14.961 1.00 98.75 315 MET A C 1
ATOM 2497 O O . MET A 1 315 ? 5.338 -6.682 -15.718 1.00 98.75 315 MET A O 1
ATOM 2501 N N . PHE A 1 316 ? 4.320 -7.764 -14.044 1.00 98.75 316 PHE A N 1
ATOM 2502 C CA . PHE A 1 316 ? 5.325 -8.814 -13.907 1.00 98.75 316 PHE A CA 1
ATOM 2503 C C . PHE A 1 316 ? 4.777 -10.141 -14.393 1.00 98.75 316 PHE A C 1
ATOM 2505 O O . PHE A 1 316 ? 3.690 -10.541 -13.988 1.00 98.75 316 PHE A O 1
ATOM 2512 N N . SER A 1 317 ? 5.566 -10.827 -15.215 1.00 98.50 317 SER A N 1
ATOM 2513 C CA . SER A 1 317 ? 5.341 -12.231 -15.550 1.00 98.50 317 SER A CA 1
ATOM 2514 C C . SER A 1 317 ? 5.742 -13.147 -14.386 1.00 98.50 317 SER A C 1
ATOM 2516 O O . SER A 1 317 ? 6.252 -12.685 -13.365 1.00 98.50 317 SER A O 1
ATOM 2518 N N . GLY A 1 318 ? 5.516 -14.456 -14.526 1.00 97.56 318 GLY A N 1
ATOM 2519 C CA . GLY A 1 318 ? 5.773 -15.415 -13.452 1.00 97.56 318 GLY A CA 1
ATOM 2520 C C . GLY A 1 318 ? 7.228 -15.433 -12.966 1.00 97.56 318 GLY A C 1
ATOM 2521 O O . GLY A 1 318 ? 8.175 -15.302 -13.746 1.00 97.56 318 GLY A O 1
ATOM 2522 N N . SER A 1 319 ? 7.408 -15.646 -11.663 1.00 98.25 319 SER A N 1
ATOM 2523 C CA . SER A 1 319 ? 8.721 -15.847 -11.030 1.00 98.25 319 SER A CA 1
ATOM 2524 C C . SER A 1 319 ? 9.693 -14.659 -11.099 1.00 98.25 319 SER A C 1
ATOM 2526 O O . SER A 1 319 ? 10.911 -14.848 -11.059 1.00 98.25 319 SER A O 1
ATOM 2528 N N . VAL A 1 320 ? 9.189 -13.426 -11.161 1.00 98.81 320 VAL A N 1
ATOM 2529 C CA . VAL A 1 320 ? 10.016 -12.215 -11.022 1.00 98.81 320 VAL A CA 1
ATOM 2530 C C . VAL A 1 320 ? 10.421 -12.008 -9.560 1.00 98.81 320 VAL A C 1
ATOM 2532 O O . VAL A 1 320 ? 9.611 -12.139 -8.645 1.00 98.81 320 VAL A O 1
ATOM 2535 N N . THR A 1 321 ? 11.685 -11.651 -9.323 1.00 98.88 321 THR A N 1
ATOM 2536 C CA . THR A 1 321 ? 12.191 -11.309 -7.983 1.00 98.88 321 THR A CA 1
ATOM 2537 C C . THR A 1 321 ? 12.570 -9.834 -7.901 1.00 98.88 321 THR A C 1
ATOM 2539 O O . THR A 1 321 ? 13.520 -9.395 -8.547 1.00 98.88 321 THR A O 1
ATOM 2542 N N . VAL A 1 322 ? 11.905 -9.074 -7.038 1.00 98.88 322 VAL A N 1
ATOM 2543 C CA . VAL A 1 322 ? 12.215 -7.676 -6.727 1.00 98.88 322 VAL A CA 1
ATOM 2544 C C . VAL A 1 322 ? 12.857 -7.581 -5.350 1.00 98.88 322 VAL A C 1
ATOM 2546 O O . VAL A 1 322 ? 12.302 -8.024 -4.350 1.00 98.88 322 VAL A O 1
ATOM 2549 N N . GLN A 1 323 ? 14.043 -6.986 -5.290 1.00 98.81 323 GLN A N 1
ATOM 2550 C CA . GLN A 1 323 ? 14.761 -6.736 -4.044 1.00 98.81 323 GLN A CA 1
ATOM 2551 C C . GLN A 1 323 ? 14.298 -5.436 -3.357 1.00 98.81 323 GLN A C 1
ATOM 2553 O O . GLN A 1 323 ? 13.422 -4.739 -3.847 1.00 98.81 323 GLN A O 1
ATOM 2558 N N . ASN A 1 324 ? 14.866 -5.104 -2.193 1.00 98.44 324 ASN A N 1
ATOM 2559 C CA . ASN A 1 324 ? 14.384 -3.984 -1.375 1.00 98.44 324 ASN A CA 1
ATOM 2560 C C . ASN A 1 324 ? 14.571 -2.606 -2.037 1.00 98.44 324 ASN A C 1
ATOM 2562 O O . ASN A 1 324 ? 15.543 -2.377 -2.760 1.00 98.44 324 ASN A O 1
ATOM 2566 N N . ASN A 1 325 ? 13.719 -1.647 -1.670 1.00 97.69 325 ASN A N 1
ATOM 2567 C CA . ASN A 1 325 ? 13.840 -0.229 -2.039 1.00 97.69 325 ASN A CA 1
ATOM 2568 C C . ASN A 1 325 ? 13.848 0.024 -3.560 1.00 97.69 325 ASN A C 1
ATOM 2570 O O . ASN A 1 325 ? 14.563 0.905 -4.042 1.00 97.69 325 ASN A O 1
ATOM 2574 N N . VAL A 1 326 ? 13.106 -0.764 -4.338 1.00 98.38 326 VAL A N 1
ATOM 2575 C CA . VAL A 1 326 ? 13.011 -0.561 -5.789 1.00 98.38 326 VAL A CA 1
ATOM 2576 C C . VAL A 1 326 ? 11.859 0.385 -6.113 1.00 98.38 326 VAL A C 1
ATOM 2578 O O . VAL A 1 326 ? 10.755 0.264 -5.576 1.00 98.38 326 VAL A O 1
ATOM 2581 N N . LYS A 1 327 ? 12.111 1.340 -7.008 1.00 98.19 327 LYS A N 1
ATOM 2582 C CA . LYS A 1 327 ? 11.104 2.279 -7.506 1.00 98.19 327 LYS A CA 1
ATOM 2583 C C . LYS A 1 327 ? 10.815 2.016 -8.972 1.00 98.19 327 LYS A C 1
ATOM 2585 O O . LYS A 1 327 ? 11.700 2.173 -9.807 1.00 98.19 327 LYS A O 1
ATOM 2590 N N . PHE A 1 328 ? 9.573 1.681 -9.284 1.00 98.44 328 PHE A N 1
ATOM 2591 C CA . PHE A 1 328 ? 9.086 1.530 -10.647 1.00 98.44 328 PHE A CA 1
ATOM 2592 C C . PHE A 1 328 ? 8.287 2.757 -11.067 1.00 98.44 328 PHE A C 1
ATOM 2594 O O . PHE A 1 328 ? 7.442 3.256 -10.322 1.00 98.44 328 PHE A O 1
ATOM 2601 N N . GLY A 1 329 ? 8.540 3.227 -12.283 1.00 97.75 329 GLY A N 1
ATOM 2602 C CA . GLY A 1 329 ? 7.656 4.144 -12.982 1.00 97.75 329 GLY A CA 1
ATOM 2603 C C . GLY A 1 329 ? 6.358 3.468 -13.429 1.00 97.75 329 GLY A C 1
ATOM 2604 O O . GLY A 1 329 ? 6.092 2.302 -13.146 1.00 97.75 329 GLY A O 1
ATOM 2605 N N . THR A 1 330 ? 5.540 4.228 -14.143 1.00 97.75 330 THR A N 1
ATOM 2606 C CA . THR A 1 330 ? 4.266 3.778 -14.716 1.00 97.75 330 THR A CA 1
ATOM 2607 C C . THR A 1 330 ? 4.501 2.862 -15.914 1.00 97.75 330 THR A C 1
ATOM 2609 O O . THR A 1 330 ? 5.377 3.150 -16.730 1.00 97.75 330 THR A O 1
ATOM 2612 N N . GLY A 1 331 ? 3.693 1.814 -16.076 1.00 97.69 331 GLY A N 1
ATOM 2613 C CA . GLY A 1 331 ? 3.704 0.997 -17.293 1.00 97.69 331 GLY A CA 1
ATOM 2614 C C . GLY A 1 331 ? 5.022 0.253 -17.512 1.00 97.69 331 GLY A C 1
ATOM 2615 O O . GLY A 1 331 ? 5.567 0.297 -18.612 1.00 97.69 331 GLY A O 1
ATOM 2616 N N . VAL A 1 332 ? 5.588 -0.338 -16.459 1.00 98.62 332 VAL A N 1
ATOM 2617 C CA . VAL A 1 332 ? 6.787 -1.187 -16.564 1.00 98.62 332 VAL A CA 1
ATOM 2618 C C . VAL A 1 332 ? 6.362 -2.632 -16.789 1.00 98.62 332 VAL A C 1
ATOM 2620 O O . VAL A 1 332 ? 5.496 -3.119 -16.075 1.00 98.62 332 VAL A O 1
ATOM 2623 N N . PHE A 1 333 ? 7.014 -3.329 -17.715 1.00 98.56 333 PHE A N 1
ATOM 2624 C CA . PHE A 1 333 ? 6.768 -4.739 -18.022 1.00 98.56 333 PHE A CA 1
ATOM 2625 C C . PHE A 1 333 ? 8.013 -5.568 -17.699 1.00 98.56 333 PHE A C 1
ATOM 2627 O O . PHE A 1 333 ? 9.123 -5.149 -18.025 1.00 98.56 333 PHE A O 1
ATOM 2634 N N . CYS A 1 334 ? 7.855 -6.724 -17.058 1.00 98.62 334 CYS A N 1
ATOM 2635 C CA . CYS A 1 334 ? 8.965 -7.589 -16.655 1.00 98.62 334 CYS A CA 1
ATOM 2636 C C . CYS A 1 334 ? 8.753 -9.025 -17.148 1.00 98.62 334 CYS A C 1
ATOM 2638 O O . CYS A 1 334 ? 7.724 -9.642 -16.857 1.00 98.62 334 CYS A O 1
ATOM 2640 N N . GLU A 1 335 ? 9.739 -9.546 -17.879 1.00 98.50 335 GLU A N 1
ATOM 2641 C CA . GLU A 1 335 ? 9.761 -10.930 -18.366 1.00 98.50 335 GLU A CA 1
ATOM 2642 C C . GLU A 1 335 ? 9.936 -11.940 -17.215 1.00 98.50 335 GLU A C 1
ATOM 2644 O O . GLU A 1 335 ? 10.432 -11.570 -16.140 1.00 98.50 335 GLU A O 1
ATOM 2649 N N . PRO A 1 336 ? 9.548 -13.216 -17.414 1.00 98.38 336 PRO A N 1
ATOM 2650 C CA . PRO A 1 336 ? 9.683 -14.247 -16.395 1.00 98.38 336 PRO A CA 1
ATOM 2651 C C . PRO A 1 336 ? 11.119 -14.411 -15.887 1.00 98.38 336 PRO A C 1
ATOM 2653 O O . PRO A 1 336 ? 12.084 -14.236 -16.631 1.00 98.38 336 PRO A O 1
ATOM 2656 N N . PHE A 1 337 ? 11.256 -14.821 -14.624 1.00 98.12 337 PHE A N 1
ATOM 2657 C CA . PHE A 1 337 ? 12.536 -15.157 -13.969 1.00 98.12 337 PHE A CA 1
ATOM 2658 C C . PHE A 1 337 ? 13.544 -14.009 -13.796 1.00 98.12 337 PHE A C 1
ATOM 2660 O O . PHE A 1 337 ? 14.642 -14.233 -13.278 1.00 98.12 337 PHE A O 1
ATOM 2667 N N . VAL A 1 338 ? 13.185 -12.782 -14.178 1.00 98.69 338 VAL A N 1
ATOM 2668 C CA . VAL A 1 338 ? 14.044 -11.606 -14.018 1.00 98.69 338 VAL A CA 1
ATOM 2669 C C . VAL A 1 338 ? 14.211 -11.241 -12.541 1.00 98.69 338 VAL A C 1
ATOM 2671 O O . VAL A 1 338 ? 13.257 -11.225 -11.757 1.00 98.69 338 VAL A O 1
ATOM 2674 N N . LYS A 1 339 ? 15.439 -10.876 -12.166 1.00 98.81 339 LYS A N 1
ATOM 2675 C CA . LYS A 1 339 ? 15.789 -10.354 -10.841 1.00 98.81 339 LYS A CA 1
ATOM 2676 C C . LYS A 1 339 ? 16.112 -8.868 -10.903 1.00 98.81 339 LYS A C 1
ATOM 2678 O O . LYS A 1 339 ? 17.000 -8.439 -11.636 1.00 98.81 339 LYS A O 1
ATOM 2683 N N . ILE A 1 340 ? 15.445 -8.074 -10.072 1.00 98.88 340 ILE A N 1
ATOM 2684 C CA . ILE A 1 340 ? 15.645 -6.627 -9.970 1.00 98.88 340 ILE A CA 1
ATOM 2685 C C . ILE A 1 340 ? 16.304 -6.307 -8.630 1.00 98.88 340 ILE A C 1
ATOM 2687 O O . ILE A 1 340 ? 15.716 -6.495 -7.567 1.00 98.88 340 ILE A O 1
ATOM 2691 N N . GLY A 1 341 ? 17.558 -5.855 -8.679 1.00 98.75 341 GLY A N 1
ATOM 2692 C CA . GLY A 1 341 ? 18.398 -5.614 -7.508 1.00 98.75 341 GLY A CA 1
ATOM 2693 C C . GLY A 1 341 ? 18.001 -4.386 -6.685 1.00 98.75 341 GLY A C 1
ATOM 2694 O O . GLY A 1 341 ? 17.401 -3.444 -7.200 1.00 98.75 341 GLY A O 1
ATOM 2695 N N . SER A 1 342 ? 18.389 -4.379 -5.404 1.00 98.62 342 SER A N 1
ATOM 2696 C CA . SER A 1 342 ? 17.961 -3.361 -4.436 1.00 98.62 342 SER A CA 1
ATOM 2697 C C . SER A 1 342 ? 18.352 -1.943 -4.836 1.00 98.62 342 SER A C 1
ATOM 2699 O O . SER A 1 342 ? 19.365 -1.753 -5.512 1.00 98.62 342 SER A O 1
ATOM 2701 N N . ASN A 1 343 ? 17.614 -0.952 -4.333 1.00 97.88 343 ASN A N 1
ATOM 2702 C CA . ASN A 1 343 ? 17.870 0.479 -4.552 1.00 97.88 343 ASN A CA 1
ATOM 2703 C C . ASN A 1 343 ? 17.919 0.865 -6.041 1.00 97.88 343 ASN A C 1
ATOM 2705 O O . ASN A 1 343 ? 18.649 1.779 -6.428 1.00 97.88 343 ASN A O 1
ATOM 2709 N N . SER A 1 344 ? 17.203 0.126 -6.888 1.00 98.25 344 SER A N 1
ATOM 2710 C CA . SER A 1 344 ? 17.140 0.422 -8.315 1.00 98.25 344 SER A CA 1
ATOM 2711 C C . SER A 1 344 ? 15.936 1.296 -8.638 1.00 98.25 344 SER A C 1
ATOM 2713 O O . SER A 1 344 ? 14.891 1.211 -7.991 1.00 98.25 344 SER A O 1
ATOM 2715 N N . VAL A 1 345 ? 16.075 2.120 -9.672 1.00 98.19 345 VAL A N 1
ATOM 2716 C CA . VAL A 1 345 ? 14.990 2.944 -10.209 1.00 98.19 345 VAL A CA 1
ATOM 2717 C C . VAL A 1 345 ? 14.733 2.521 -11.645 1.00 98.19 345 VAL A C 1
ATOM 2719 O O . VAL A 1 345 ? 15.629 2.581 -12.483 1.00 98.19 345 VAL A O 1
ATOM 2722 N N . ILE A 1 346 ? 13.508 2.100 -11.933 1.00 98.31 346 ILE A N 1
ATOM 2723 C CA . ILE A 1 346 ? 13.072 1.699 -13.265 1.00 98.31 346 ILE A CA 1
ATOM 2724 C C . ILE A 1 346 ? 12.191 2.801 -13.840 1.00 98.31 346 ILE A C 1
ATOM 2726 O O . ILE A 1 346 ? 11.150 3.125 -13.271 1.00 98.31 346 ILE A O 1
ATOM 2730 N N . SER A 1 347 ? 12.597 3.387 -14.965 1.00 97.69 347 SER A N 1
ATOM 2731 C CA . SER A 1 347 ? 11.818 4.440 -15.624 1.00 97.69 347 SER A CA 1
ATOM 2732 C C . SER A 1 347 ? 10.462 3.944 -16.142 1.00 97.69 347 SER A C 1
ATOM 2734 O O . SER A 1 347 ? 10.290 2.763 -16.444 1.00 97.69 347 SER A O 1
ATOM 2736 N N . SER A 1 348 ? 9.494 4.849 -16.274 1.00 97.06 348 SER A N 1
ATOM 2737 C CA . SER A 1 348 ? 8.188 4.532 -16.862 1.00 97.06 348 SER A CA 1
ATOM 2738 C C . SER A 1 348 ? 8.316 4.007 -18.298 1.00 97.06 348 SER A C 1
ATOM 2740 O O . SER A 1 348 ? 9.202 4.437 -19.036 1.00 97.06 348 SER A O 1
ATOM 2742 N N . GLY A 1 349 ? 7.421 3.102 -18.699 1.00 95.88 349 GLY A N 1
ATOM 2743 C CA . GLY A 1 349 ? 7.386 2.519 -20.045 1.00 95.88 349 GLY A CA 1
ATOM 2744 C C . GLY A 1 349 ? 8.508 1.521 -20.344 1.00 95.88 349 GLY A C 1
ATOM 2745 O O . GLY A 1 349 ? 8.715 1.172 -21.503 1.00 95.88 349 GLY A O 1
ATOM 2746 N N . SER A 1 350 ? 9.268 1.093 -19.332 1.00 97.00 350 SER A N 1
ATOM 2747 C CA . SER A 1 350 ? 10.387 0.165 -19.525 1.00 97.00 350 SER A CA 1
ATOM 2748 C C . SER A 1 350 ? 9.906 -1.272 -19.710 1.00 97.00 350 SER A C 1
ATOM 2750 O O . SER A 1 350 ? 8.999 -1.714 -19.008 1.00 97.00 350 SER A O 1
ATOM 2752 N N . ILE A 1 351 ? 10.584 -2.022 -20.578 1.00 97.62 351 ILE A N 1
ATOM 2753 C CA . ILE A 1 351 ? 10.453 -3.480 -20.688 1.00 97.62 351 ILE A CA 1
ATOM 2754 C C . ILE A 1 351 ? 11.754 -4.097 -20.171 1.00 97.62 351 ILE A C 1
ATOM 2756 O O . ILE A 1 351 ? 12.831 -3.813 -20.697 1.00 97.62 351 ILE A O 1
ATOM 2760 N N . ILE A 1 352 ? 11.667 -4.903 -19.116 1.00 97.94 352 ILE A N 1
ATOM 2761 C CA . ILE A 1 352 ? 12.805 -5.545 -18.462 1.00 97.94 352 ILE A CA 1
ATOM 2762 C C . ILE A 1 352 ? 12.859 -7.005 -18.905 1.00 97.94 352 ILE A C 1
ATOM 2764 O O . ILE A 1 352 ? 12.033 -7.817 -18.497 1.00 97.94 352 ILE A O 1
ATOM 2768 N N . THR A 1 353 ? 13.852 -7.332 -19.727 1.00 97.94 353 THR A N 1
ATOM 2769 C CA . THR A 1 353 ? 14.054 -8.682 -20.279 1.00 97.94 353 THR A CA 1
ATOM 2770 C C . THR A 1 353 ? 15.238 -9.422 -19.654 1.00 97.94 353 THR A C 1
ATOM 2772 O O . THR A 1 353 ? 15.443 -10.604 -19.915 1.00 97.94 353 THR A O 1
ATOM 2775 N N . THR A 1 354 ? 16.037 -8.738 -18.831 1.00 97.75 354 THR A N 1
ATOM 2776 C CA . THR A 1 354 ? 17.228 -9.287 -18.170 1.00 97.75 354 THR A CA 1
ATOM 2777 C C . THR A 1 354 ? 17.391 -8.702 -16.776 1.00 97.75 354 THR A C 1
ATOM 2779 O O . THR A 1 354 ? 16.951 -7.579 -16.524 1.00 97.75 354 THR A O 1
ATOM 2782 N N . ASP A 1 355 ? 18.103 -9.416 -15.905 1.00 98.56 355 ASP A N 1
ATOM 2783 C CA . ASP A 1 355 ? 18.390 -8.984 -14.536 1.00 98.56 355 ASP A CA 1
ATOM 2784 C C . ASP A 1 355 ? 18.931 -7.547 -14.445 1.00 98.56 355 ASP A C 1
ATOM 2786 O O . ASP A 1 355 ? 19.856 -7.142 -15.157 1.00 98.56 355 ASP A O 1
ATOM 2790 N N . VAL A 1 356 ? 18.392 -6.792 -13.488 1.00 98.44 356 VAL A N 1
ATOM 2791 C CA . VAL A 1 356 ? 18.836 -5.439 -13.147 1.00 98.44 356 VAL A CA 1
ATOM 2792 C C . VAL A 1 356 ? 19.738 -5.518 -11.922 1.00 98.44 356 VAL A C 1
ATOM 2794 O O . VAL A 1 356 ? 19.342 -5.989 -10.855 1.00 98.44 356 VAL A O 1
ATOM 2797 N N . LYS A 1 357 ? 20.974 -5.029 -12.045 1.00 98.38 357 LYS A N 1
ATOM 2798 C CA . LYS A 1 357 ? 21.920 -4.983 -10.919 1.00 98.38 357 LYS A CA 1
ATOM 2799 C C . LYS A 1 357 ? 21.435 -4.008 -9.843 1.00 98.38 357 LYS A C 1
ATOM 2801 O O . LYS A 1 357 ? 20.836 -2.987 -10.158 1.00 98.38 357 LYS A O 1
ATOM 2806 N N . LYS A 1 358 ? 21.774 -4.271 -8.578 1.00 98.44 358 LYS A N 1
ATOM 2807 C CA . LYS A 1 358 ? 21.517 -3.336 -7.466 1.00 98.44 358 LYS A CA 1
ATOM 2808 C C . LYS A 1 358 ? 22.111 -1.945 -7.729 1.00 98.44 358 LYS A C 1
ATOM 2810 O O . LYS A 1 358 ? 23.143 -1.842 -8.391 1.00 98.44 358 LYS A O 1
ATOM 2815 N N . ASN A 1 359 ? 21.514 -0.914 -7.132 1.00 98.06 359 ASN A N 1
ATOM 2816 C CA . ASN A 1 359 ? 21.912 0.492 -7.255 1.00 98.06 359 ASN A CA 1
ATOM 2817 C C . ASN A 1 359 ? 21.942 0.989 -8.715 1.00 98.06 359 ASN A C 1
ATOM 2819 O O . ASN A 1 359 ? 22.795 1.804 -9.070 1.00 98.06 359 ASN A O 1
ATOM 2823 N N . SER A 1 360 ? 21.057 0.473 -9.573 1.00 97.69 360 SER A N 1
ATOM 2824 C CA . SER A 1 360 ? 21.001 0.863 -10.987 1.00 97.69 360 SER A CA 1
ATOM 2825 C C . SER A 1 360 ? 19.818 1.776 -11.273 1.00 97.69 360 SER A C 1
ATOM 2827 O O . SER A 1 360 ? 18.748 1.637 -10.686 1.00 97.69 360 SER A O 1
ATOM 2829 N N . VAL A 1 361 ? 19.979 2.665 -12.249 1.00 97.12 361 VAL A N 1
ATOM 2830 C CA . VAL A 1 361 ? 18.865 3.415 -12.836 1.00 97.12 361 VAL A CA 1
ATOM 2831 C C . VAL A 1 361 ? 18.680 2.932 -14.270 1.00 97.12 361 VAL A C 1
ATOM 2833 O O . VAL A 1 361 ? 19.563 3.121 -15.105 1.00 97.12 361 VAL A O 1
ATOM 2836 N N . LEU A 1 362 ? 17.545 2.295 -14.554 1.00 95.69 362 LEU A N 1
ATOM 2837 C CA . LEU A 1 362 ? 17.148 1.932 -15.911 1.00 95.69 362 LEU A CA 1
ATOM 2838 C C . LEU A 1 362 ? 16.398 3.117 -16.520 1.00 95.69 362 LEU A C 1
ATOM 2840 O O . LEU A 1 362 ? 15.340 3.510 -16.025 1.00 95.69 362 LEU A O 1
ATOM 2844 N N . ILE A 1 363 ? 16.963 3.682 -17.588 1.00 92.81 363 ILE A N 1
ATOM 2845 C CA . ILE A 1 363 ? 16.449 4.869 -18.276 1.00 92.81 363 ILE A CA 1
ATOM 2846 C C . ILE A 1 363 ? 15.941 4.472 -19.663 1.00 92.81 363 ILE A C 1
ATOM 2848 O O . ILE A 1 363 ? 16.720 4.024 -20.503 1.00 92.81 363 ILE A O 1
ATOM 2852 N N . SER A 1 364 ? 14.660 4.711 -19.918 1.00 89.00 364 SER A N 1
ATOM 2853 C CA . SER A 1 364 ? 14.046 4.627 -21.241 1.00 89.00 364 SER A CA 1
ATOM 2854 C C . SER A 1 364 ? 14.177 5.967 -21.963 1.00 89.00 364 SER A C 1
ATOM 2856 O O . SER A 1 364 ? 13.880 7.022 -21.399 1.00 89.00 364 SER A O 1
ATOM 2858 N N . LYS A 1 365 ? 14.643 5.938 -23.215 1.00 86.06 365 LYS A N 1
ATOM 2859 C CA . LYS A 1 365 ? 14.711 7.115 -24.090 1.00 86.06 365 LYS A CA 1
ATOM 2860 C C . LYS A 1 365 ? 13.575 7.047 -25.102 1.00 86.06 365 LYS A C 1
ATOM 2862 O O . LYS A 1 365 ? 13.480 6.074 -25.844 1.00 86.06 365 LYS A O 1
ATOM 2867 N N . PHE A 1 366 ? 12.741 8.081 -25.130 1.00 84.19 366 PHE A N 1
ATOM 2868 C CA . PHE A 1 366 ? 11.633 8.203 -26.073 1.00 84.19 366 PHE A CA 1
ATOM 2869 C C . PHE A 1 366 ? 11.905 9.372 -27.021 1.00 84.19 366 PHE A C 1
ATOM 2871 O O . PHE A 1 366 ? 11.814 10.530 -26.616 1.00 84.19 366 PHE A O 1
ATOM 2878 N N . ASP A 1 367 ? 12.212 9.078 -28.283 1.00 86.88 367 ASP A N 1
ATOM 2879 C CA . ASP A 1 367 ? 12.345 10.104 -29.319 1.00 86.88 367 ASP A CA 1
ATOM 2880 C C . ASP A 1 367 ? 10.948 10.490 -29.827 1.00 86.88 367 ASP A C 1
ATOM 2882 O O . ASP A 1 367 ? 10.400 9.896 -30.756 1.00 86.88 367 ASP A O 1
ATOM 2886 N N . GLN A 1 368 ? 10.329 11.468 -29.162 1.00 88.94 368 GLN A N 1
ATOM 2887 C CA . GLN A 1 368 ? 8.981 11.942 -29.479 1.00 88.94 368 GLN A CA 1
ATOM 2888 C C . GLN A 1 368 ? 9.027 13.207 -30.338 1.00 88.94 368 GLN A C 1
ATOM 2890 O O . GLN A 1 368 ? 9.673 14.193 -29.992 1.00 88.94 368 GLN A O 1
ATOM 2895 N N . THR A 1 369 ? 8.292 13.199 -31.452 1.00 89.12 369 THR A N 1
ATOM 2896 C CA . THR A 1 369 ? 8.082 14.388 -32.291 1.00 89.12 369 THR A CA 1
ATOM 2897 C C . THR A 1 369 ? 6.655 14.888 -32.113 1.00 89.12 369 THR A C 1
ATOM 2899 O O . THR A 1 369 ? 5.700 14.158 -32.370 1.00 89.12 369 THR A O 1
ATOM 2902 N N . TYR A 1 370 ? 6.507 16.150 -31.721 1.00 88.62 370 TYR A N 1
ATOM 2903 C CA . TYR A 1 370 ? 5.210 16.790 -31.527 1.00 88.62 370 TYR A CA 1
ATOM 2904 C C . TYR A 1 370 ? 4.888 17.696 -32.716 1.00 88.62 370 TYR A C 1
ATOM 2906 O O . TYR A 1 370 ? 5.725 18.494 -33.139 1.00 88.62 370 TYR A O 1
ATOM 2914 N N . LYS A 1 371 ? 3.669 17.597 -33.255 1.00 89.44 371 LYS A N 1
ATOM 2915 C CA . LYS A 1 371 ? 3.151 18.540 -34.256 1.00 89.44 371 LYS A CA 1
ATOM 2916 C C . LYS A 1 371 ? 2.030 19.369 -33.628 1.00 89.44 371 LYS A C 1
ATOM 2918 O O . LYS A 1 371 ? 1.122 18.777 -33.047 1.00 89.44 371 LYS A O 1
ATOM 2923 N N . PRO A 1 372 ? 2.058 20.708 -33.739 1.00 85.44 372 PRO A N 1
ATOM 2924 C CA . PRO A 1 372 ? 0.977 21.538 -33.228 1.00 85.44 372 PRO A CA 1
ATOM 2925 C C . PRO A 1 372 ? -0.310 21.260 -34.010 1.00 85.44 372 PRO A C 1
ATOM 2927 O O . PRO A 1 372 ? -0.323 21.282 -35.243 1.00 85.44 372 PRO A O 1
ATOM 2930 N N . VAL A 1 373 ? -1.402 21.020 -33.287 1.00 87.50 373 VAL A N 1
ATOM 2931 C CA . VAL A 1 373 ? -2.744 20.964 -33.867 1.00 87.50 373 VAL A CA 1
ATOM 2932 C C . VAL A 1 373 ? -3.237 22.405 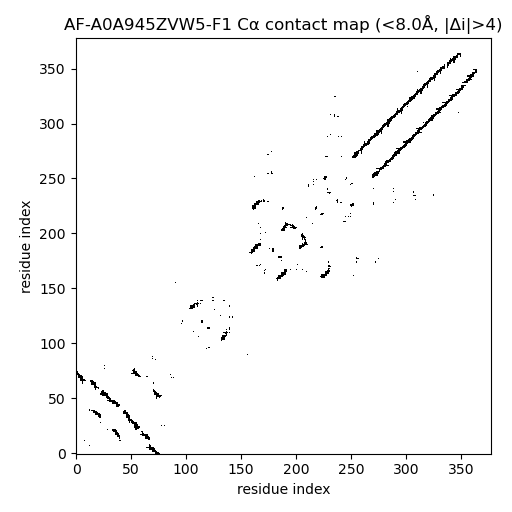-33.974 1.00 87.50 373 VAL A C 1
ATOM 2934 O O . VAL A 1 373 ? -3.373 23.084 -32.958 1.00 87.50 373 VAL A O 1
ATOM 2937 N N . LYS A 1 374 ? -3.463 22.906 -35.196 1.00 81.25 374 LYS A N 1
ATOM 2938 C CA . LYS A 1 374 ? -4.140 24.200 -35.363 1.00 81.25 374 LYS A CA 1
ATOM 2939 C C . LYS A 1 374 ? -5.575 24.047 -34.846 1.00 81.25 374 LYS A C 1
ATOM 2941 O O . LYS A 1 374 ? -6.230 23.090 -35.268 1.00 81.25 374 LYS A O 1
ATOM 2946 N N . PRO A 1 375 ? -6.068 24.942 -33.973 1.00 76.44 375 PRO A N 1
ATOM 2947 C CA . PRO A 1 375 ? -7.478 24.928 -33.613 1.00 76.44 375 PRO A CA 1
ATOM 2948 C C . PRO A 1 375 ? -8.303 25.056 -34.899 1.00 76.44 375 PRO A C 1
ATOM 2950 O O . PRO A 1 375 ? -7.960 25.845 -35.785 1.00 76.44 375 PRO A O 1
ATOM 2953 N N . LYS A 1 376 ? -9.348 24.235 -35.041 1.00 77.81 376 LYS A N 1
ATOM 2954 C CA . LYS A 1 376 ? -10.385 24.519 -36.035 1.00 77.81 376 LYS A CA 1
ATOM 2955 C C . LYS A 1 376 ? -11.024 25.830 -35.581 1.00 77.81 376 LYS A C 1
ATOM 2957 O O . LYS A 1 376 ? -11.456 25.910 -34.439 1.00 77.81 376 LYS A O 1
ATOM 2962 N N . ASN A 1 377 ? -10.988 26.858 -36.423 1.00 75.38 377 ASN A N 1
ATOM 2963 C CA . ASN A 1 377 ? -11.817 28.033 -36.184 1.00 75.38 377 ASN A CA 1
ATOM 2964 C C . ASN A 1 377 ? -13.269 27.556 -36.305 1.00 75.38 377 ASN A C 1
ATOM 2966 O O . ASN A 1 377 ? -13.620 27.034 -37.368 1.00 75.38 377 ASN A O 1
ATOM 2970 N N . ASP A 1 378 ? -14.021 27.652 -35.208 1.00 63.06 378 ASP A N 1
ATOM 2971 C CA . ASP A 1 378 ? -15.467 27.402 -35.166 1.00 63.06 378 ASP A CA 1
ATOM 2972 C C . ASP A 1 378 ? -16.233 28.388 -36.058 1.00 63.06 378 ASP A C 1
ATOM 2974 O O . ASP A 1 378 ? -15.846 29.585 -36.095 1.00 63.06 378 ASP A O 1
#

Sequence (378 aa):
MKKIYCEKLNSNDDSYTVELINVDSEFAVSDNDLIFEFETSKANIEIHAEFSGFLYHNLNIGSEVKPGELLYIISEKKIDPFDYSLFSSNLSEKAVDDFSAYDEITFSKGAKELIKKEKLNINKILEKHVDEDFISKDIVESYIKNSPIKDEKNINSFKVSKIAFIGGGKGFTQCLDLVLKSNELIPTTIYDDAIPKNSNVHAINVRGGIDYEQIYKDFQEGIFDYFIVTISTDLEFRAKTFNKLTNLNIPSFNLIHPSVNLGFNLDIGQGNVIFSAVNIGPEVSIGNNNFISSFSNIEHHCTINSNCTFGPGVMFSGSVTVQNNVKFGTGVFCEPFVKIGSNSVISSGSIITTDVKKNSVLISKFDQTYKPVKPKND